Protein 7CTM (pdb70)

Solvent-accessible surface area: 19002 Å² total

Nearest PDB structures (foldseek):
  7br4-assembly1_A-2  TM=9.980E-01  e=1.915E-88  Thermotoga maritima MSB8
  1vjt-assembly1_A  TM=9.998E-01  e=3.711E-85  Thermotoga maritima
  3u95-assembly1_A  TM=9.967E-01  e=5.163E-82  Thermotoga neapolitana DSM 4359
  3u95-assembly3_E  TM=9.948E-01  e=1.587E-80  Thermotoga neapolitana DSM 4359
  3u95-assembly2_C  TM=9.948E-01  e=1.039E-79  Thermotoga neapolitana DSM 4359

Foldseek 3Di:
DAAEEEEACLDLPPNLLVLLQQLQDVVRLDLPYEYEYEYQQVLSQLLSQLCSVLLSVLLVGNYHYHYDPDLLVSLAAHAEYEYPAQDFQVVPDDHNLVLQVVLQVLQVVLFNFLHPQCFALRLPRPQAHLLLNQVLLVVLLVSQVSCVVRPQNHEYEYEYHPQQLNQLCSCVVPVGRYWYFPQQVQVVVVCVLLVHDVVQWDWFWKAAVLQIWTQATDGPHGGCVVSVVVCVVPPQVPDAAPDLQRAQSWQQQVVVCVVFVTGRTGSSSVNHGCCQPVAQVSLCNTRNDRSHQSHPPNVVVVVVVSVVSSVVSSVVSVVCVVCVPDRCCVPPVVSNPHPDRPPTCVVVQVCFQPPFPKDKDFMFAFCCCLQVVDDRSRTMGFTWIGHNPDTHGDRDPPHRGPCCVPPPRVVVSVSSVLSNCCNVVLAVVSSLVSVVPGPRDPDSVSSVVSVVVSCPDPRNVVVVVSSD

Sequence (468 aa):
HMKISIIGAGSVRFALQLVGDIAQTEELSREDTHIYMMDVHERRLNASYILARKYVEELNSPVKIVKTSSLDEAIDGADFIINTAYPYDPRYHDSGSQRWDEVVTKVGEKHGYYRGIDSQELNMVSTYTYVLSSYPDMKLALEIAEKMKKMAPKAYLMQTTANPVFEITQAVRRWTGANIVGFHGVAGVYEVFEKLDLDPEEEVDWQVAGVNHGIWLNRFRYRGEDAYPLLDEWIEKKLPEWEPKNPWDTQMSPAAMDMYKFYGMLPIGDTVRNGSWKYHYNLETKKKWFGKFGGIDNEVERPKFHEQLRRARERLIKLAEEVQQNPGMKLTEEHPEIFPKGKLSGEQHIPFINAIANNKRVRLFLNVENQGTLKDFPDDVVMELPVWVDCCGIHREKVEPDLTHRIKIFYLWPRILRMEWNLEAYISRDRKVLEEILIRDPRTKSYEQIVQVLDEIFNLPFNEELRRYYK

Organism: Thermotoga maritima (strain ATCC 43589 / DSM 3109 / JCM 10099 / NBRC 100826 / MSB8) (NCBI:txid243274)

B-factor: mean 26.27, std 15.2, range [6.55, 114.02]

Structure (mmCIF, N/CA/C/O backbone):
data_7CTM
#
_entry.id   7CTM
#
_cell.length_a   74.150
_cell.length_b   80.590
_cell.length_c   88.630
_cell.angle_alpha   90.000
_cell.angle_beta   102.870
_cell.angle_gamma   90.000
#
_symmetry.space_group_name_H-M   'C 1 2 1'
#
loop_
_entity.id
_entity.type
_entity.pdbx_description
1 polymer 'Alpha-glucosidase, putative'
2 non-polymer '1,4-DIHYDRONICOTINAMIDE ADENINE DINUCLEOTIDE'
3 non-polymer 'beta-D-glucopyranuronic acid'
4 non-polymer 'ISOPROPYL ALCOHOL'
5 water water
#
loop_
_atom_site.group_PDB
_atom_site.id
_atom_site.type_symbol
_atom_site.label_atom_id
_atom_site.label_alt_id
_atom_site.label_comp_id
_atom_site.label_asym_id
_atom_site.label_entity_id
_atom_site.label_seq_id
_atom_site.pdbx_PDB_ins_code
_atom_site.Cartn_x
_atom_site.Cartn_y
_atom_site.Cartn_z
_atom_site.occupancy
_atom_site.B_iso_or_equiv
_atom_site.auth_seq_id
_atom_site.auth_comp_id
_atom_site.auth_asym_id
_atom_site.auth_atom_id
_atom_site.pdbx_PDB_model_num
ATOM 1 N N . HIS A 1 12 ? 4.209 20.538 87.183 1.00 50.38 0 HIS A N 1
ATOM 2 C CA . HIS A 1 12 ? 4.791 19.160 87.102 1.00 53.93 0 HIS A CA 1
ATOM 3 C C . HIS A 1 12 ? 4.725 18.467 88.471 1.00 37.61 0 HIS A C 1
ATOM 4 O O . HIS A 1 12 ? 5.254 18.978 89.458 1.00 43.29 0 HIS A O 1
ATOM 8 N N . MET A 1 13 ? 4.082 17.302 88.517 1.00 33.48 1 MET A N 1
ATOM 9 C CA . MET A 1 13 ? 3.796 16.585 89.761 1.00 28.48 1 MET A CA 1
ATOM 10 C C . MET A 1 13 ? 4.309 15.161 89.613 1.00 25.18 1 MET A C 1
ATOM 11 O O . MET A 1 13 ? 3.809 14.405 88.775 1.00 27.66 1 MET A O 1
ATOM 25 N N . LYS A 1 14 ? 5.311 14.795 90.418 1.00 21.57 2 LYS A N 1
ATOM 26 C CA . LYS A 1 14 ? 5.952 13.483 90.339 1.00 24.09 2 LYS A CA 1
ATOM 27 C C . LYS A 1 14 ? 5.578 12.657 91.561 1.00 20.86 2 LYS A C 1
ATOM 28 O O . LYS A 1 14 ? 5.958 12.994 92.688 1.00 18.17 2 LYS A O 1
ATOM 47 N N . ILE A 1 15 ? 4.848 11.569 91.328 1.00 18.77 3 ILE A N 1
ATOM 48 C CA . ILE A 1 15 ? 4.448 10.621 92.360 1.00 18.84 3 ILE A CA 1
ATOM 49 C C . ILE A 1 15 ? 5.164 9.313 92.064 1.00 16.63 3 ILE A C 1
ATOM 50 O O . ILE A 1 15 ? 4.901 8.676 91.038 1.00 19.59 3 ILE A O 1
ATOM 66 N N . SER A 1 16 ? 6.061 8.901 92.954 1.00 18.14 4 SER A N 1
ATOM 67 C CA . SER A 1 16 ? 6.896 7.730 92.734 1.00 17.00 4 SER A CA 1
ATOM 68 C C . SER A 1 16 ? 6.496 6.610 93.682 1.00 17.77 4 SER A C 1
ATOM 69 O O . SER A 1 16 ? 6.429 6.810 94.902 1.00 17.43 4 SER A O 1
ATOM 77 N N . ILE A 1 17 ? 6.234 5.436 93.115 1.00 14.75 5 ILE A N 1
ATOM 78 C CA . ILE A 1 17 ? 5.867 4.247 93.873 1.00 14.22 5 ILE A CA 1
ATOM 79 C C . ILE A 1 17 ? 7.097 3.354 93.918 1.00 17.98 5 ILE A C 1
ATOM 80 O O . ILE A 1 17 ? 7.502 2.783 92.898 1.00 16.41 5 ILE A O 1
ATOM 96 N N . ILE A 1 18 ? 7.693 3.244 95.097 1.00 15.20 6 ILE A N 1
ATOM 97 C CA . ILE A 1 18 ? 8.846 2.384 95.312 1.00 13.34 6 ILE A CA 1
ATOM 98 C C . ILE A 1 18 ? 8.323 1.024 95.752 1.00 15.01 6 ILE A C 1
ATOM 99 O O . ILE A 1 18 ? 7.680 0.901 96.802 1.00 15.39 6 ILE A O 1
ATOM 115 N N . GLY A 1 19 ? 8.592 0.007 94.941 1.00 16.19 7 GLY A N 1
ATOM 116 C CA . GLY A 1 19 ? 7.975 -1.293 95.095 1.00 16.22 7 GLY A CA 1
ATOM 117 C C . GLY A 1 19 ? 6.680 -1.398 94.313 1.00 18.21 7 GLY A C 1
ATOM 118 O O . GLY A 1 19 ? 5.678 -1.918 94.817 1.00 18.17 7 GLY A O 1
ATOM 122 N N . ALA A 1 20 ? 6.686 -0.902 93.075 1.00 14.57 8 ALA A N 1
ATOM 123 C CA . ALA A 1 20 ? 5.465 -0.844 92.275 1.00 16.60 8 ALA A CA 1
ATOM 124 C C . ALA A 1 20 ? 5.033 -2.207 91.736 1.00 20.37 8 ALA A C 1
ATOM 125 O O . ALA A 1 20 ? 3.988 -2.287 91.079 1.00 18.91 8 ALA A O 1
ATOM 132 N N . GLY A 1 21 ? 5.786 -3.271 91.997 1.00 18.11 9 GLY A N 1
ATOM 133 C CA . GLY A 1 21 ? 5.281 -4.611 91.807 1.00 19.47 9 GLY A CA 1
ATOM 134 C C . GLY A 1 21 ? 4.384 -5.085 92.921 1.00 21.77 9 GLY A C 1
ATOM 135 O O . GLY A 1 21 ? 3.909 -6.225 92.887 1.00 23.28 9 GLY A O 1
ATOM 139 N N . SER A 1 22 ? 4.134 -4.234 93.912 1.00 20.21 10 SER A N 1
ATOM 140 C CA . SER A 1 22 ? 3.349 -4.624 95.079 1.00 19.86 10 SER A CA 1
ATOM 141 C C . SER A 1 22 ? 1.948 -5.046 94.678 1.00 33.13 10 SER A C 1
ATOM 142 O O . SER A 1 22 ? 1.207 -4.265 94.067 1.00 24.67 10 SER A O 1
ATOM 150 N N . VAL A 1 23 ? 1.573 -6.267 95.070 1.00 39.09 11 VAL A N 1
ATOM 151 C CA . VAL A 1 23 ? 0.269 -6.804 94.715 1.00 32.84 11 VAL A CA 1
ATOM 152 C C . VAL A 1 23 ? -0.857 -6.165 95.514 1.00 30.81 11 VAL A C 1
ATOM 153 O O . VAL A 1 23 ? -2.016 -6.211 95.084 1.00 32.95 11 VAL A O 1
ATOM 166 N N . ARG A 1 24 ? -0.559 -5.558 96.663 1.00 25.45 12 ARG A N 1
ATOM 167 C CA . ARG A 1 24 ? -1.602 -5.007 97.522 1.00 33.09 12 ARG A CA 1
ATOM 168 C C . ARG A 1 24 ? -1.743 -3.487 97.432 1.00 24.89 12 ARG A C 1
ATOM 169 O O . ARG A 1 24 ? -2.650 -2.939 98.069 1.00 31.24 12 ARG A O 1
ATOM 190 N N . PHE A 1 25 ? -0.907 -2.791 96.642 1.00 23.80 13 PHE A N 1
ATOM 191 C CA . PHE A 1 25 ? -1.021 -1.338 96.540 1.00 21.09 13 PHE A CA 1
ATOM 192 C C . PHE A 1 25 ? -0.943 -0.765 95.122 1.00 22.92 13 PHE A C 1
ATOM 193 O O . PHE A 1 25 ? -1.648 0.200 94.810 1.00 23.37 13 PHE A O 1
ATOM 210 N N . ALA A 1 26 ? -0.106 -1.336 94.252 1.00 25.83 14 ALA A N 1
ATOM 211 C CA . ALA A 1 26 ? 0.285 -0.643 93.023 1.00 24.47 14 ALA A CA 1
ATOM 212 C C . ALA A 1 26 ? -0.916 -0.179 92.207 1.00 26.30 14 ALA A C 1
ATOM 213 O O . ALA A 1 26 ? -1.054 1.011 91.895 1.00 19.41 14 ALA A O 1
ATOM 220 N N . LEU A 1 27 ? -1.785 -1.115 91.820 1.00 21.87 15 LEU A N 1
ATOM 221 C CA . LEU A 1 27 ? -2.913 -0.750 90.970 1.00 24.17 15 LEU A CA 1
ATOM 222 C C . LEU A 1 27 ? -3.958 0.060 91.726 1.00 22.43 15 LEU A C 1
ATOM 223 O O . LEU A 1 27 ? -4.654 0.881 91.119 1.00 26.03 15 LEU A O 1
ATOM 239 N N . GLN A 1 28 ? -4.092 -0.158 93.036 1.00 24.84 16 GLN A N 1
ATOM 240 C CA . GLN A 1 28 ? -4.983 0.681 93.830 1.00 25.36 16 GLN A CA 1
ATOM 241 C C . GLN A 1 28 ? -4.552 2.141 93.758 1.00 25.12 16 GLN A C 1
ATOM 242 O O . GLN A 1 28 ? -5.377 3.039 93.555 1.00 25.58 16 GLN A O 1
ATOM 246 N N . LEU A 1 29 ? -3.252 2.393 93.907 1.00 23.87 17 LEU A N 1
ATOM 247 C CA . LEU A 1 29 ? -2.757 3.763 93.866 1.00 23.03 17 LEU A CA 1
ATOM 248 C C . LEU A 1 29 ? -2.970 4.385 92.496 1.00 21.14 17 LEU A C 1
ATOM 249 O O . LEU A 1 29 ? -3.401 5.537 92.391 1.00 25.13 17 LEU A O 1
ATOM 265 N N . VAL A 1 30 ? -2.676 3.642 91.428 1.00 20.49 18 VAL A N 1
ATOM 266 C CA . VAL A 1 30 ? -2.834 4.196 90.084 1.00 19.45 18 VAL A CA 1
ATOM 267 C C . VAL A 1 30 ? -4.302 4.498 89.805 1.00 20.14 18 VAL A C 1
ATOM 268 O O . VAL A 1 30 ? -4.649 5.575 89.306 1.00 24.01 18 VAL A O 1
ATOM 281 N N . GLY A 1 31 ? -5.188 3.560 90.136 1.00 20.47 19 GLY A N 1
ATOM 282 C CA . GLY A 1 31 ? -6.607 3.797 89.917 1.00 21.63 19 GLY A CA 1
ATOM 283 C C . GLY A 1 31 ? -7.122 5.011 90.666 1.00 21.69 19 GLY A C 1
ATOM 284 O O . GLY A 1 31 ? -7.901 5.799 90.126 1.00 23.38 19 GLY A O 1
ATOM 288 N N . ASP A 1 32 ? -6.698 5.176 91.923 1.00 25.76 20 ASP A N 1
ATOM 289 C CA . ASP A 1 32 ? -7.127 6.331 92.711 1.00 24.35 20 ASP A CA 1
ATOM 290 C C . ASP A 1 32 ? -6.648 7.635 92.080 1.00 28.15 20 ASP A C 1
ATOM 291 O O . ASP A 1 32 ? -7.421 8.588 91.931 1.00 29.84 20 ASP A O 1
ATOM 300 N N . ILE A 1 33 ? -5.367 7.697 91.706 1.00 27.53 21 ILE A N 1
ATOM 301 C CA . ILE A 1 33 ? -4.840 8.902 91.067 1.00 24.68 21 ILE A CA 1
ATOM 302 C C . ILE A 1 33 ? -5.612 9.204 89.790 1.00 24.84 21 ILE A C 1
ATOM 303 O O . ILE A 1 33 ? -6.015 10.348 89.539 1.00 23.78 21 ILE A O 1
ATOM 319 N N . ALA A 1 34 ? -5.840 8.180 88.965 1.00 26.98 22 ALA A N 1
ATOM 320 C CA . ALA A 1 34 ? -6.485 8.390 87.677 1.00 25.90 22 ALA A CA 1
ATOM 321 C C . ALA A 1 34 ? -7.954 8.759 87.814 1.00 29.59 22 ALA A C 1
ATOM 322 O O . ALA A 1 34 ? -8.535 9.283 86.862 1.00 38.47 22 ALA A O 1
ATOM 329 N N . GLN A 1 35 ? -8.565 8.499 88.970 1.00 31.34 23 GLN A N 1
ATOM 330 C CA . GLN A 1 35 ? -9.963 8.834 89.207 1.00 30.12 23 GLN A CA 1
ATOM 331 C C . GLN A 1 35 ? -10.135 10.024 90.143 1.00 29.83 23 GLN A C 1
ATOM 332 O O . GLN A 1 35 ? -11.254 10.285 90.594 1.00 30.48 23 GLN A O 1
ATOM 346 N N . THR A 1 36 ? -9.054 10.742 90.455 1.00 31.71 24 THR A N 1
ATOM 347 C CA . THR A 1 36 ? -9.104 11.947 91.280 1.00 30.20 24 THR A CA 1
ATOM 348 C C . THR A 1 36 ? -8.958 13.151 90.353 1.00 36.28 24 THR A C 1
ATOM 349 O O . THR A 1 36 ? -7.902 13.347 89.743 1.00 37.72 24 THR A O 1
ATOM 360 N N . GLU A 1 37 ? -10.019 13.957 90.258 1.00 39.14 25 GLU A N 1
ATOM 361 C CA . GLU A 1 37 ? -10.111 14.972 89.210 1.00 35.77 25 GLU A CA 1
ATOM 362 C C . GLU A 1 37 ? -8.887 15.881 89.186 1.00 33.32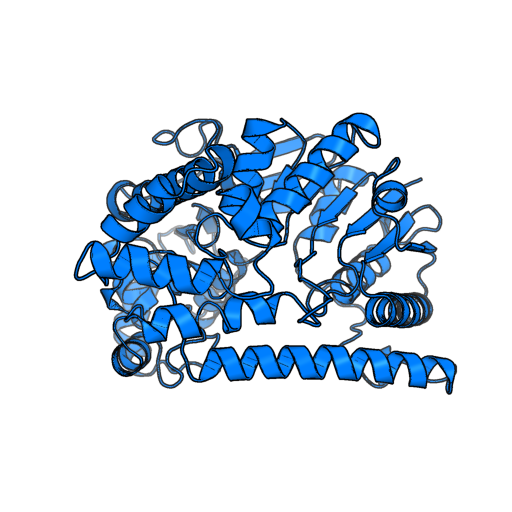 25 GLU A C 1
ATOM 363 O O . GLU A 1 37 ? -8.326 16.158 88.120 1.00 33.68 25 GLU A O 1
ATOM 375 N N . GLU A 1 38 ? -8.457 16.360 90.355 1.00 31.11 26 GLU A N 1
ATOM 376 C CA . GLU A 1 38 ? -7.390 17.350 90.395 1.00 28.52 26 GLU A CA 1
ATOM 377 C C . GLU A 1 38 ? -6.022 16.753 90.099 1.00 28.86 26 GLU A C 1
ATOM 378 O O . GLU A 1 38 ? -5.083 17.503 89.817 1.00 31.50 26 GLU A O 1
ATOM 390 N N . LEU A 1 39 ? -5.884 15.429 90.171 1.00 26.18 27 LEU A N 1
ATOM 391 C CA . LEU A 1 39 ? -4.612 14.775 89.899 1.00 24.03 27 LEU A CA 1
ATOM 392 C C . LEU A 1 39 ? -4.554 14.122 88.529 1.00 24.54 27 LEU A C 1
ATOM 393 O O . LEU A 1 39 ? -3.452 13.907 88.014 1.00 29.36 27 LEU A O 1
ATOM 409 N N . SER A 1 40 ? -5.701 13.777 87.945 1.00 25.44 28 SER A N 1
ATOM 410 C CA . SER A 1 40 ? -5.743 13.102 86.648 1.00 26.13 28 SER A CA 1
ATOM 411 C C . SER A 1 40 ? -5.492 14.153 85.572 1.00 27.55 28 SER A C 1
ATOM 412 O O . SER A 1 40 ? -6.408 14.665 84.924 1.00 29.03 28 SER A O 1
ATOM 420 N N . ARG A 1 41 ? -4.215 14.484 85.396 1.00 34.06 29 ARG A N 1
ATOM 421 C CA . ARG A 1 41 ? -3.801 15.536 84.481 1.00 35.27 29 ARG A CA 1
ATOM 422 C C . ARG A 1 41 ? -2.546 15.097 83.742 1.00 35.87 29 ARG A C 1
ATOM 423 O O . ARG A 1 41 ? -1.825 14.197 84.179 1.00 29.52 29 ARG A O 1
ATOM 436 N N . GLU A 1 42 ? -2.297 15.750 82.603 1.00 30.16 30 GLU A N 1
ATOM 437 C CA . GLU A 1 42 ? -1.078 15.487 81.845 1.00 30.42 30 GLU A CA 1
ATOM 438 C C . GLU A 1 42 ? 0.163 15.829 82.660 1.00 29.38 30 GLU A C 1
ATOM 439 O O . GLU A 1 42 ? 1.220 15.221 82.466 1.00 36.23 30 GLU A O 1
ATOM 443 N N . ASP A 1 43 ? 0.045 16.782 83.586 1.00 31.13 31 ASP A N 1
ATOM 444 C CA . ASP A 1 43 ? 1.159 17.209 84.426 1.00 31.40 31 ASP A CA 1
ATOM 445 C C . ASP A 1 43 ? 1.428 16.273 85.601 1.00 28.87 31 ASP A C 1
ATOM 446 O O . ASP A 1 43 ? 2.300 16.574 86.426 1.00 28.65 31 ASP A O 1
ATOM 455 N N . THR A 1 44 ? 0.719 15.153 85.712 1.00 29.74 32 THR A N 1
ATOM 456 C CA . THR A 1 44 ? 0.930 14.195 86.788 1.00 23.81 32 THR A CA 1
ATOM 457 C C . THR A 1 44 ? 1.699 13.001 86.233 1.00 23.36 32 THR A C 1
ATOM 458 O O . THR A 1 44 ? 1.191 12.279 85.369 1.00 30.71 32 THR A O 1
ATOM 469 N N . HIS A 1 45 ? 2.918 12.803 86.725 1.00 24.93 33 HIS A N 1
ATOM 470 C CA . HIS A 1 45 ? 3.773 11.699 86.302 1.00 22.19 33 HIS A CA 1
ATOM 471 C C . HIS A 1 45 ? 3.883 10.695 87.440 1.00 20.64 33 HIS A C 1
ATOM 472 O O . HIS A 1 45 ? 4.337 11.042 88.538 1.00 23.30 33 HIS A O 1
ATOM 486 N N . ILE A 1 46 ? 3.469 9.461 87.180 1.00 23.96 34 ILE A N 1
ATOM 487 C CA . ILE A 1 46 ? 3.577 8.364 88.137 1.00 22.50 34 ILE A CA 1
ATOM 488 C C . ILE A 1 46 ? 4.781 7.513 87.739 1.00 24.05 34 ILE A C 1
ATOM 489 O O . ILE A 1 46 ? 4.791 6.894 86.673 1.00 23.27 34 ILE A O 1
ATOM 505 N N . TYR A 1 47 ? 5.795 7.491 88.609 1.00 18.15 35 TYR A N 1
ATOM 506 C CA . TYR A 1 47 ? 6.976 6.659 88.423 1.00 19.68 35 TYR A CA 1
ATOM 507 C C . TYR A 1 47 ? 6.782 5.355 89.177 1.00 19.13 35 TYR A C 1
ATOM 508 O O . TYR A 1 47 ? 6.530 5.357 90.388 1.00 18.55 35 TYR A O 1
ATOM 526 N N . MET A 1 48 ? 6.887 4.246 88.458 1.00 17.89 36 MET A N 1
ATOM 527 C CA . MET A 1 48 ? 6.767 2.913 89.028 1.00 20.75 36 MET A CA 1
ATOM 528 C C . MET A 1 48 ? 8.153 2.297 89.057 1.00 20.89 36 MET A C 1
ATOM 529 O O . MET A 1 48 ? 8.771 2.105 88.005 1.00 21.27 36 MET A O 1
ATOM 543 N N . MET A 1 49 ? 8.646 2.006 90.253 1.00 18.55 37 MET A N 1
ATOM 544 C CA . MET A 1 49 ? 10.012 1.539 90.432 1.00 20.19 37 MET A CA 1
ATOM 545 C C . MET A 1 49 ? 10.012 0.250 91.238 1.00 20.98 37 MET A C 1
ATOM 546 O O . MET A 1 49 ? 9.279 0.116 92.223 1.00 16.70 37 MET A O 1
ATOM 560 N N . ASP A 1 50 ? 10.835 -0.703 90.811 1.00 16.39 38 ASP A N 1
ATOM 561 C CA . ASP A 1 50 ? 10.900 -2.000 91.478 1.00 17.75 38 ASP A CA 1
ATOM 562 C C . ASP A 1 50 ? 12.182 -2.687 91.034 1.00 19.70 38 ASP A C 1
ATOM 563 O O . ASP A 1 50 ? 12.757 -2.357 89.994 1.00 18.92 38 ASP A O 1
ATOM 572 N N . VAL A 1 51 ? 12.636 -3.640 91.854 1.00 17.08 39 VAL A N 1
ATOM 573 C CA . VAL A 1 51 ? 13.826 -4.418 91.527 1.00 23.24 39 VAL A CA 1
ATOM 574 C C . VAL A 1 51 ? 13.484 -5.725 90.830 1.00 21.73 39 VAL A C 1
ATOM 575 O O . VAL A 1 51 ? 14.380 -6.360 90.251 1.00 22.35 39 VAL A O 1
ATOM 588 N N . HIS A 1 52 ? 12.221 -6.142 90.855 1.00 18.97 40 HIS A N 1
ATOM 589 C CA . HIS A 1 52 ? 11.781 -7.378 90.217 1.00 22.04 40 HIS A CA 1
ATOM 590 C C . HIS A 1 52 ? 11.304 -7.028 88.814 1.00 23.64 40 HIS A C 1
ATOM 591 O O . HIS A 1 52 ? 10.244 -6.415 88.645 1.00 22.12 40 HIS A O 1
ATOM 605 N N . GLU A 1 53 ? 12.088 -7.421 87.810 1.00 20.43 41 GLU A N 1
ATOM 606 C CA . GLU A 1 53 ? 11.852 -6.955 86.447 1.00 25.51 41 GLU A CA 1
ATOM 607 C C . GLU A 1 53 ? 10.508 -7.434 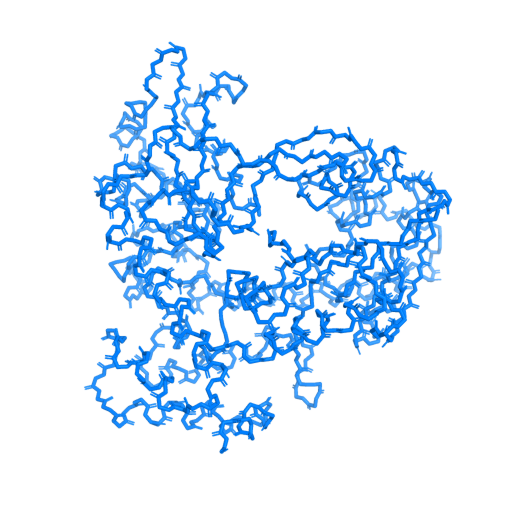85.914 1.00 24.62 41 GLU A C 1
ATOM 608 O O . GLU A 1 53 ? 9.754 -6.659 85.314 1.00 22.13 41 GLU A O 1
ATOM 620 N N . ARG A 1 54 ? 10.188 -8.717 86.118 1.00 26.41 42 ARG A N 1
ATOM 621 C CA . ARG A 1 54 ? 8.940 -9.253 85.581 1.00 23.67 42 ARG A CA 1
ATOM 622 C C . ARG A 1 54 ? 7.725 -8.617 86.248 1.00 23.18 42 ARG A C 1
ATOM 623 O O . ARG A 1 54 ? 6.738 -8.291 85.575 1.00 23.43 42 ARG A O 1
ATOM 627 N N . ARG A 1 55 ? 7.763 -8.449 87.569 1.00 24.19 43 ARG A N 1
ATOM 628 C CA . ARG A 1 55 ? 6.653 -7.787 88.247 1.00 22.32 43 ARG A CA 1
ATOM 629 C C . ARG A 1 55 ? 6.549 -6.324 87.834 1.00 20.29 43 ARG A C 1
ATOM 630 O O . ARG A 1 55 ? 5.445 -5.806 87.634 1.00 24.20 43 ARG A O 1
ATOM 651 N N . LEU A 1 56 ? 7.684 -5.633 87.718 1.00 23.40 44 LEU A N 1
ATOM 652 C CA . LEU A 1 56 ? 7.641 -4.237 87.297 1.00 23.10 44 LEU A CA 1
ATOM 653 C C . LEU A 1 56 ? 7.052 -4.121 85.899 1.00 24.72 44 LEU A C 1
ATOM 654 O O . LEU A 1 56 ? 6.151 -3.311 85.656 1.00 27.10 44 LEU A O 1
ATOM 670 N N . ASN A 1 57 ? 7.547 -4.931 84.963 1.00 22.12 45 ASN A N 1
ATOM 671 C CA . ASN A 1 57 ? 7.014 -4.871 83.605 1.00 24.40 45 ASN A CA 1
ATOM 672 C C . ASN A 1 57 ? 5.523 -5.169 83.598 1.00 23.50 45 ASN A C 1
ATOM 673 O O . ASN A 1 57 ? 4.750 -4.496 82.909 1.00 27.34 45 ASN A O 1
ATOM 684 N N . ALA A 1 58 ? 5.095 -6.161 84.381 1.00 22.28 46 ALA A N 1
ATOM 685 C CA . ALA A 1 58 ? 3.677 -6.492 84.444 1.00 25.60 46 ALA A CA 1
ATOM 686 C C . ALA A 1 58 ? 2.871 -5.334 85.013 1.00 24.54 46 ALA A C 1
ATOM 687 O O . ALA A 1 58 ? 1.870 -4.911 84.426 1.00 26.10 46 ALA A O 1
ATOM 694 N N . SER A 1 59 ? 3.287 -4.811 86.166 1.00 24.69 47 SER A N 1
ATOM 695 C CA . SER A 1 59 ? 2.548 -3.715 86.779 1.00 22.83 47 SER A CA 1
ATOM 696 C C . SER A 1 59 ? 2.446 -2.521 85.836 1.00 24.40 47 SER A C 1
ATOM 697 O O . SER A 1 59 ? 1.406 -1.853 85.773 1.00 23.36 47 SER A O 1
ATOM 705 N N . TYR A 1 60 ? 3.515 -2.247 85.087 1.00 23.92 48 TYR A N 1
ATOM 706 C CA . TYR A 1 60 ? 3.530 -1.117 84.160 1.00 23.36 48 TYR A CA 1
ATOM 707 C C . TYR A 1 60 ? 2.551 -1.321 83.009 1.00 23.78 48 TYR A C 1
ATOM 708 O O . TYR A 1 60 ? 1.800 -0.404 82.653 1.00 28.05 48 TYR A O 1
ATOM 726 N N . ILE A 1 61 ? 2.546 -2.514 82.408 1.00 23.80 49 ILE A N 1
ATOM 727 C CA . ILE A 1 61 ? 1.617 -2.798 81.312 1.00 25.14 49 ILE A CA 1
ATOM 728 C C . ILE A 1 61 ? 0.179 -2.639 81.784 1.00 25.11 49 ILE A C 1
ATOM 729 O O . ILE A 1 61 ? -0.645 -1.986 81.133 1.00 26.07 49 ILE A O 1
ATOM 745 N N . LEU A 1 62 ? -0.145 -3.255 82.925 1.00 24.15 50 LEU A N 1
ATOM 746 C CA . LEU A 1 62 ? -1.503 -3.181 83.452 1.00 32.70 50 LEU A CA 1
ATOM 747 C C . LEU A 1 62 ? -1.874 -1.752 83.819 1.00 24.04 50 LEU A C 1
ATOM 748 O O . LEU A 1 62 ? -2.975 -1.288 83.503 1.00 24.60 50 LEU A O 1
ATOM 764 N N . ALA A 1 63 ? -0.968 -1.037 84.487 1.00 23.20 51 ALA A N 1
ATOM 765 C CA . ALA A 1 63 ? -1.237 0.348 84.856 1.00 26.71 51 ALA A CA 1
ATOM 766 C C . ALA A 1 63 ? -1.523 1.203 83.625 1.00 29.19 51 ALA A C 1
ATOM 767 O O . ALA A 1 63 ? -2.471 1.995 83.611 1.00 23.96 51 ALA A O 1
ATOM 774 N N . ARG A 1 64 ? -0.709 1.053 82.576 1.00 24.79 52 ARG A N 1
ATOM 775 C CA . ARG A 1 64 ? -0.927 1.817 81.351 1.00 27.26 52 ARG A CA 1
ATOM 776 C C . ARG A 1 64 ? -2.289 1.503 80.744 1.00 28.11 52 ARG A C 1
ATOM 777 O O . ARG A 1 64 ? -3.074 2.411 80.447 1.00 31.08 52 ARG A O 1
ATOM 798 N N . LYS A 1 65 ? -2.580 0.214 80.543 1.00 27.85 53 LYS A N 1
ATOM 799 C CA . LYS A 1 65 ? -3.865 -0.180 79.973 1.00 29.56 53 LYS A CA 1
ATOM 800 C C . LYS A 1 65 ? -5.017 0.327 80.828 1.00 31.08 53 LYS A C 1
ATOM 801 O O . LYS A 1 65 ? -6.009 0.850 80.307 1.00 31.68 53 LYS A O 1
ATOM 820 N N . TYR A 1 66 ? -4.892 0.177 82.146 1.00 26.98 54 TYR A N 1
ATOM 821 C CA . TYR A 1 66 ? -5.931 0.593 83.086 1.00 29.72 54 TYR A CA 1
ATOM 822 C C . TYR A 1 66 ? -6.217 2.082 82.964 1.00 31.31 54 TYR A C 1
ATOM 823 O O . TYR A 1 66 ? -7.375 2.499 82.836 1.00 31.22 54 TYR A O 1
ATOM 841 N N . VAL A 1 67 ? -5.167 2.902 83.000 1.00 36.17 55 VAL A N 1
ATOM 842 C CA . VAL A 1 67 ? -5.336 4.348 82.895 1.00 34.87 55 VAL A CA 1
ATOM 843 C C . VAL A 1 67 ? -6.023 4.710 81.586 1.00 36.28 55 VAL A C 1
ATOM 844 O O . VAL A 1 67 ? -6.837 5.641 81.531 1.00 42.12 55 VAL A O 1
ATOM 857 N N . GLU A 1 68 ? -5.715 3.979 80.513 1.00 33.18 56 GLU A N 1
ATOM 858 C CA . GLU A 1 68 ? -6.362 4.228 79.230 1.00 35.77 56 GLU A CA 1
ATOM 859 C C . GLU A 1 68 ? -7.865 3.998 79.324 1.00 35.70 56 GLU A C 1
ATOM 860 O O . GLU A 1 68 ? -8.664 4.821 78.861 1.00 37.35 56 GLU A O 1
ATOM 872 N N . GLU A 1 69 ? -8.268 2.872 79.918 1.00 35.89 57 GLU A N 1
ATOM 873 C CA . GLU A 1 69 ? -9.689 2.563 80.039 1.00 36.80 57 GLU A CA 1
ATOM 874 C C . GLU A 1 69 ? -10.407 3.563 80.932 1.00 38.83 57 GLU A C 1
ATOM 875 O O . GLU A 1 69 ? -11.593 3.841 80.721 1.00 39.65 57 GLU A O 1
ATOM 887 N N . LEU A 1 70 ? -9.714 4.110 81.931 1.00 46.24 58 LEU A N 1
ATOM 888 C CA . LEU A 1 70 ? -10.258 5.182 82.755 1.00 40.64 58 LEU A CA 1
ATOM 889 C C . LEU A 1 70 ? -10.233 6.533 82.053 1.00 43.94 58 LEU A C 1
ATOM 890 O O . LEU A 1 70 ? -10.706 7.518 82.630 1.00 45.57 58 LEU A O 1
ATOM 906 N N . ASN A 1 71 ? -9.702 6.599 80.831 1.00 38.04 59 ASN A N 1
ATOM 907 C CA . ASN A 1 71 ? -9.595 7.847 80.076 1.00 41.56 59 ASN A CA 1
ATOM 908 C C . ASN A 1 71 ? -8.880 8.929 80.878 1.00 37.59 59 ASN A C 1
ATOM 909 O O . ASN A 1 71 ? -9.280 10.096 80.882 1.00 39.29 59 ASN A O 1
ATOM 920 N N . SER A 1 72 ? -7.799 8.543 81.549 1.00 33.17 60 SER A N 1
ATOM 921 C CA . SER A 1 72 ? -7.016 9.510 82.310 1.00 30.83 60 SER A CA 1
ATOM 922 C C . SER A 1 72 ? -5.742 9.879 81.556 1.00 33.60 60 SER A C 1
ATOM 923 O O . SER A 1 72 ? -5.112 9.012 80.943 1.00 35.27 60 SER A O 1
ATOM 931 N N . PRO A 1 73 ? -5.335 11.147 81.555 1.00 29.10 61 PRO A N 1
ATOM 932 C CA . PRO A 1 73 ? -4.121 11.554 80.828 1.00 30.55 61 PRO A CA 1
ATOM 933 C C . PRO A 1 73 ? -2.826 11.477 81.625 1.00 27.44 61 PRO A C 1
ATOM 934 O O . PRO A 1 73 ? -1.800 11.961 81.137 1.00 27.40 61 PRO A O 1
ATOM 945 N N . VAL A 1 74 ? -2.834 10.894 82.826 1.00 26.34 62 VAL A N 1
ATOM 946 C CA . VAL A 1 74 ? -1.611 10.814 83.613 1.00 32.05 62 VAL A CA 1
ATOM 947 C C . VAL A 1 74 ? -0.543 10.058 82.831 1.00 27.49 62 VAL A C 1
ATOM 948 O O . VAL A 1 74 ? -0.837 9.124 82.072 1.00 26.70 62 VAL A O 1
ATOM 961 N N . LYS A 1 75 ? 0.705 10.478 83.001 1.00 25.72 63 LYS A N 1
ATOM 962 C CA . LYS A 1 75 ? 1.844 9.794 82.406 1.00 25.49 63 LYS A CA 1
ATOM 963 C C . LYS A 1 75 ? 2.393 8.779 83.400 1.00 24.98 63 LYS A C 1
ATOM 964 O O . LYS A 1 75 ? 2.533 9.073 84.592 1.00 28.18 63 LYS A O 1
ATOM 974 N N . ILE A 1 76 ? 2.692 7.580 82.909 1.00 25.56 64 ILE A N 1
ATOM 975 C CA . ILE A 1 76 ? 3.262 6.519 83.731 1.00 26.04 64 ILE A CA 1
ATOM 976 C C . ILE A 1 76 ? 4.651 6.199 83.202 1.00 24.23 64 ILE A C 1
ATOM 977 O O . ILE A 1 76 ? 4.827 5.976 82.000 1.00 24.21 64 ILE A O 1
ATOM 993 N N . VAL A 1 77 ? 5.627 6.173 84.103 1.00 24.48 65 VAL A N 1
ATOM 994 C CA . VAL A 1 77 ? 7.012 5.864 83.781 1.00 25.44 65 VAL A CA 1
ATOM 995 C C . VAL A 1 77 ? 7.441 4.685 84.637 1.00 23.22 65 VAL A C 1
ATOM 996 O O . VAL A 1 77 ? 7.127 4.634 85.830 1.00 20.67 65 VAL A O 1
ATOM 1009 N N . LYS A 1 78 ? 8.147 3.733 84.034 1.00 22.40 66 LYS A N 1
ATOM 1010 C CA . LYS A 1 78 ? 8.731 2.636 84.791 1.00 27.37 66 LYS A CA 1
ATOM 1011 C C . LYS A 1 78 ? 10.246 2.780 84.805 1.00 22.11 66 LYS A C 1
ATOM 1012 O O . LYS A 1 78 ? 10.851 3.203 83.815 1.00 23.15 66 LYS A O 1
ATOM 1031 N N . THR A 1 79 ? 10.849 2.441 85.942 1.00 21.25 67 THR A N 1
ATOM 1032 C CA . THR A 1 79 ? 12.293 2.516 86.083 1.00 31.35 67 THR A CA 1
ATOM 1033 C C . THR A 1 79 ? 12.755 1.482 87.097 1.00 26.80 67 THR A C 1
ATOM 1034 O O . THR A 1 79 ? 12.087 1.236 88.103 1.00 22.07 67 THR A O 1
ATOM 1045 N N . SER A 1 80 ? 13.899 0.876 86.820 1.00 21.73 68 SER A N 1
ATOM 1046 C CA . SER A 1 80 ? 14.563 0.018 87.788 1.00 21.31 68 SER A CA 1
ATOM 1047 C C . SER A 1 80 ? 15.555 0.786 88.653 1.00 20.97 68 SER A C 1
ATOM 1048 O O . SER A 1 80 ? 16.281 0.169 89.440 1.00 22.00 68 SER A O 1
ATOM 1056 N N . SER A 1 81 ? 15.597 2.110 88.534 1.00 21.81 69 SER A N 1
ATOM 1057 C CA . SER A 1 81 ? 16.547 2.944 89.258 1.00 20.96 69 SER A CA 1
ATOM 1058 C C . SER A 1 81 ? 15.849 3.675 90.395 1.00 20.47 69 SER A C 1
ATOM 1059 O O . SER A 1 81 ? 14.990 4.532 90.158 1.00 19.47 69 SER A O 1
ATOM 1067 N N . LEU A 1 82 ? 16.238 3.353 91.627 1.00 19.07 70 LEU A N 1
ATOM 1068 C CA . LEU A 1 82 ? 15.699 4.065 92.780 1.00 18.23 70 LEU A CA 1
ATOM 1069 C C . LEU A 1 82 ? 16.006 5.555 92.690 1.00 18.53 70 LEU A C 1
ATOM 1070 O O . LEU A 1 82 ? 15.125 6.396 92.898 1.00 18.08 70 LEU A O 1
ATOM 1086 N N . ASP A 1 83 ? 17.252 5.900 92.352 1.00 19.59 71 ASP A N 1
ATOM 1087 C CA . ASP A 1 83 ? 17.634 7.303 92.219 1.00 20.25 71 ASP A CA 1
ATOM 1088 C C . ASP A 1 83 ? 16.738 8.032 91.226 1.00 20.42 71 ASP A C 1
ATOM 1089 O O . ASP A 1 83 ? 16.279 9.151 91.487 1.00 20.31 71 ASP A O 1
ATOM 1098 N N . GLU A 1 84 ? 16.488 7.419 90.068 1.00 20.84 72 GLU A N 1
ATOM 1099 C CA . GLU A 1 84 ? 15.637 8.063 89.075 1.00 31.71 72 GLU A CA 1
ATOM 1100 C C . GLU A 1 84 ? 14.234 8.297 89.625 1.00 20.06 72 GLU A C 1
ATOM 1101 O O . GLU A 1 84 ? 13.616 9.335 89.349 1.00 20.21 72 GLU A O 1
ATOM 1113 N N . ALA A 1 85 ? 13.712 7.345 90.404 1.00 19.09 73 ALA A N 1
ATOM 1114 C CA . ALA A 1 85 ? 12.372 7.502 90.959 1.00 18.23 73 ALA A CA 1
ATOM 1115 C C . ALA A 1 85 ? 12.327 8.599 92.013 1.00 17.87 73 ALA A C 1
ATOM 1116 O O . ALA A 1 85 ? 11.325 9.309 92.135 1.00 17.72 73 ALA A O 1
ATOM 1123 N N . ILE A 1 86 ? 13.400 8.746 92.796 1.00 20.54 74 ILE A N 1
ATOM 1124 C CA . ILE A 1 86 ? 13.423 9.727 93.876 1.00 17.90 74 ILE A CA 1
ATOM 1125 C C . ILE A 1 86 ? 13.687 11.130 93.337 1.00 21.51 74 ILE A C 1
ATOM 1126 O O . ILE A 1 86 ? 13.132 12.115 93.838 1.00 21.38 74 ILE A O 1
ATOM 1142 N N . ASP A 1 87 ? 14.533 11.236 92.317 1.00 19.66 75 ASP A N 1
ATOM 1143 C CA . ASP A 1 87 ? 14.996 12.514 91.789 1.00 20.74 75 ASP A CA 1
ATOM 1144 C C . ASP A 1 87 ? 13.851 13.486 91.535 1.00 22.36 75 ASP A C 1
ATOM 1145 O O . ASP A 1 87 ? 13.045 13.284 90.623 1.00 23.80 75 ASP A O 1
ATOM 1154 N N . GLY A 1 88 ? 13.775 14.545 92.338 1.00 25.97 76 GLY A N 1
ATOM 1155 C CA . GLY A 1 88 ? 12.774 15.568 92.125 1.00 28.63 76 GLY A CA 1
ATOM 1156 C C . GLY A 1 88 ? 11.346 15.144 92.376 1.00 27.55 76 GLY A C 1
ATOM 1157 O O . GLY A 1 88 ? 10.420 15.829 91.924 1.00 22.52 76 GLY A O 1
ATOM 1161 N N . ALA A 1 89 ? 11.132 14.040 93.089 1.00 22.91 77 ALA A N 1
ATOM 1162 C CA . ALA A 1 89 ? 9.777 13.585 93.368 1.00 20.61 77 ALA A CA 1
ATOM 1163 C C . ALA A 1 89 ? 9.075 14.552 94.310 1.00 21.10 77 ALA A C 1
ATOM 1164 O O . ALA A 1 89 ? 9.699 15.187 95.163 1.00 21.35 77 ALA A O 1
ATOM 1171 N N . ASP A 1 90 ? 7.759 14.656 94.147 1.00 18.47 78 ASP A N 1
ATOM 1172 C CA . ASP A 1 90 ? 6.916 15.387 95.085 1.00 18.54 78 ASP A CA 1
ATOM 1173 C C . ASP A 1 90 ? 6.417 14.486 96.207 1.00 17.64 78 ASP A C 1
ATOM 1174 O O . ASP A 1 90 ? 6.292 14.927 97.359 1.00 17.63 78 ASP A O 1
ATOM 1183 N N . PHE A 1 91 ? 6.125 13.230 95.881 1.00 17.02 79 PHE A N 1
ATOM 1184 C CA . PHE A 1 91 ? 5.675 12.238 96.845 1.00 16.22 79 PHE A CA 1
ATOM 1185 C C . PHE A 1 91 ? 6.341 10.918 96.501 1.00 15.67 79 PHE A C 1
ATOM 1186 O O . PHE A 1 91 ? 6.406 10.541 95.329 1.00 15.92 79 PHE A O 1
ATOM 1203 N N . ILE A 1 92 ? 6.852 10.241 97.521 1.00 15.04 80 ILE A N 1
ATOM 1204 C CA . ILE A 1 92 ? 7.514 8.950 97.376 1.00 15.22 80 ILE A CA 1
ATOM 1205 C C . ILE A 1 92 ? 6.769 7.966 98.268 1.00 13.89 80 ILE A C 1
ATOM 1206 O O . ILE A 1 92 ? 6.815 8.085 99.497 1.00 13.56 80 ILE A O 1
ATOM 1222 N N . ILE A 1 93 ? 6.089 6.998 97.660 1.00 16.93 81 ILE A N 1
ATOM 1223 C CA . ILE A 1 93 ? 5.291 6.014 98.385 1.00 17.36 81 ILE A CA 1
ATOM 1224 C C . ILE A 1 93 ? 6.116 4.739 98.486 1.00 13.93 81 ILE A C 1
ATOM 1225 O O . ILE A 1 93 ? 6.400 4.092 97.471 1.00 14.66 81 ILE A O 1
ATOM 1241 N N . ASN A 1 94 ? 6.507 4.372 99.705 1.00 12.37 82 ASN A N 1
ATOM 1242 C CA . ASN A 1 94 ? 7.350 3.200 99.921 1.00 12.05 82 ASN A CA 1
ATOM 1243 C C . ASN A 1 94 ? 6.466 2.014 100.296 1.00 17.95 82 ASN A C 1
ATOM 1244 O O . ASN A 1 94 ? 6.031 1.885 101.447 1.00 13.99 82 ASN A O 1
ATOM 1255 N N . THR A 1 95 ? 6.192 1.165 99.295 1.00 15.03 83 THR A N 1
ATOM 1256 C CA . THR A 1 95 ? 5.510 -0.108 99.463 1.00 14.44 83 THR A CA 1
ATOM 1257 C C . THR A 1 95 ? 6.443 -1.289 99.214 1.00 16.30 83 THR A C 1
ATOM 1258 O O . THR A 1 95 ? 5.972 -2.390 98.922 1.00 20.06 83 THR A O 1
ATOM 1269 N N . ALA A 1 96 ? 7.754 -1.078 99.296 1.00 15.69 84 ALA A N 1
ATOM 1270 C CA . ALA A 1 96 ? 8.697 -2.133 98.959 1.00 17.97 84 ALA A CA 1
ATOM 1271 C C . ALA A 1 96 ? 8.826 -3.141 100.100 1.00 16.20 84 ALA A C 1
ATOM 1272 O O . ALA A 1 96 ? 8.625 -2.824 101.275 1.00 15.08 84 ALA A O 1
ATOM 1279 N N . TYR A 1 97 ? 9.159 -4.378 99.734 1.00 18.22 85 TYR A N 1
ATOM 1280 C CA . TYR A 1 97 ? 9.317 -5.466 100.702 1.00 15.92 85 TYR A CA 1
ATOM 1281 C C . TYR A 1 97 ? 10.564 -6.223 100.281 1.00 19.44 85 TYR A C 1
ATOM 1282 O O . TYR A 1 97 ? 10.504 -7.127 99.435 1.00 16.98 85 TYR A O 1
ATOM 1300 N N . PRO A 1 98 ? 11.730 -5.858 100.822 1.00 18.03 86 PRO A N 1
ATOM 1301 C CA . PRO A 1 98 ? 12.991 -6.428 100.335 1.00 15.85 86 PRO A CA 1
ATOM 1302 C C . PRO A 1 98 ? 13.057 -7.944 100.435 1.00 18.07 86 PRO A C 1
ATOM 1303 O O . PRO A 1 98 ? 12.412 -8.571 101.279 1.00 13.45 86 PRO A O 1
ATOM 1314 N N . TYR A 1 99 ? 13.865 -8.529 99.550 1.00 16.95 87 TYR A N 1
ATOM 1315 C CA . TYR A 1 99 ? 14.141 -9.957 99.563 1.00 17.12 87 TYR A CA 1
ATOM 1316 C C . TYR A 1 99 ? 15.492 -10.185 98.904 1.00 24.37 87 TYR A C 1
ATOM 1317 O O . TYR A 1 99 ? 15.974 -9.353 98.127 1.00 24.60 87 TYR A O 1
ATOM 1335 N N . ASP A 1 100 ? 16.105 -11.328 99.225 1.00 21.57 88 ASP A N 1
ATOM 1336 C CA . ASP A 1 100 ? 17.371 -11.724 98.619 1.00 22.80 88 ASP A CA 1
ATOM 1337 C C . ASP A 1 100 ? 17.071 -12.503 97.342 1.00 24.25 88 ASP A C 1
ATOM 1338 O O . ASP A 1 100 ? 16.629 -13.659 97.425 1.00 23.98 88 ASP A O 1
ATOM 1347 N N . PRO A 1 101 ? 17.290 -11.931 96.153 1.00 26.59 89 PRO A N 1
ATOM 1348 C CA . PRO A 1 101 ? 16.840 -12.606 94.923 1.00 31.70 89 PRO A CA 1
ATOM 1349 C C . PRO A 1 101 ? 17.629 -13.863 94.593 1.00 37.18 89 PRO A C 1
ATOM 1350 O O . PRO A 1 101 ? 17.232 -14.602 93.681 1.00 27.20 89 PRO A O 1
ATOM 1361 N N . ARG A 1 102 ? 18.727 -14.130 95.300 1.00 22.70 90 ARG A N 1
ATOM 1362 C CA . ARG A 1 102 ? 19.436 -15.384 95.108 1.00 26.82 90 ARG A CA 1
ATOM 1363 C C . ARG A 1 102 ? 18.645 -16.568 95.642 1.00 24.89 90 ARG A C 1
ATOM 1364 O O . ARG A 1 102 ? 18.877 -17.697 95.198 1.00 25.42 90 ARG A O 1
ATOM 1385 N N . TYR A 1 103 ? 17.711 -16.335 96.570 1.00 22.42 91 TYR A N 1
ATOM 1386 C CA . TYR A 1 103 ? 16.992 -17.424 97.219 1.00 31.14 91 TYR A CA 1
ATOM 1387 C C . TYR A 1 103 ? 15.478 -17.281 97.133 1.00 24.48 91 TYR A C 1
ATOM 1388 O O . TYR A 1 103 ? 14.764 -18.288 97.131 1.00 25.09 91 TYR A O 1
ATOM 1406 N N . HIS A 1 104 ? 14.973 -16.050 97.055 1.00 22.05 92 HIS A N 1
ATOM 1407 C CA . HIS A 1 104 ? 13.545 -15.791 97.156 1.00 20.90 92 HIS A CA 1
ATOM 1408 C C . HIS A 1 104 ? 13.048 -14.983 95.965 1.00 25.04 92 HIS A C 1
ATOM 1409 O O . HIS A 1 104 ? 13.824 -14.385 95.210 1.00 22.57 92 HIS A O 1
ATOM 1423 N N . ASP A 1 105 ? 11.723 -14.982 95.806 1.00 23.84 93 ASP A N 1
ATOM 1424 C CA . ASP A 1 105 ? 11.051 -14.164 94.808 1.00 28.73 93 ASP A CA 1
ATOM 1425 C C . ASP A 1 105 ? 10.286 -12.994 95.409 1.00 25.61 93 ASP A C 1
ATOM 1426 O O . ASP A 1 105 ? 9.982 -12.039 94.684 1.00 22.96 93 ASP A O 1
ATOM 1435 N N . SER A 1 106 ? 9.979 -13.033 96.705 1.00 20.98 94 SER A N 1
ATOM 1436 C CA . SER A 1 106 ? 9.315 -11.918 97.363 1.00 21.00 94 SER A CA 1
ATOM 1437 C C . SER A 1 106 ? 9.652 -11.937 98.847 1.00 21.55 94 SER A C 1
ATOM 1438 O O . SER A 1 106 ? 10.162 -12.924 99.382 1.00 24.76 94 SER A O 1
ATOM 1446 N N . GLY A 1 107 ? 9.331 -10.824 99.511 1.00 19.51 95 GLY A N 1
ATOM 1447 C CA . GLY A 1 107 ? 9.762 -10.604 100.879 1.00 23.20 95 GLY A CA 1
ATOM 1448 C C . GLY A 1 107 ? 9.040 -11.442 101.913 1.00 18.43 95 GLY A C 1
ATOM 1449 O O . GLY A 1 107 ? 9.579 -11.651 103.001 1.00 18.71 95 GLY A O 1
ATOM 1453 N N . SER A 1 108 ? 7.831 -11.919 101.607 1.00 19.69 96 SER A N 1
ATOM 1454 C CA . SER A 1 108 ? 7.102 -12.758 102.556 1.00 20.85 96 SER A CA 1
ATOM 1455 C C . SER A 1 108 ? 7.837 -14.058 102.851 1.00 21.45 96 SER A C 1
ATOM 1456 O O . SER A 1 108 ? 7.630 -14.652 103.916 1.00 20.54 96 SER A O 1
ATOM 1464 N N . GLN A 1 109 ? 8.700 -14.505 101.934 1.00 18.37 97 GLN A N 1
ATOM 1465 C CA . GLN A 1 109 ? 9.361 -15.794 102.099 1.00 15.96 97 GLN A CA 1
ATOM 1466 C C . GLN A 1 109 ? 10.379 -15.772 103.235 1.00 18.72 97 GLN A C 1
ATOM 1467 O O . GLN A 1 109 ? 10.521 -16.760 103.964 1.00 16.84 97 GLN A O 1
ATOM 1481 N N . ARG A 1 110 ? 11.117 -14.671 103.399 1.00 15.64 98 ARG A N 1
ATOM 1482 C CA . ARG A 1 110 ? 12.087 -14.645 104.490 1.00 16.70 98 ARG A CA 1
ATOM 1483 C C . ARG A 1 110 ? 11.378 -14.676 105.838 1.00 14.71 98 ARG A C 1
ATOM 1484 O O . ARG A 1 110 ? 11.839 -15.341 106.773 1.00 14.37 98 ARG A O 1
ATOM 1505 N N . TRP A 1 111 ? 10.238 -14.002 105.954 1.00 14.94 99 TRP A N 1
ATOM 1506 C CA . TRP A 1 111 ? 9.508 -14.036 107.216 1.00 15.82 99 TRP A CA 1
ATOM 1507 C C . TRP A 1 111 ? 8.936 -15.425 107.481 1.00 17.51 99 TRP A C 1
ATOM 1508 O O . TRP A 1 111 ? 9.029 -15.935 108.607 1.00 15.70 99 TRP A O 1
ATOM 1529 N N . ASP A 1 112 ? 8.342 -16.051 106.457 1.00 16.57 100 ASP A N 1
ATOM 1530 C CA . ASP A 1 112 ? 7.882 -17.430 106.576 1.00 18.76 100 ASP A CA 1
ATOM 1531 C C . ASP A 1 112 ? 8.978 -18.332 107.130 1.00 20.75 100 ASP A C 1
ATOM 1532 O O . ASP A 1 112 ? 8.778 -19.054 108.114 1.00 21.08 100 ASP A O 1
ATOM 1541 N N . GLU A 1 113 ? 10.145 -18.322 106.480 1.00 15.21 101 GLU A N 1
ATOM 1542 C CA . GLU A 1 113 ? 11.199 -19.260 106.848 1.00 16.77 101 GLU A CA 1
ATOM 1543 C C . GLU A 1 113 ? 11.774 -18.966 108.228 1.00 14.01 101 GLU A C 1
ATOM 1544 O O . GLU A 1 113 ? 12.052 -19.896 108.996 1.00 14.30 101 GLU A O 1
ATOM 1556 N N . VAL A 1 114 ? 11.981 -17.690 108.574 1.00 13.14 102 VAL A N 1
ATOM 1557 C CA A VAL A 1 114 ? 12.479 -17.396 109.914 0.50 16.14 102 VAL A CA 1
ATOM 1558 C CA B VAL A 1 114 ? 12.471 -17.382 109.912 0.50 16.15 102 VAL A CA 1
ATOM 1559 C C . VAL A 1 114 ? 11.434 -17.765 110.958 1.00 18.09 102 VAL A C 1
ATOM 1560 O O . VAL A 1 114 ? 11.779 -18.190 112.069 1.00 12.07 102 VAL A O 1
ATOM 1584 N N . THR A 1 115 ? 10.148 -17.623 110.625 1.00 14.44 103 THR A N 1
ATOM 1585 C CA . THR A 1 115 ? 9.095 -18.006 111.560 1.00 17.54 103 THR A CA 1
ATOM 1586 C C . THR A 1 115 ? 9.163 -19.495 111.879 1.00 13.93 103 THR A C 1
ATOM 1587 O O . THR A 1 115 ? 9.053 -19.890 113.047 1.00 16.77 103 THR A O 1
ATOM 1598 N N . LYS A 1 116 ? 9.345 -20.336 110.855 1.00 13.84 104 LYS A N 1
ATOM 1599 C CA . LYS A 1 116 ? 9.437 -21.774 111.084 1.00 14.36 104 LYS A CA 1
ATOM 1600 C C . LYS A 1 116 ? 10.659 -22.112 111.930 1.00 14.33 104 LYS A C 1
ATOM 1601 O O . LYS A 1 116 ? 10.605 -23.011 112.774 1.00 14.64 104 LYS A O 1
ATOM 1605 N N . VAL A 1 117 ? 11.769 -21.396 111.725 1.00 14.42 105 VAL A N 1
ATOM 1606 C CA . VAL A 1 117 ? 12.938 -21.598 112.577 1.00 15.84 105 VAL A CA 1
ATOM 1607 C C . VAL A 1 117 ? 12.609 -21.224 114.016 1.00 16.03 105 VAL A C 1
ATOM 1608 O O . VAL A 1 117 ? 12.964 -21.943 114.957 1.00 14.79 105 VAL A O 1
ATOM 1621 N N . GLY A 1 118 ? 11.938 -20.090 114.215 1.00 14.52 106 GLY A N 1
ATOM 1622 C CA . GLY A 1 118 ? 11.521 -19.726 115.558 1.00 18.17 106 GLY A CA 1
ATOM 1623 C C . GLY A 1 118 ? 10.684 -20.812 116.213 1.00 16.11 106 GLY A C 1
ATOM 1624 O O . GLY A 1 118 ? 10.916 -21.187 117.367 1.00 13.55 106 GLY A O 1
ATOM 1628 N N . GLU A 1 119 ? 9.702 -21.333 115.479 1.00 12.65 107 GLU A N 1
ATOM 1629 C CA . GLU A 1 119 ? 8.832 -22.361 116.048 1.00 13.14 107 GLU A CA 1
ATOM 1630 C C . GLU A 1 119 ? 9.614 -23.628 116.361 1.00 13.90 107 GLU A C 1
ATOM 1631 O O . GLU A 1 119 ? 9.350 -24.299 117.367 1.00 14.90 107 GLU A O 1
ATOM 1643 N N . LYS A 1 120 ? 10.590 -23.966 115.511 1.00 17.16 108 LYS A N 1
ATOM 1644 C CA . LYS A 1 120 ? 11.468 -25.106 115.754 1.00 15.28 108 LYS A CA 1
ATOM 1645 C C . LYS A 1 120 ? 12.143 -25.018 117.112 1.00 18.29 108 LYS A C 1
ATOM 1646 O O . LYS A 1 120 ? 12.389 -26.044 117.753 1.00 15.59 108 LYS A O 1
ATOM 1665 N N . HIS A 1 121 ? 12.465 -23.808 117.559 1.00 17.32 109 HIS A N 1
ATOM 1666 C CA . HIS A 1 121 ? 13.149 -23.602 118.827 1.00 17.66 109 HIS A CA 1
ATOM 1667 C C . HIS A 1 121 ? 12.195 -23.248 119.956 1.00 15.74 109 HIS A C 1
ATOM 1668 O O . HIS A 1 121 ? 12.648 -22.873 121.043 1.00 17.91 109 HIS A O 1
ATOM 1682 N N . GLY A 1 122 ? 10.893 -23.352 119.728 1.00 16.62 110 GLY A N 1
ATOM 1683 C CA . GLY A 1 122 ? 9.923 -23.179 120.789 1.00 15.55 110 GLY A CA 1
ATOM 1684 C C . GLY A 1 122 ? 9.261 -21.823 120.869 1.00 16.66 110 GLY A C 1
ATOM 1685 O O . GLY A 1 122 ? 8.672 -21.507 121.912 1.00 15.83 110 GLY A O 1
ATOM 1689 N N . TYR A 1 123 ? 9.327 -21.015 119.810 1.00 15.29 111 TYR A N 1
ATOM 1690 C CA . TYR A 1 123 ? 8.680 -19.704 119.777 1.00 11.84 111 TYR A CA 1
ATOM 1691 C C . TYR A 1 123 ? 7.491 -19.799 118.820 1.00 16.73 111 TYR A C 1
ATOM 1692 O O . TYR A 1 123 ? 7.649 -19.702 117.598 1.00 16.84 111 TYR A O 1
ATOM 1710 N N . TYR A 1 124 ? 6.302 -20.003 119.387 1.00 11.57 112 TYR A N 1
ATOM 1711 C CA . TYR A 1 124 ? 5.089 -20.152 118.588 1.00 15.48 112 TYR A CA 1
ATOM 1712 C C . TYR A 1 124 ? 4.821 -18.891 117.774 1.00 13.92 112 TYR A C 1
ATOM 1713 O O . TYR A 1 124 ? 4.698 -17.792 118.330 1.00 13.22 112 TYR A O 1
ATOM 1731 N N . ARG A 1 125 ? 4.698 -19.062 116.461 1.00 15.45 113 ARG A N 1
ATOM 1732 C CA . ARG A 1 125 ? 4.519 -17.981 115.495 1.00 17.51 113 ARG A CA 1
ATOM 1733 C C . ARG A 1 125 ? 5.764 -17.113 115.350 1.00 11.10 113 ARG A C 1
ATOM 1734 O O . ARG A 1 125 ? 5.691 -15.997 114.816 1.00 12.52 113 ARG A O 1
ATOM 1755 N N . GLY A 1 126 ? 6.920 -17.614 115.774 1.00 11.82 114 GLY A N 1
ATOM 1756 C CA . GLY A 1 126 ? 8.187 -16.975 115.487 1.00 16.20 114 GLY A CA 1
ATOM 1757 C C . GLY A 1 126 ? 8.556 -15.923 116.516 1.00 13.77 114 GLY A C 1
ATOM 1758 O O . GLY A 1 126 ? 7.722 -15.410 117.256 1.00 11.51 114 GLY A O 1
ATOM 1762 N N . ILE A 1 127 ? 9.850 -15.596 116.554 1.00 10.30 115 ILE A N 1
ATOM 1763 C CA . ILE A 1 127 ? 10.312 -14.617 117.529 1.00 12.83 115 ILE A CA 1
ATOM 1764 C C . ILE A 1 127 ? 9.746 -13.227 117.246 1.00 14.37 115 ILE A C 1
ATOM 1765 O O . ILE A 1 127 ? 9.666 -12.398 118.162 1.00 11.93 115 ILE A O 1
ATOM 1781 N N . ASP A 1 128 ? 9.342 -12.941 116.011 1.00 14.50 116 ASP A N 1
ATOM 1782 C CA . ASP A 1 128 ? 8.785 -11.629 115.713 1.00 16.07 116 ASP A CA 1
A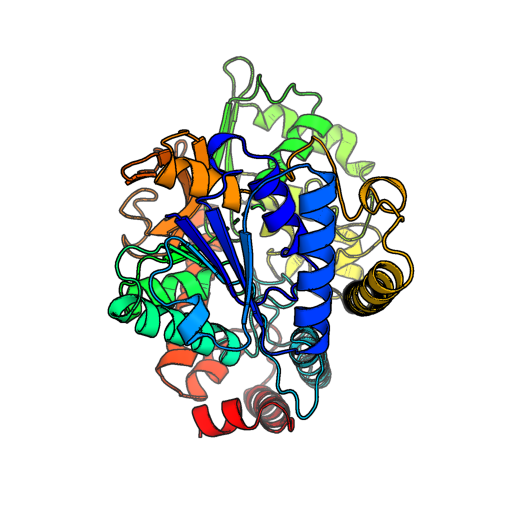TOM 1783 C C . ASP A 1 128 ? 7.385 -11.442 116.277 1.00 10.68 116 ASP A C 1
ATOM 1784 O O . ASP A 1 128 ? 6.935 -10.301 116.420 1.00 13.00 116 ASP A O 1
ATOM 1793 N N . SER A 1 129 ? 6.686 -12.521 116.588 1.00 12.90 117 SER A N 1
ATOM 1794 C CA . SER A 1 129 ? 5.398 -12.413 117.258 1.00 13.42 117 SER A CA 1
ATOM 1795 C C . SER A 1 129 ? 5.644 -12.213 118.746 1.00 12.27 117 SER A C 1
ATOM 1796 O O . SER A 1 129 ? 6.246 -13.072 119.403 1.00 12.89 117 SER A O 1
ATOM 1804 N N . GLN A 1 130 ? 5.220 -11.066 119.263 1.00 13.88 118 GLN A N 1
ATOM 1805 C CA . GLN A 1 130 ? 5.394 -10.718 120.656 1.00 15.75 118 GLN A CA 1
ATOM 1806 C C . GLN A 1 130 ? 4.096 -10.143 121.196 1.00 12.57 118 GLN A C 1
ATOM 1807 O O . GLN A 1 130 ? 3.183 -9.785 120.441 1.00 10.46 118 GLN A O 1
ATOM 1821 N N . GLU A 1 131 ? 4.023 -10.029 122.519 1.00 14.45 119 GLU A N 1
ATOM 1822 C CA 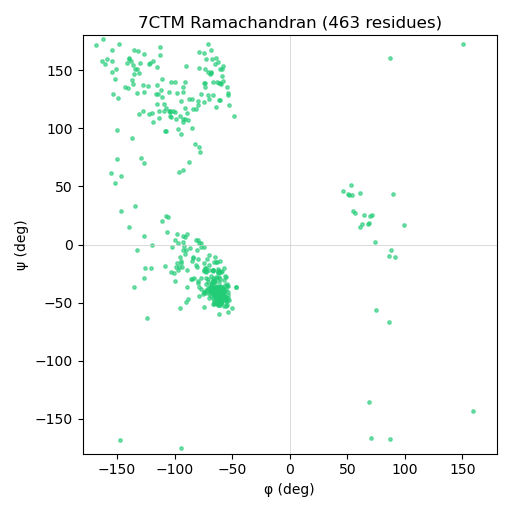. GLU A 1 131 ? 2.862 -9.391 123.127 1.00 14.80 119 GLU A CA 1
ATOM 1823 C C . GLU A 1 131 ? 2.666 -8.002 122.527 1.00 11.10 119 GLU A C 1
ATOM 1824 O O . GLU A 1 131 ? 3.621 -7.248 122.325 1.00 11.42 119 GLU A O 1
ATOM 1836 N N . LEU A 1 132 ? 1.414 -7.690 122.200 1.00 11.04 120 LEU A N 1
ATOM 1837 C CA . LEU A 1 132 ? 1.020 -6.437 121.558 1.00 12.96 120 LEU A CA 1
ATOM 1838 C C . LEU A 1 132 ? 1.644 -6.263 120.181 1.00 12.80 120 LEU A C 1
ATOM 1839 O O . LEU A 1 132 ? 1.657 -5.158 119.636 1.00 13.45 120 LEU A O 1
ATOM 1855 N N . ASN A 1 133 ? 2.140 -7.349 119.586 1.00 11.61 121 ASN A N 1
ATOM 1856 C CA . ASN A 1 133 ? 2.793 -7.293 118.282 1.00 10.71 121 ASN A CA 1
ATOM 1857 C C . ASN A 1 133 ? 2.665 -8.673 117.635 1.00 11.30 121 ASN A C 1
ATOM 1858 O O . ASN A 1 133 ? 3.670 -9.349 117.378 1.00 13.91 121 ASN A O 1
ATOM 1869 N N . MET A 1 134 ? 1.435 -9.110 117.405 1.00 11.77 122 MET A N 1
ATOM 1870 C CA . MET A 1 134 ? 1.175 -10.403 116.784 1.00 13.20 122 MET A CA 1
ATOM 1871 C C . MET A 1 134 ? 0.991 -10.322 115.272 1.00 16.84 122 MET A C 1
ATOM 1872 O O . MET A 1 134 ? 1.031 -11.365 114.605 1.00 12.74 122 MET A O 1
ATOM 1886 N N . VAL A 1 135 ? 0.764 -9.127 114.725 1.00 14.66 123 VAL A N 1
ATOM 1887 C CA . VAL A 1 135 ? 0.501 -8.964 113.295 1.00 13.43 123 VAL A CA 1
ATOM 1888 C C . VAL A 1 135 ? 1.615 -9.634 112.496 1.00 15.69 123 VAL A C 1
ATOM 1889 O O . VAL A 1 135 ? 2.789 -9.271 112.625 1.00 12.94 123 VAL A O 1
ATOM 1902 N N . SER A 1 136 ? 1.253 -10.616 111.664 1.00 14.59 124 SER A N 1
ATOM 1903 C CA . SER A 1 136 ? 2.245 -11.354 110.888 1.00 13.47 124 SER A CA 1
ATOM 1904 C C . SER A 1 136 ? 3.021 -10.421 109.966 1.00 15.10 124 SER A C 1
ATOM 1905 O O . SER A 1 136 ? 2.449 -9.532 109.335 1.00 16.06 124 SER A O 1
ATOM 1913 N N . THR A 1 137 ? 4.331 -10.648 109.881 1.00 15.91 125 THR A N 1
ATOM 1914 C CA . THR A 1 137 ? 5.290 -9.965 109.019 1.00 19.11 125 THR A CA 1
ATOM 1915 C C . THR A 1 137 ? 5.630 -8.550 109.477 1.00 17.44 125 THR A C 1
ATOM 1916 O O . THR A 1 137 ? 6.441 -7.887 108.821 1.00 19.70 125 THR A O 1
ATOM 1927 N N . TYR A 1 138 ? 5.085 -8.077 110.602 1.00 14.98 126 TYR A N 1
ATOM 1928 C CA . TYR A 1 138 ? 5.273 -6.675 110.959 1.00 16.27 126 TYR A CA 1
ATOM 1929 C C . TYR A 1 138 ? 6.750 -6.351 111.169 1.00 14.28 126 TYR A C 1
ATOM 1930 O O . TYR A 1 138 ? 7.267 -5.395 110.588 1.00 16.27 126 TYR A O 1
ATOM 1948 N N . THR A 1 139 ? 7.441 -7.132 111.997 1.00 12.62 127 THR A N 1
ATOM 1949 C CA . THR A 1 139 ? 8.887 -7.005 112.130 1.00 9.43 127 THR A CA 1
ATOM 1950 C C . THR A 1 139 ? 9.558 -8.257 111.577 1.00 13.95 127 THR A C 1
ATOM 1951 O O . THR A 1 139 ? 8.921 -9.295 111.385 1.00 11.33 127 THR A O 1
ATOM 1962 N N . TYR A 1 140 ? 10.859 -8.148 111.308 1.00 14.53 128 TYR A N 1
ATOM 1963 C CA . TYR A 1 140 ? 11.650 -9.249 110.764 1.00 13.40 128 TYR A CA 1
ATOM 1964 C C . TYR A 1 140 ? 12.918 -9.388 111.593 1.00 12.70 128 TYR A C 1
ATOM 1965 O O . TYR A 1 140 ? 13.779 -8.501 111.567 1.00 9.87 128 TYR A O 1
ATOM 1983 N N . VAL A 1 141 ? 13.029 -10.497 112.328 1.00 11.22 129 VAL A N 1
ATOM 1984 C CA . VAL A 1 141 ? 14.123 -10.714 113.269 1.00 10.03 129 VAL A CA 1
ATOM 1985 C C . VAL A 1 141 ? 14.236 -9.487 114.177 1.00 9.84 129 VAL A C 1
ATOM 1986 O O . VAL A 1 141 ? 15.335 -8.987 114.434 1.00 10.25 129 VAL A O 1
ATOM 1999 N N . LEU A 1 142 ? 13.091 -8.992 114.648 1.00 11.47 130 LEU A N 1
ATOM 2000 C CA . LEU A 1 142 ? 13.000 -7.974 115.696 1.00 11.02 130 LEU A CA 1
ATOM 2001 C C . LEU A 1 142 ? 13.358 -6.579 115.189 1.00 11.14 130 LEU A C 1
ATOM 2002 O O . LEU A 1 142 ? 12.556 -5.647 115.317 1.00 13.03 130 LEU A O 1
ATOM 2018 N N . SER A 1 143 ? 14.549 -6.415 114.623 1.00 10.52 131 SER A N 1
ATOM 2019 C CA . SER A 1 143 ? 15.021 -5.094 114.233 1.00 12.94 131 SER A CA 1
ATOM 2020 C C . SER A 1 143 ? 14.698 -4.746 112.784 1.00 12.82 131 SER A C 1
ATOM 2021 O O . SER A 1 143 ? 14.968 -3.612 112.366 1.00 10.74 131 SER A O 1
ATOM 2029 N N . SER A 1 144 ? 14.134 -5.685 112.019 1.00 14.72 132 SER A N 1
ATOM 2030 C CA . SER A 1 144 ? 13.655 -5.450 110.653 1.00 13.47 132 SER A CA 1
ATOM 2031 C C . SER A 1 144 ? 14.739 -4.832 109.771 1.00 15.83 132 SER A C 1
ATOM 2032 O O . SER A 1 144 ? 14.520 -3.843 109.069 1.00 13.63 132 SER A O 1
ATOM 2040 N N . TYR A 1 145 ? 15.916 -5.463 109.781 1.00 14.62 133 TYR A N 1
ATOM 2041 C CA . TYR A 1 145 ? 17.087 -4.871 109.141 1.00 12.42 133 TYR A CA 1
ATOM 2042 C C . TYR A 1 145 ? 16.878 -4.519 107.671 1.00 12.47 133 TYR A C 1
ATOM 2043 O O . TYR A 1 145 ? 17.152 -3.368 107.290 1.00 12.17 133 TYR A O 1
ATOM 2061 N N . PRO A 1 146 ? 16.416 -5.427 106.801 1.00 13.24 134 PRO A N 1
ATOM 2062 C CA . PRO A 1 146 ? 16.333 -5.056 105.374 1.00 14.31 134 PRO A CA 1
ATOM 2063 C C . PRO A 1 146 ? 15.348 -3.933 105.125 1.00 13.94 134 PRO A C 1
ATOM 2064 O O . PRO A 1 146 ? 15.578 -3.080 104.262 1.00 15.46 134 PRO A O 1
ATOM 2075 N N . ASP A 1 147 ? 14.252 -3.921 105.883 1.00 14.04 135 ASP A N 1
ATOM 2076 C CA . ASP A 1 147 ? 13.182 -2.948 105.703 1.00 11.39 135 ASP A CA 1
ATOM 2077 C C . ASP A 1 147 ? 13.572 -1.579 106.243 1.00 11.16 135 ASP A C 1
ATOM 2078 O O . ASP A 1 147 ? 13.347 -0.560 105.577 1.00 11.91 135 ASP A O 1
ATOM 2087 N N . MET A 1 148 ? 14.203 -1.522 107.420 1.00 11.00 136 MET A N 1
ATOM 2088 C CA . MET A 1 148 ? 14.691 -0.234 107.902 1.00 15.49 136 MET A CA 1
ATOM 2089 C C . MET A 1 148 ? 15.831 0.280 107.028 1.00 12.35 136 MET A C 1
ATOM 2090 O O . MET A 1 148 ? 15.915 1.481 106.750 1.00 12.56 136 MET A O 1
ATOM 2104 N N . LYS A 1 149 ? 16.717 -0.611 106.588 1.00 12.40 137 LYS A N 1
ATOM 2105 C CA . LYS A 1 149 ? 17.833 -0.188 105.746 1.00 13.35 137 LYS A CA 1
ATOM 2106 C C . LYS A 1 149 ? 17.332 0.521 104.495 1.00 13.44 137 LYS A C 1
ATOM 2107 O O . LYS A 1 149 ? 17.829 1.596 104.134 1.00 14.09 137 LYS A O 1
ATOM 2126 N N . LEU A 1 150 ? 16.342 -0.063 103.818 1.00 12.92 138 LEU A N 1
ATOM 2127 C CA . LEU A 1 150 ? 15.823 0.546 102.597 1.00 14.44 138 LEU A CA 1
ATOM 2128 C C . LEU A 1 150 ? 15.191 1.902 102.889 1.00 14.58 138 LEU A C 1
ATOM 2129 O O . LEU A 1 150 ? 15.482 2.890 102.206 1.00 13.80 138 LEU A O 1
ATOM 2145 N N . ALA A 1 151 ? 14.325 1.970 103.905 1.00 15.32 139 ALA A N 1
ATOM 2146 C CA . ALA A 1 151 ? 13.672 3.237 104.225 1.00 15.31 139 ALA A CA 1
ATOM 2147 C C . ALA A 1 151 ? 14.689 4.331 104.536 1.00 12.98 139 ALA A C 1
ATOM 2148 O O . ALA A 1 151 ? 14.527 5.479 104.108 1.00 15.57 139 ALA A O 1
ATOM 2155 N N . LEU A 1 152 ? 15.731 4.005 105.301 1.00 13.87 140 LEU A N 1
ATOM 2156 C CA . LEU A 1 152 ? 16.733 5.011 105.623 1.00 14.43 140 LEU A CA 1
ATOM 2157 C C . LEU A 1 152 ? 17.499 5.435 104.375 1.00 18.93 140 LEU A C 1
ATOM 2158 O O . LEU A 1 152 ? 17.808 6.621 104.207 1.00 17.12 140 LEU A O 1
ATOM 2174 N N . GLU A 1 153 ? 17.794 4.487 103.482 1.00 17.10 141 GLU A N 1
ATOM 2175 C CA . GLU A 1 153 ? 18.451 4.832 102.222 1.00 18.00 141 GLU A CA 1
ATOM 2176 C C . GLU A 1 153 ? 17.590 5.776 101.398 1.00 16.15 141 GLU A C 1
ATOM 2177 O O . GLU A 1 153 ? 18.087 6.760 100.835 1.00 16.74 141 GLU A O 1
ATOM 2189 N N . ILE A 1 154 ? 16.297 5.478 101.291 1.00 14.97 142 ILE A N 1
ATOM 2190 C CA . ILE A 1 154 ? 15.400 6.384 100.584 1.00 14.97 142 ILE A CA 1
ATOM 2191 C C . ILE A 1 154 ? 15.433 7.759 101.232 1.00 16.26 142 ILE A C 1
ATOM 2192 O O . ILE A 1 154 ? 15.522 8.785 100.545 1.00 16.06 142 ILE A O 1
ATOM 2208 N N . ALA A 1 155 ? 15.400 7.798 102.567 1.00 19.66 143 ALA A N 1
ATOM 2209 C CA . ALA A 1 155 ? 15.351 9.071 103.276 1.00 16.63 143 ALA A CA 1
ATOM 2210 C C . ALA A 1 155 ? 16.582 9.911 102.987 1.00 19.18 143 ALA A C 1
ATOM 2211 O O . ALA A 1 155 ? 16.476 11.121 102.761 1.00 22.90 143 ALA A O 1
ATOM 2218 N N . GLU A 1 156 ? 17.763 9.292 102.986 1.00 20.35 144 GLU A N 1
ATOM 2219 C CA . GLU A 1 156 ? 18.985 10.060 102.772 1.00 20.70 144 GLU A CA 1
ATOM 2220 C C . GLU A 1 156 ? 19.087 10.550 101.332 1.00 20.80 144 GLU A C 1
ATOM 2221 O O . GLU A 1 156 ? 19.469 11.698 101.091 1.00 27.21 144 GLU A O 1
ATOM 2233 N N . LYS A 1 157 ? 18.760 9.693 100.360 1.00 21.07 145 LYS A N 1
ATOM 2234 C CA . LYS A 1 157 ? 18.717 10.145 98.975 1.00 24.30 145 LYS A CA 1
ATOM 2235 C C . LYS A 1 157 ? 17.712 11.278 98.806 1.00 23.34 145 LYS A C 1
ATOM 2236 O O . LYS A 1 157 ? 17.944 12.224 98.041 1.00 22.26 145 LYS A O 1
ATOM 2255 N N . MET A 1 158 ? 16.588 11.190 99.512 1.00 21.95 146 MET A N 1
ATOM 2256 C CA . MET A 1 158 ? 15.556 12.215 99.421 1.00 26.99 146 MET A CA 1
ATOM 2257 C C . MET A 1 158 ? 16.080 13.582 99.824 1.00 37.65 146 MET A C 1
ATOM 2258 O O . MET A 1 158 ? 15.825 14.584 99.147 1.00 32.71 146 MET A O 1
ATOM 2272 N N . LYS A 1 159 ? 16.765 13.655 100.961 1.00 45.88 147 LYS A N 1
ATOM 2273 C CA . LYS A 1 159 ? 17.198 14.953 101.459 1.00 45.85 147 LYS A CA 1
ATOM 2274 C C . LYS A 1 159 ? 18.141 15.642 100.484 1.00 40.02 147 LYS A C 1
ATOM 2275 O O . LYS A 1 159 ? 18.235 16.873 100.498 1.00 42.11 147 LYS A O 1
ATOM 2294 N N . LYS A 1 160 ? 18.808 14.885 99.615 1.00 35.75 148 LYS A N 1
ATOM 2295 C CA . LYS A 1 160 ? 19.643 15.481 98.583 1.00 38.84 148 LYS A CA 1
ATOM 2296 C C . LYS A 1 160 ? 18.864 15.741 97.295 1.00 37.04 148 LYS A C 1
ATOM 2297 O O . LYS A 1 160 ? 18.912 16.852 96.757 1.00 37.96 148 LYS A O 1
ATOM 2301 N N . MET A 1 161 ? 18.128 14.737 96.804 1.00 24.29 149 MET A N 1
ATOM 2302 C CA . MET A 1 161 ? 17.549 14.767 95.465 1.00 24.05 149 MET A CA 1
ATOM 2303 C C . MET A 1 161 ? 16.087 15.200 95.431 1.00 21.44 149 MET A C 1
ATOM 2304 O O . MET A 1 161 ? 15.580 15.509 94.351 1.00 21.67 149 MET A O 1
ATOM 2318 N N . ALA A 1 162 ? 15.389 15.200 96.568 1.00 25.50 150 ALA A N 1
ATOM 2319 C CA . ALA A 1 162 ? 13.986 15.619 96.623 1.00 23.90 150 ALA A CA 1
ATOM 2320 C C . ALA A 1 162 ? 13.703 16.204 97.998 1.00 24.13 150 ALA A C 1
ATOM 2321 O O . ALA A 1 162 ? 13.042 15.581 98.838 1.00 21.66 150 ALA A O 1
ATOM 2328 N N . PRO A 1 163 ? 14.192 17.418 98.265 1.00 31.42 151 PRO A N 1
ATOM 2329 C CA . PRO A 1 163 ? 14.024 17.989 99.611 1.00 31.47 151 PRO A CA 1
ATOM 2330 C C . PRO A 1 163 ? 12.574 18.235 99.995 1.00 32.13 151 PRO A C 1
ATOM 2331 O O . PRO A 1 163 ? 12.208 18.016 101.154 1.00 41.37 151 PRO A O 1
ATOM 2342 N N . LYS A 1 164 ? 11.733 18.677 99.060 1.00 42.68 152 LYS A N 1
ATOM 2343 C CA . LYS A 1 164 ? 10.348 19.009 99.379 1.00 37.09 152 LYS A CA 1
ATOM 2344 C C . LYS A 1 164 ? 9.432 17.791 99.454 1.00 35.28 152 LYS A C 1
ATOM 2345 O O . LYS A 1 164 ? 8.260 17.940 99.819 1.00 39.24 152 LYS A O 1
ATOM 2349 N N . ALA A 1 165 ? 9.932 16.598 99.147 1.00 27.25 153 ALA A N 1
ATOM 2350 C CA . ALA A 1 165 ? 9.062 15.437 99.022 1.00 25.92 153 ALA A CA 1
ATOM 2351 C C . ALA A 1 165 ? 8.580 14.933 100.377 1.00 27.98 153 ALA A C 1
ATOM 2352 O O . ALA A 1 165 ? 9.257 15.067 101.399 1.00 22.94 153 ALA A O 1
ATOM 2359 N N . TYR A 1 166 ? 7.394 14.329 100.367 1.00 17.83 154 TYR A N 1
ATOM 2360 C CA . TYR A 1 166 ? 6.933 13.496 101.461 1.00 16.30 154 TYR A CA 1
ATOM 2361 C C . TYR A 1 166 ? 7.295 12.042 101.179 1.00 17.68 154 TYR A C 1
ATOM 2362 O O . TYR A 1 166 ? 7.040 11.538 100.079 1.00 16.07 154 TYR A O 1
ATOM 2380 N N . LEU A 1 167 ? 7.890 11.379 102.171 1.00 14.53 155 LEU A N 1
ATOM 2381 C CA . LEU A 1 167 ? 8.073 9.931 102.148 1.00 15.14 155 LEU A CA 1
ATOM 2382 C C . LEU A 1 167 ? 6.862 9.300 102.827 1.00 14.43 155 LEU A C 1
ATOM 2383 O O . LEU A 1 167 ? 6.699 9.403 104.046 1.00 16.70 155 LEU A O 1
ATOM 2399 N N . MET A 1 168 ? 6.007 8.671 102.027 1.00 13.98 156 MET A N 1
ATOM 2400 C CA . MET A 1 168 ? 4.770 8.055 102.501 1.00 16.09 156 MET A CA 1
ATOM 2401 C C . MET A 1 168 ? 5.055 6.583 102.762 1.00 12.58 156 MET A C 1
ATOM 2402 O O . MET A 1 168 ? 5.035 5.744 101.848 1.00 12.69 156 MET A O 1
ATOM 2416 N N . GLN A 1 169 ? 5.359 6.271 104.017 1.00 12.67 157 GLN A N 1
ATOM 2417 C CA . GLN A 1 169 ? 5.842 4.951 104.395 1.00 12.96 157 GLN A CA 1
ATOM 2418 C C . GLN A 1 169 ? 4.668 4.009 104.615 1.00 17.32 157 GLN A C 1
ATOM 2419 O O . GLN A 1 169 ? 3.860 4.214 105.527 1.00 12.00 157 GLN A O 1
ATOM 2433 N N . THR A 1 170 ? 4.593 2.968 103.795 1.00 13.40 158 THR A N 1
ATOM 2434 C CA A THR A 1 170 ? 3.568 1.942 103.913 0.50 16.63 158 THR A CA 1
ATOM 2435 C CA B THR A 1 170 ? 3.567 1.947 103.939 0.50 16.65 158 THR A CA 1
ATOM 2436 C C . THR A 1 170 ? 4.121 0.579 104.294 1.00 19.51 158 THR A C 1
ATOM 2437 O O . THR A 1 170 ? 3.414 -0.205 104.928 1.00 15.87 158 THR A O 1
ATOM 2458 N N . ALA A 1 171 ? 5.362 0.281 103.921 1.00 11.90 159 ALA A N 1
ATOM 2459 C CA . ALA A 1 171 ? 5.981 -0.993 104.251 1.00 12.12 159 ALA A CA 1
ATOM 2460 C C . ALA A 1 171 ? 6.243 -1.103 105.753 1.00 11.30 159 ALA A C 1
ATOM 2461 O O . ALA A 1 171 ? 6.537 -0.120 106.433 1.00 10.56 159 ALA A O 1
ATOM 2468 N N . ASN A 1 172 ? 6.156 -2.318 106.254 1.00 14.79 160 ASN A N 1
ATOM 2469 C CA . ASN A 1 172 ? 6.263 -2.584 107.679 1.00 12.62 160 ASN A CA 1
ATOM 2470 C C . ASN A 1 172 ? 7.707 -2.839 108.093 1.00 11.89 160 ASN A C 1
ATOM 2471 O O . ASN A 1 172 ? 8.527 -3.274 107.279 1.00 12.84 160 ASN A O 1
ATOM 2482 N N . PRO A 1 173 ? 8.048 -2.569 109.365 1.00 10.48 161 PRO A N 1
ATOM 2483 C CA . PRO A 1 173 ? 7.166 -2.026 110.408 1.00 13.28 161 PRO A CA 1
ATOM 2484 C C . PRO A 1 173 ? 6.973 -0.519 110.309 1.00 10.23 161 PRO A C 1
ATOM 2485 O O . PRO A 1 173 ? 7.928 0.249 110.391 1.00 11.44 161 PRO A O 1
ATOM 2496 N N . VAL A 1 174 ? 5.718 -0.100 110.139 1.00 9.63 162 VAL A N 1
ATOM 2497 C CA . VAL A 1 174 ? 5.433 1.317 109.934 1.00 11.14 162 VAL A CA 1
ATOM 2498 C C . VAL A 1 174 ? 5.831 2.141 111.153 1.00 10.54 162 VAL A C 1
ATOM 2499 O O . VAL A 1 174 ? 6.428 3.213 111.019 1.00 11.04 162 VAL A O 1
ATOM 2512 N N . PHE A 1 175 ? 5.506 1.667 112.362 1.00 9.41 163 PHE A N 1
ATOM 2513 C CA . PHE A 1 175 ? 5.848 2.425 113.565 1.00 11.44 163 PHE A CA 1
ATOM 2514 C C . PHE A 1 175 ? 7.359 2.586 113.682 1.00 12.40 163 PHE A C 1
ATOM 2515 O O . PHE A 1 175 ? 7.886 3.707 113.690 1.00 10.80 163 PHE A O 1
ATOM 2532 N N . GLU A 1 176 ? 8.072 1.462 113.755 1.00 11.56 164 GLU A N 1
ATOM 2533 C CA . GLU A 1 176 ? 9.516 1.488 113.935 1.00 9.91 164 GLU A CA 1
ATOM 2534 C C . GLU A 1 176 ? 10.201 2.294 112.838 1.00 11.18 164 GLU A C 1
ATOM 2535 O O . GLU A 1 176 ? 11.063 3.132 113.121 1.00 11.12 164 GLU A O 1
ATOM 2547 N N . ILE A 1 177 ? 9.840 2.048 111.577 1.00 12.69 165 ILE A N 1
ATOM 2548 C CA . ILE A 1 177 ? 10.523 2.720 110.477 1.00 13.28 165 ILE A CA 1
ATOM 2549 C C . ILE A 1 177 ? 10.245 4.220 110.508 1.00 11.01 165 ILE A C 1
ATOM 2550 O O . ILE A 1 177 ? 11.163 5.034 110.378 1.00 11.60 165 ILE A O 1
ATOM 2566 N N . THR A 1 178 ? 8.980 4.612 110.664 1.00 10.17 166 THR A N 1
ATOM 2567 C CA . THR A 1 178 ? 8.672 6.038 110.671 1.00 13.62 166 THR A CA 1
ATOM 2568 C C . THR A 1 178 ? 9.413 6.733 111.805 1.00 12.76 166 THR A C 1
ATOM 2569 O O . THR A 1 178 ? 9.974 7.821 111.618 1.00 11.10 166 THR A O 1
ATOM 2580 N N . GLN A 1 179 ? 9.473 6.094 112.975 1.00 9.35 167 GLN A N 1
ATOM 2581 C CA . GLN A 1 179 ? 10.211 6.646 114.102 1.00 14.24 167 GLN A CA 1
ATOM 2582 C C . GLN A 1 179 ? 11.682 6.821 113.763 1.00 14.75 167 GLN A C 1
ATOM 2583 O O . GLN A 1 179 ? 12.272 7.877 114.017 1.00 14.82 167 GLN A O 1
ATOM 2597 N N . ALA A 1 180 ? 12.296 5.773 113.209 1.00 14.61 168 ALA A N 1
ATOM 2598 C CA . ALA A 1 180 ? 13.734 5.786 112.969 1.00 15.06 168 ALA A CA 1
ATOM 2599 C C . ALA A 1 180 ? 14.113 6.822 111.920 1.00 13.57 168 ALA A C 1
ATOM 2600 O O . ALA A 1 180 ? 15.092 7.559 112.090 1.00 13.83 168 ALA A O 1
ATOM 2607 N N . VAL A 1 181 ? 13.349 6.896 110.830 1.00 13.16 169 VAL A N 1
ATOM 2608 C CA . VAL A 1 181 ? 13.639 7.880 109.792 1.00 12.27 169 VAL A CA 1
ATOM 2609 C C . VAL A 1 181 ? 13.469 9.297 110.332 1.00 12.11 169 VAL A C 1
ATOM 2610 O O . VAL A 1 181 ? 14.293 10.178 110.069 1.00 14.93 169 VAL A O 1
ATOM 2623 N N . ARG A 1 182 ? 12.387 9.546 111.079 1.00 13.22 170 ARG A N 1
ATOM 2624 C CA . ARG A 1 182 ? 12.189 10.865 111.676 1.00 15.26 170 ARG A CA 1
ATOM 2625 C C . ARG A 1 182 ? 13.344 11.217 112.599 1.00 15.56 170 ARG A C 1
ATOM 2626 O O . ARG A 1 182 ? 13.921 12.310 112.519 1.00 13.64 170 ARG A O 1
ATOM 2647 N N . ARG A 1 183 ? 13.690 10.294 113.493 1.00 17.19 171 ARG A N 1
ATOM 2648 C CA . ARG A 1 183 ? 14.645 10.604 114.547 1.00 17.45 171 ARG A CA 1
ATOM 2649 C C . ARG A 1 183 ? 16.065 10.696 114.012 1.00 18.33 171 ARG A C 1
ATOM 2650 O O . ARG A 1 183 ? 16.821 11.597 114.400 1.00 20.56 171 ARG A O 1
ATOM 2671 N N . TRP A 1 184 ? 16.450 9.788 113.117 1.00 18.83 172 TRP A N 1
ATOM 2672 C CA . TRP A 1 184 ? 17.846 9.685 112.710 1.00 14.23 172 TRP A CA 1
ATOM 2673 C C . TRP A 1 184 ? 18.185 10.495 111.461 1.00 18.19 172 TRP A C 1
ATOM 2674 O O . TRP A 1 184 ? 19.368 10.770 111.230 1.00 21.82 172 TRP A O 1
ATOM 2695 N N . THR A 1 185 ? 17.195 10.871 110.654 1.00 21.87 173 THR A N 1
ATOM 2696 C CA . THR A 1 185 ? 17.448 11.624 109.426 1.00 23.31 173 THR A CA 1
ATOM 2697 C C . THR A 1 185 ? 16.666 12.915 109.338 1.00 22.57 173 THR A C 1
ATOM 2698 O O . THR A 1 185 ? 17.042 13.791 108.543 1.00 24.51 173 THR A O 1
ATOM 2709 N N . GLY A 1 186 ? 15.583 13.063 110.094 1.00 15.50 174 GLY A N 1
ATOM 2710 C CA . GLY A 1 186 ? 14.735 14.230 109.970 1.00 33.02 174 GLY A CA 1
ATOM 2711 C C . GLY A 1 186 ? 14.115 14.394 108.604 1.00 40.73 174 GLY A C 1
ATOM 2712 O O . GLY A 1 186 ? 13.614 15.481 108.278 1.00 31.74 174 GLY A O 1
ATOM 2716 N N . ALA A 1 187 ? 14.142 13.354 107.773 1.00 30.81 175 ALA A N 1
ATOM 2717 C CA . ALA A 1 187 ? 13.439 13.397 106.500 1.00 20.93 175 ALA A CA 1
ATOM 2718 C C . ALA A 1 187 ? 11.938 13.511 106.751 1.00 20.05 175 ALA A C 1
ATOM 2719 O O . ALA A 1 187 ? 11.441 13.206 107.837 1.00 18.45 175 ALA A O 1
ATOM 2726 N N . ASN A 1 188 ? 11.212 13.959 105.727 1.00 18.71 176 ASN A N 1
ATOM 2727 C CA . ASN A 1 188 ? 9.791 14.288 105.861 1.00 15.01 176 ASN A CA 1
ATOM 2728 C C . ASN A 1 188 ? 8.938 13.042 105.619 1.00 17.44 176 ASN A C 1
ATOM 2729 O O . ASN A 1 188 ? 8.221 12.907 104.626 1.00 17.52 176 ASN A O 1
ATOM 2740 N N . ILE A 1 189 ? 9.007 12.128 106.579 1.00 12.81 177 ILE A N 1
ATOM 2741 C CA . ILE A 1 189 ? 8.339 10.834 106.484 1.00 11.89 177 ILE A CA 1
ATOM 2742 C C . ILE A 1 189 ? 7.035 10.882 107.268 1.00 16.21 177 ILE A C 1
ATOM 2743 O O . ILE A 1 189 ? 6.965 11.474 108.353 1.00 15.97 177 ILE A O 1
ATOM 2759 N N . VAL A 1 190 ? 5.998 10.267 106.699 1.00 14.30 178 VAL A N 1
ATOM 2760 C CA . VAL A 1 190 ? 4.694 10.095 107.329 1.00 11.82 178 VAL A CA 1
ATOM 2761 C C . VAL A 1 190 ? 4.288 8.641 107.127 1.00 12.66 178 VAL A C 1
ATOM 2762 O O . VAL A 1 190 ? 4.358 8.126 106.003 1.00 12.72 178 VAL A O 1
ATOM 2775 N N . GLY A 1 191 ? 3.871 7.980 108.201 1.00 11.01 179 GLY A N 1
ATOM 2776 C CA . GLY A 1 191 ? 3.484 6.581 108.127 1.00 9.44 179 GLY A CA 1
ATOM 2777 C C . GLY A 1 191 ? 1.997 6.430 107.833 1.00 16.97 179 GLY A C 1
ATOM 2778 O O . GLY A 1 191 ? 1.167 7.163 108.371 1.00 16.68 179 GLY A O 1
ATOM 2782 N N . PHE A 1 192 ? 1.678 5.456 106.988 1.00 13.34 180 PHE A N 1
ATOM 2783 C CA . PHE A 1 192 ? 0.311 5.266 106.505 1.00 13.99 180 PHE A CA 1
ATOM 2784 C C . PHE A 1 192 ? -0.241 3.876 106.817 1.00 21.83 180 PHE A C 1
ATOM 2785 O O . PHE A 1 192 ? 0.374 2.860 106.484 1.00 19.66 180 PHE A O 1
ATOM 2814 N N . HIS A 1 194 ? -4.496 2.104 107.342 1.00 24.04 182 HIS A N 1
ATOM 2815 C CA . HIS A 1 194 ? -5.939 2.349 107.395 1.00 34.30 182 HIS A CA 1
ATOM 2816 C C . HIS A 1 194 ? -6.711 1.439 108.364 1.00 24.13 182 HIS A C 1
ATOM 2817 O O . HIS A 1 194 ? -7.898 1.172 108.158 1.00 17.00 182 HIS A O 1
ATOM 2831 N N . GLY A 1 195 ? -6.048 0.979 109.426 1.00 21.39 183 GLY A N 1
ATOM 2832 C CA . GLY A 1 195 ? -6.713 0.137 110.411 1.00 23.80 183 GLY A CA 1
ATOM 2833 C C . GLY A 1 195 ? -7.872 0.811 111.121 1.00 21.22 183 GLY A C 1
ATOM 2834 O O . GLY A 1 195 ? -8.768 0.120 111.629 1.00 20.39 183 GLY A O 1
ATOM 2838 N N . VAL A 1 196 ? -7.888 2.145 111.158 1.00 25.13 184 VAL A N 1
ATOM 2839 C CA . VAL A 1 196 ? -9.000 2.871 111.764 1.00 24.07 184 VAL A CA 1
ATOM 2840 C C . VAL A 1 196 ? -10.332 2.510 111.117 1.00 23.65 184 VAL A C 1
ATOM 2841 O O . VAL A 1 196 ? -11.390 2.710 111.724 1.00 21.29 184 VAL A O 1
ATOM 2854 N N . ALA A 1 197 ? -10.312 1.959 109.901 1.00 21.62 185 ALA A N 1
ATOM 2855 C CA . ALA A 1 197 ? -11.552 1.628 109.206 1.00 24.91 185 ALA A CA 1
ATOM 2856 C C . ALA A 1 197 ? -12.407 0.610 109.953 1.00 23.33 185 ALA A C 1
ATOM 2857 O O . ALA A 1 197 ? -13.588 0.456 109.619 1.00 21.99 185 ALA A O 1
ATOM 2864 N N . GLY A 1 198 ? -11.858 -0.076 110.954 1.00 26.95 186 GLY A N 1
ATOM 2865 C CA . GLY A 1 198 ? -12.648 -1.022 111.723 1.00 32.69 186 GLY A CA 1
ATOM 2866 C C . GLY A 1 198 ? -13.812 -0.398 112.469 1.00 24.82 186 GLY A C 1
ATOM 2867 O O . GLY A 1 198 ? -14.760 -1.110 112.821 1.00 16.90 186 GLY A O 1
ATOM 2871 N N . VAL A 1 199 ? -13.772 0.914 112.717 1.00 23.59 187 VAL A N 1
ATOM 2872 C CA . VAL A 1 199 ? -14.856 1.550 113.459 1.00 19.43 187 VAL A CA 1
ATOM 2873 C C . VAL A 1 199 ? -16.175 1.404 112.719 1.00 16.55 187 VAL A C 1
ATOM 2874 O O . VAL A 1 199 ? -17.240 1.318 113.344 1.00 22.04 187 VAL A O 1
ATOM 2887 N N . TYR A 1 200 ? -16.137 1.380 111.384 1.00 22.96 188 TYR A N 1
ATOM 2888 C CA . TYR A 1 200 ? -17.380 1.319 110.623 1.00 18.52 188 TYR A CA 1
ATOM 2889 C C . TYR A 1 200 ? -18.077 -0.022 110.800 1.00 21.87 188 TYR A C 1
ATOM 2890 O O . TYR A 1 200 ? -19.306 -0.096 110.693 1.00 21.23 188 TYR A O 1
ATOM 2908 N N . GLU A 1 201 ? -17.325 -1.085 111.092 1.00 25.10 189 GLU A N 1
ATOM 2909 C CA . GLU A 1 201 ? -17.972 -2.347 111.420 1.00 21.35 189 GLU A CA 1
ATOM 2910 C C . GLU A 1 201 ? -18.678 -2.264 112.767 1.00 21.20 189 GLU A C 1
ATOM 2911 O O . GLU A 1 201 ? -19.782 -2.796 112.929 1.00 25.99 189 GLU A O 1
ATOM 2923 N N . VAL A 1 202 ? -18.048 -1.615 113.749 1.00 19.59 190 VAL A N 1
ATOM 2924 C CA . VAL A 1 202 ? -18.697 -1.427 115.043 1.00 19.52 190 VAL A CA 1
ATOM 2925 C C . VAL A 1 202 ? -20.036 -0.733 114.851 1.00 20.31 190 VAL A C 1
ATOM 2926 O O . VAL A 1 202 ? -21.071 -1.174 115.366 1.00 21.49 190 VAL A O 1
ATOM 2939 N N . PHE A 1 203 ? -20.038 0.366 114.092 1.00 20.18 191 PHE A N 1
ATOM 2940 C CA . PHE A 1 203 ? -21.274 1.115 113.892 1.00 21.30 191 PHE A CA 1
ATOM 2941 C C . PHE A 1 203 ? -22.313 0.271 113.158 1.00 23.01 191 PHE A C 1
ATOM 2942 O O . PHE A 1 203 ? -23.508 0.346 113.459 1.00 25.10 191 PHE A O 1
ATOM 2959 N N . GLU A 1 204 ? -21.880 -0.536 112.187 1.00 25.04 192 GLU A N 1
ATOM 2960 C CA . GLU A 1 204 ? -22.825 -1.390 111.471 1.00 29.07 192 GLU A CA 1
ATOM 2961 C C . GLU A 1 204 ? -23.435 -2.436 112.399 1.00 26.65 192 GLU A C 1
ATOM 2962 O O . GLU A 1 204 ? -24.650 -2.659 112.381 1.00 28.33 192 GLU A O 1
ATOM 2969 N N . LYS A 1 205 ? -22.611 -3.071 113.236 1.00 30.25 193 LYS A N 1
ATOM 2970 C CA . LYS A 1 205 ? -23.131 -4.101 114.132 1.00 27.09 193 LYS A CA 1
ATOM 2971 C C . LYS A 1 205 ? -24.065 -3.520 115.187 1.00 27.06 193 LYS A C 1
ATOM 2972 O O . LYS A 1 205 ? -24.970 -4.217 115.657 1.00 28.70 193 LYS A O 1
ATOM 2991 N N . LEU A 1 206 ? -23.871 -2.258 115.572 1.00 24.55 194 LEU A N 1
ATOM 2992 C CA . LEU A 1 206 ? -24.730 -1.610 116.556 1.00 18.56 194 LEU A CA 1
ATOM 2993 C C . LEU A 1 206 ? -25.888 -0.838 115.925 1.00 19.39 194 LEU A C 1
ATOM 2994 O O . LEU A 1 206 ? -26.608 -0.134 116.642 1.00 22.94 194 LEU A O 1
ATOM 3010 N N . ASP A 1 207 ? -26.088 -0.957 114.612 1.00 25.79 195 ASP A N 1
ATOM 3011 C CA . ASP A 1 207 ? -27.221 -0.325 113.924 1.00 33.78 195 ASP A CA 1
ATOM 3012 C C . ASP A 1 207 ? -27.189 1.198 114.061 1.00 26.28 195 ASP A C 1
ATOM 3013 O O . ASP A 1 207 ? -28.209 1.842 114.312 1.00 26.17 195 ASP A O 1
ATOM 3022 N N . LEU A 1 208 ? -26.008 1.777 113.885 1.00 24.20 196 LEU A N 1
ATOM 3023 C CA . LEU A 1 208 ? -25.813 3.215 113.972 1.00 20.88 196 LEU A CA 1
ATOM 3024 C C . LEU A 1 208 ? -25.416 3.749 112.605 1.00 19.78 196 LEU A C 1
ATOM 3025 O O . LEU A 1 208 ? -24.501 3.213 111.969 1.00 25.49 196 LEU A O 1
ATOM 3041 N N . ASP A 1 209 ? -26.105 4.791 112.160 1.00 27.23 197 ASP A N 1
ATOM 3042 C CA . ASP A 1 209 ? -25.688 5.525 110.976 1.00 20.74 197 ASP A CA 1
ATOM 3043 C C . ASP A 1 209 ? -24.338 6.168 111.262 1.00 25.06 197 ASP A C 1
ATOM 3044 O O . ASP A 1 209 ? -24.238 6.990 112.186 1.00 23.28 197 ASP A O 1
ATOM 3053 N N . PRO A 1 210 ? -23.284 5.825 110.520 1.00 23.46 198 PRO A N 1
ATOM 3054 C CA . PRO A 1 210 ? -21.970 6.424 110.805 1.00 24.74 198 PRO A CA 1
ATOM 3055 C C . PRO A 1 210 ? -21.961 7.940 110.768 1.00 19.22 198 PRO A C 1
ATOM 3056 O O . PRO A 1 210 ? -21.210 8.562 111.529 1.00 25.23 198 PRO A O 1
ATOM 3067 N N . GLU A 1 211 ? -22.746 8.562 109.892 1.00 24.80 199 GLU A N 1
ATOM 3068 C CA . GLU A 1 211 ? -22.770 10.017 109.858 1.00 21.41 199 GLU A CA 1
ATOM 3069 C C . GLU A 1 211 ? -23.350 10.616 111.134 1.00 20.36 199 GLU A C 1
ATOM 3070 O O . GLU A 1 211 ? -23.173 11.816 111.369 1.00 22.49 199 GLU A O 1
ATOM 3082 N N . GLU A 1 212 ? -24.033 9.819 111.957 1.00 19.98 200 GLU A N 1
ATOM 3083 C CA A GLU A 1 212 ? -24.606 10.280 113.214 0.50 20.25 200 GLU A CA 1
ATOM 3084 C CA B GLU A 1 212 ? -24.597 10.297 113.209 0.50 20.25 200 GLU A CA 1
ATOM 3085 C C . GLU A 1 212 ? -23.700 10.013 114.411 1.00 19.14 200 GLU A C 1
ATOM 3086 O O . GLU A 1 212 ? -24.042 10.401 115.529 1.00 19.32 200 GLU A O 1
ATOM 3108 N N . VAL A 1 213 ? -22.564 9.354 114.205 1.00 18.54 201 VAL A N 1
ATOM 3109 C CA . VAL A 1 213 ? -21.668 8.986 115.292 1.00 17.14 201 VAL A CA 1
ATOM 3110 C C . VAL A 1 213 ? -20.549 10.012 115.382 1.00 17.16 201 VAL A C 1
ATOM 3111 O O . VAL A 1 213 ? -19.908 10.339 114.375 1.00 17.65 201 VAL A O 1
ATOM 3124 N N . ASP A 1 214 ? -20.317 10.517 116.583 1.00 18.78 202 ASP A N 1
ATOM 3125 C CA . ASP A 1 214 ? -19.201 11.414 116.868 1.00 17.09 202 ASP A CA 1
ATOM 3126 C C . ASP A 1 214 ? -18.096 10.566 117.488 1.00 15.77 202 ASP A C 1
ATOM 3127 O O . ASP A 1 214 ? -18.222 10.108 118.627 1.00 16.98 202 ASP A O 1
ATOM 3136 N N . TRP A 1 215 ? -17.025 10.337 116.734 1.00 14.30 203 TRP A N 1
ATOM 3137 C CA . TRP A 1 215 ? -16.040 9.346 117.129 1.00 13.36 203 TRP A CA 1
ATOM 3138 C C . TRP A 1 215 ? -14.630 9.859 116.882 1.00 12.79 203 TRP A C 1
ATOM 3139 O O . TRP A 1 215 ? -14.396 10.759 116.068 1.00 14.12 203 TRP A O 1
ATOM 3160 N N . GLN A 1 216 ? -13.695 9.263 117.614 1.00 13.23 204 GLN A N 1
ATOM 3161 C CA . GLN A 1 216 ? -12.275 9.541 117.464 1.00 13.65 204 GLN A CA 1
ATOM 3162 C C . GLN A 1 216 ? -11.501 8.288 117.843 1.00 12.55 204 GLN A C 1
ATOM 3163 O O . GLN A 1 216 ? -11.944 7.490 118.672 1.00 13.72 204 GLN A O 1
ATOM 3177 N N . VAL A 1 217 ? -10.332 8.136 117.229 1.00 12.61 205 VAL A N 1
ATOM 3178 C CA . VAL A 1 217 ? -9.422 7.031 117.509 1.00 13.48 205 VAL A CA 1
ATOM 3179 C C . VAL A 1 217 ? -8.018 7.610 117.628 1.00 19.41 205 VAL A C 1
ATOM 3180 O O . VAL A 1 217 ? -7.670 8.586 116.959 1.00 15.56 205 VAL A O 1
ATOM 3193 N N . ALA A 1 218 ? -7.214 7.001 118.498 1.00 15.06 206 ALA A N 1
ATOM 3194 C CA . ALA A 1 218 ? -5.844 7.448 118.710 1.00 15.52 206 ALA A CA 1
ATOM 3195 C C . ALA A 1 218 ? -5.037 6.322 119.346 1.00 15.36 206 ALA A C 1
ATOM 3196 O O . ALA A 1 218 ? -5.580 5.442 120.019 1.00 12.43 206 ALA A O 1
ATOM 3203 N N . GLY A 1 219 ? -3.723 6.381 119.131 1.00 13.62 207 GLY A N 1
ATOM 3204 C CA . GLY A 1 219 ? -2.792 5.426 119.704 1.00 10.64 207 GLY A CA 1
ATOM 3205 C C . GLY A 1 219 ? -1.485 5.396 118.938 1.00 9.43 207 GLY A C 1
ATOM 3206 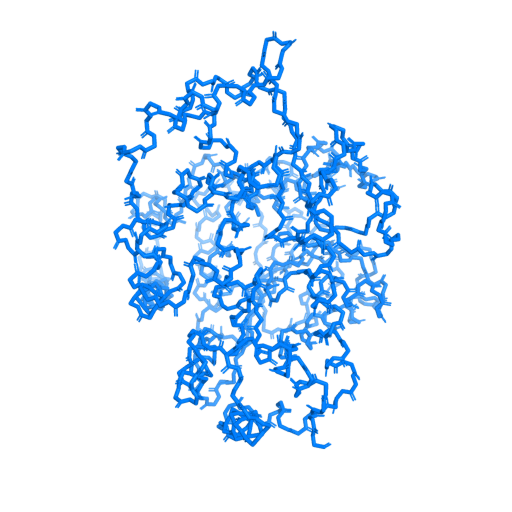O O . GLY A 1 219 ? -0.996 6.443 118.513 1.00 10.32 207 GLY A O 1
ATOM 3210 N N . VAL A 1 220 ? -0.896 4.211 118.804 1.00 12.64 208 VAL A N 1
ATOM 3211 C CA . VAL A 1 220 ? 0.201 3.972 117.881 1.00 11.96 208 VAL A CA 1
ATOM 3212 C C . VAL A 1 220 ? -0.296 3.036 116.780 1.00 12.68 208 VAL A C 1
ATOM 3213 O O . VAL A 1 220 ? -1.379 2.454 116.867 1.00 8.21 208 VAL A O 1
ATOM 3226 N N . ASN A 1 221 ? 0.519 2.879 115.745 1.00 13.14 209 ASN A N 1
ATOM 3227 C CA . ASN A 1 221 ? 0.164 1.991 114.643 1.00 12.54 209 ASN A CA 1
ATOM 3228 C C . ASN A 1 221 ? -0.171 0.596 115.167 1.00 10.10 209 ASN A C 1
ATOM 3229 O O . ASN A 1 221 ? 0.560 0.024 115.978 1.00 9.72 209 ASN A O 1
ATOM 3240 N N . HIS A 1 222 ? -1.309 0.069 114.722 1.00 11.22 210 HIS A N 1
ATOM 3241 C CA . HIS A 1 222 ? -1.809 -1.225 115.182 1.00 15.49 210 HIS A CA 1
ATOM 3242 C C . HIS A 1 222 ? -1.963 -1.247 116.701 1.00 17.81 210 HIS A C 1
ATOM 3243 O O . HIS A 1 222 ? -1.873 -2.306 117.329 1.00 9.83 210 HIS A O 1
ATOM 3257 N N . GLY A 1 223 ? -2.192 -0.075 117.284 1.00 14.59 211 GLY A N 1
ATOM 3258 C CA . GLY A 1 223 ? -2.377 0.073 118.709 1.00 9.61 211 GLY A CA 1
ATOM 3259 C C . GLY A 1 223 ? -3.250 1.274 118.980 1.00 11.03 211 GLY A C 1
ATOM 3260 O O . GLY A 1 223 ? -2.887 2.165 119.758 1.00 10.87 211 GLY A O 1
ATOM 3264 N N . ILE A 1 224 ? -4.410 1.302 118.327 1.00 10.49 212 ILE A N 1
ATOM 3265 C CA . ILE A 1 224 ? -5.293 2.456 118.328 1.00 9.92 212 ILE A CA 1
ATOM 3266 C C . ILE A 1 224 ? -6.588 2.071 119.028 1.00 10.43 212 ILE A C 1
ATOM 3267 O O . ILE A 1 224 ? -6.996 0.909 119.036 1.00 8.85 212 ILE A O 1
ATOM 3283 N N . TRP A 1 225 ? -7.231 3.076 119.612 1.00 10.45 213 TRP A N 1
ATOM 3284 C CA . TRP A 1 225 ? -8.327 2.863 120.542 1.00 14.38 213 TRP A CA 1
ATOM 3285 C C . TRP A 1 225 ? -9.441 3.841 120.243 1.00 9.70 213 TRP A C 1
ATOM 3286 O O . TRP A 1 225 ? -9.190 5.000 119.910 1.00 12.49 213 TRP A O 1
ATOM 3307 N N . LEU A 1 226 ? -10.676 3.364 120.358 1.00 10.84 214 LEU A N 1
ATOM 3308 C CA . LEU A 1 226 ? -11.855 4.195 120.128 1.00 11.22 214 LEU A CA 1
ATOM 3309 C C . LEU A 1 226 ? -12.061 5.041 121.382 1.00 12.83 214 LEU A C 1
ATOM 3310 O O . LEU A 1 226 ? -12.817 4.704 122.297 1.00 10.54 214 LEU A O 1
ATOM 3326 N N . ASN A 1 227 ? -11.331 6.158 121.437 1.00 12.62 215 ASN A N 1
ATOM 3327 C CA . ASN A 1 227 ? -11.322 6.954 122.657 1.00 11.28 215 ASN A CA 1
ATOM 3328 C C . ASN A 1 227 ? -12.594 7.777 122.805 1.00 12.83 215 ASN A C 1
ATOM 3329 O O . ASN A 1 227 ? -13.008 8.052 123.934 1.00 10.98 215 ASN A O 1
ATOM 3340 N N . ARG A 1 228 ? -13.237 8.158 121.701 1.00 11.01 216 ARG A N 1
ATOM 3341 C CA . ARG A 1 228 ? -14.519 8.842 121.762 1.00 11.86 216 ARG A CA 1
ATOM 3342 C C . ARG A 1 228 ? -15.522 8.102 120.895 1.00 13.21 216 ARG A C 1
ATOM 3343 O O . ARG A 1 228 ? -15.235 7.796 119.735 1.00 12.75 216 ARG A O 1
ATOM 3364 N N . PHE A 1 229 ? -16.698 7.838 121.454 1.00 15.32 217 PHE A N 1
ATOM 3365 C CA . PHE A 1 229 ? -17.741 7.100 120.745 1.00 13.32 217 PHE A CA 1
ATOM 3366 C C . PHE A 1 229 ? -19.071 7.606 121.293 1.00 14.32 217 PHE A C 1
ATOM 3367 O O . PHE A 1 229 ? -19.510 7.175 122.364 1.00 15.91 217 PHE A O 1
ATOM 3384 N N . ARG A 1 230 ? -19.693 8.529 120.564 1.00 14.98 218 ARG A N 1
ATOM 3385 C CA . ARG A 1 230 ? -20.862 9.244 121.047 1.00 17.40 218 ARG A CA 1
ATOM 3386 C C . ARG A 1 230 ? -21.944 9.265 119.981 1.00 16.86 218 ARG A C 1
ATOM 3387 O O . ARG A 1 230 ? -21.665 9.237 118.781 1.00 16.69 218 ARG A O 1
ATOM 3408 N N . TYR A 1 231 ? -23.189 9.324 120.447 1.00 17.88 219 TYR A N 1
ATOM 3409 C CA . TYR A 1 231 ? -24.356 9.178 119.589 1.00 18.83 219 TYR A CA 1
ATOM 3410 C C . TYR A 1 231 ? -25.509 9.910 120.247 1.00 20.05 219 TYR A C 1
ATOM 3411 O O . TYR A 1 231 ? -25.764 9.715 121.438 1.00 22.58 219 TYR A O 1
ATOM 3429 N N . ARG A 1 232 ? -26.179 10.766 119.475 1.00 22.46 220 ARG A N 1
ATOM 3430 C CA . ARG A 1 232 ? -27.281 11.594 119.963 1.00 26.41 220 ARG A CA 1
ATOM 3431 C C . ARG A 1 232 ? -26.931 12.256 121.294 1.00 25.59 220 ARG A C 1
ATOM 3432 O O . ARG A 1 232 ? -27.720 12.266 122.242 1.00 25.56 220 ARG A O 1
ATOM 3453 N N . GLY A 1 233 ? -25.729 12.822 121.358 1.00 28.04 221 GLY A N 1
ATOM 3454 C CA . GLY A 1 233 ? -25.342 13.605 122.514 1.00 33.67 221 GLY A CA 1
ATOM 3455 C C . GLY A 1 233 ? -25.130 12.814 123.783 1.00 38.72 221 GLY A C 1
ATOM 3456 O O . GLY A 1 233 ? -25.262 13.373 124.875 1.00 31.25 221 GLY A O 1
ATOM 3460 N N . GLU A 1 234 ? -24.813 11.524 123.669 1.00 34.57 222 GLU A N 1
ATOM 3461 C CA . GLU A 1 234 ? -24.497 10.683 124.813 1.00 22.18 222 GLU A CA 1
ATOM 3462 C C . GLU A 1 234 ? -23.354 9.744 124.447 1.00 19.16 222 GLU A C 1
ATOM 3463 O O . GLU A 1 234 ? -23.130 9.432 123.276 1.00 18.98 222 GLU A O 1
ATOM 3475 N N . ASP A 1 235 ? -22.636 9.288 125.472 1.00 21.69 223 ASP A N 1
ATOM 3476 C CA . ASP A 1 235 ? -21.692 8.190 125.308 1.00 23.76 223 ASP A CA 1
ATOM 3477 C C . ASP A 1 235 ? -22.410 7.006 124.680 1.00 24.57 223 ASP A C 1
ATOM 3478 O O . ASP A 1 235 ? -23.482 6.601 125.137 1.00 23.86 223 ASP A O 1
ATOM 3487 N N . ALA A 1 236 ? -21.830 6.471 123.609 1.00 16.28 224 ALA A N 1
ATOM 3488 C CA . ALA A 1 236 ? -22.416 5.334 122.919 1.00 22.92 224 ALA A CA 1
ATOM 3489 C C . ALA A 1 236 ? -21.915 3.997 123.449 1.00 15.96 224 ALA A C 1
ATOM 3490 O O . ALA A 1 236 ? -22.452 2.952 123.068 1.00 19.47 224 ALA A O 1
ATOM 3497 N N . TYR A 1 237 ? -20.917 3.999 124.325 1.00 15.29 225 TYR A N 1
ATOM 3498 C CA . TYR A 1 237 ? -20.383 2.729 124.795 1.00 15.58 225 TYR A CA 1
ATOM 3499 C C . TYR A 1 237 ? -21.424 1.867 125.502 1.00 15.70 225 TYR A C 1
ATOM 3500 O O . TYR A 1 237 ? -21.301 0.634 125.425 1.00 15.97 225 TYR A O 1
ATOM 3518 N N . PRO A 1 238 ? -22.450 2.412 126.164 1.00 16.75 226 PRO A N 1
ATOM 3519 C CA . PRO A 1 238 ? -23.508 1.530 126.672 1.00 19.41 226 PRO A CA 1
ATOM 3520 C C . PRO A 1 238 ? -24.153 0.696 125.584 1.00 23.12 226 PRO A C 1
ATOM 3521 O O . PRO A 1 238 ? -24.603 -0.422 125.859 1.00 22.55 226 PRO A O 1
ATOM 3532 N N . LEU A 1 239 ? -24.219 1.207 124.352 1.00 22.09 227 LEU A N 1
ATOM 3533 C CA . LEU A 1 239 ? -24.762 0.406 123.261 1.00 18.20 227 LEU A CA 1
ATOM 3534 C C . LEU A 1 239 ? -23.858 -0.781 122.949 1.00 17.38 227 LEU A C 1
ATOM 3535 O O . LEU A 1 239 ? -24.349 -1.841 122.544 1.00 19.79 227 LEU A O 1
ATOM 3551 N N . LEU A 1 240 ? -22.543 -0.631 123.148 1.00 19.59 228 LEU A N 1
ATOM 3552 C CA . LEU A 1 240 ? -21.635 -1.762 122.979 1.00 20.02 228 LEU A CA 1
ATOM 3553 C C . LEU A 1 240 ? -21.781 -2.753 124.124 1.00 21.71 228 LEU A C 1
ATOM 3554 O O . LEU A 1 240 ? -21.719 -3.971 123.915 1.00 18.87 228 LEU A O 1
ATOM 3570 N N . ASP A 1 241 ? -21.963 -2.246 125.346 1.00 18.70 229 ASP A N 1
ATOM 3571 C CA . ASP A 1 241 ? -22.222 -3.129 126.478 1.00 21.30 229 ASP A CA 1
ATOM 3572 C C . ASP A 1 241 ? -23.446 -3.997 126.218 1.00 19.65 229 ASP A C 1
ATOM 3573 O O . ASP A 1 241 ? -23.454 -5.192 126.539 1.00 23.88 229 ASP A O 1
ATOM 3582 N N . GLU A 1 242 ? -24.495 -3.411 125.637 1.00 18.56 230 GLU A N 1
ATOM 3583 C CA . GLU A 1 242 ? -25.697 -4.183 125.342 1.00 25.04 230 GLU A CA 1
ATOM 3584 C C . GLU A 1 242 ? -25.425 -5.213 124.255 1.00 19.47 230 GLU A C 1
ATOM 3585 O O . GLU A 1 242 ? -25.907 -6.349 124.335 1.00 24.24 230 GLU A O 1
ATOM 3597 N N . TRP A 1 243 ? -24.654 -4.838 123.233 1.00 18.54 231 TRP A N 1
ATOM 3598 C CA . TRP A 1 243 ? -24.311 -5.795 122.188 1.00 21.17 231 TRP A CA 1
ATOM 3599 C C . TRP A 1 243 ? -23.508 -6.957 122.756 1.00 17.87 231 TRP A C 1
ATOM 3600 O O . TRP A 1 243 ? -23.720 -8.116 122.379 1.00 27.18 231 TRP A O 1
ATOM 3621 N N . ILE A 1 244 ? -22.581 -6.666 123.670 1.00 17.41 232 ILE A N 1
ATOM 3622 C CA . ILE A 1 244 ? -21.777 -7.718 124.278 1.00 16.93 232 ILE A CA 1
ATOM 3623 C C . ILE A 1 244 ? -22.666 -8.706 125.016 1.00 22.11 232 ILE A C 1
ATOM 3624 O O . ILE A 1 244 ? -22.462 -9.925 124.948 1.00 20.71 232 ILE A O 1
ATOM 3640 N N . GLU A 1 245 ? -23.663 -8.199 125.734 1.00 18.75 233 GLU A N 1
ATOM 3641 C CA . GLU A 1 245 ? -24.512 -9.074 126.530 1.00 23.11 233 GLU A CA 1
ATOM 3642 C C . GLU A 1 245 ? -25.433 -9.900 125.644 1.00 20.91 233 GLU A C 1
ATOM 3643 O O . GLU A 1 245 ? -25.636 -11.093 125.891 1.00 25.29 233 GLU A O 1
ATOM 3655 N N . LYS A 1 246 ? -25.972 -9.292 124.589 1.00 21.05 234 LYS A N 1
ATOM 3656 C CA . LYS A 1 246 ? -27.057 -9.892 123.826 1.00 22.90 234 LYS A CA 1
ATOM 3657 C C . LYS A 1 246 ? -26.612 -10.568 122.538 1.00 24.02 234 LYS A C 1
ATOM 3658 O O . LYS A 1 246 ? -27.234 -11.554 122.136 1.00 25.11 234 LYS A O 1
ATOM 3677 N N . LYS A 1 247 ? -25.560 -10.082 121.878 1.00 23.14 235 LYS A N 1
ATOM 3678 C CA . LYS A 1 247 ? -25.220 -10.564 120.545 1.00 20.89 235 LYS A CA 1
ATOM 3679 C C . LYS A 1 247 ? -23.834 -11.169 120.418 1.00 19.27 235 LYS A C 1
ATOM 3680 O O . LYS A 1 247 ? -23.611 -11.942 119.480 1.00 22.08 235 LYS A O 1
ATOM 3699 N N . LEU A 1 248 ? -22.907 -10.869 121.324 1.00 18.37 236 LEU A N 1
ATOM 3700 C CA . LEU A 1 248 ? -21.591 -11.491 121.242 1.00 17.46 236 LEU A CA 1
ATOM 3701 C C . LEU A 1 248 ? -21.653 -13.016 121.279 1.00 18.10 236 LEU A C 1
ATOM 3702 O O . LEU A 1 248 ? -20.875 -13.653 120.553 1.00 22.08 236 LEU A O 1
ATOM 3718 N N . PRO A 1 249 ? -22.508 -13.651 122.085 1.00 21.20 237 PRO A N 1
ATOM 3719 C CA . PRO A 1 249 ? -22.537 -15.124 122.081 1.00 23.90 237 PRO A CA 1
ATOM 3720 C C . PRO A 1 249 ? -22.773 -15.723 120.703 1.00 25.02 237 PRO A C 1
ATOM 3721 O O . PRO A 1 249 ? -22.313 -16.842 120.440 1.00 28.22 237 PRO A O 1
ATOM 3732 N N . GLU A 1 250 ? -23.468 -15.014 119.812 1.00 22.16 238 GLU A N 1
ATOM 3733 C CA . GLU A 1 250 ? -23.780 -15.514 118.479 1.00 24.21 238 GLU A CA 1
ATOM 3734 C C . GLU A 1 250 ? -22.813 -15.017 117.412 1.00 22.40 238 GLU A C 1
ATOM 3735 O O . GLU A 1 250 ? -22.993 -15.346 116.237 1.00 21.65 238 GLU A O 1
ATOM 3747 N N . TRP A 1 251 ? -21.802 -14.240 117.788 1.00 20.90 239 TRP A N 1
ATOM 3748 C CA . TRP A 1 251 ? -20.864 -13.693 116.817 1.00 24.03 239 TRP A CA 1
ATOM 3749 C C . TRP A 1 251 ? -20.027 -14.794 116.180 1.00 21.04 239 TRP A C 1
ATOM 3750 O O . TRP A 1 251 ? -19.576 -15.725 116.852 1.00 23.87 239 TRP A O 1
ATOM 3771 N N . GLU A 1 252 ? -19.798 -14.665 114.875 1.00 22.78 240 GLU A N 1
ATOM 3772 C CA . GLU A 1 252 ? -18.992 -15.612 114.119 1.00 20.29 240 GLU A CA 1
ATOM 3773 C C . GLU A 1 252 ? -18.200 -14.818 113.090 1.00 23.35 240 GLU A C 1
ATOM 3774 O O . GLU A 1 252 ? -18.756 -13.919 112.437 1.00 22.94 240 GLU A O 1
ATOM 3781 N N . PRO A 1 253 ? -16.913 -15.111 112.926 1.00 22.73 241 PRO A N 1
ATOM 3782 C CA . PRO A 1 253 ? -16.118 -14.373 111.939 1.00 16.85 241 PRO A CA 1
ATOM 3783 C C . PRO A 1 253 ? -16.459 -14.812 110.524 1.00 18.81 241 PRO A C 1
ATOM 3784 O O . PRO A 1 253 ? -16.658 -16.000 110.250 1.00 18.13 241 PRO A O 1
ATOM 3795 N N . LYS A 1 254 ? -16.542 -13.832 109.620 1.00 21.75 242 LYS A N 1
ATOM 3796 C CA . LYS A 1 254 ? -16.853 -14.127 108.227 1.00 24.59 242 LYS A CA 1
ATOM 3797 C C . LYS A 1 254 ? -15.671 -14.736 107.490 1.00 25.37 242 LYS A C 1
ATOM 3798 O O . LYS A 1 254 ? -15.869 -15.400 106.465 1.00 26.58 242 LYS A O 1
ATOM 3817 N N . ASN A 1 255 ? -14.456 -14.509 107.980 1.00 19.82 243 ASN A N 1
ATOM 3818 C CA . ASN A 1 255 ? -13.219 -14.946 107.342 1.00 26.41 243 ASN A CA 1
ATOM 3819 C C . ASN A 1 255 ? -12.081 -14.761 108.340 1.00 20.67 243 ASN A C 1
ATOM 3820 O O . ASN A 1 255 ? -12.289 -14.152 109.398 1.00 19.27 243 ASN A O 1
ATOM 3831 N N . PRO A 1 256 ? -10.869 -15.248 108.051 1.00 17.37 244 PRO A N 1
ATOM 3832 C CA . PRO A 1 256 ? -9.795 -15.164 109.057 1.00 17.87 244 PRO A CA 1
ATOM 3833 C C . PRO A 1 256 ? -9.461 -13.751 109.504 1.00 20.53 244 PRO A C 1
ATOM 3834 O O . PRO A 1 256 ? -8.908 -13.583 110.601 1.00 20.93 244 PRO A O 1
ATOM 3845 N N . TRP A 1 257 ? -9.767 -12.733 108.696 1.00 18.93 245 TRP A N 1
ATOM 3846 C CA . TRP A 1 257 ? -9.446 -11.348 109.017 1.00 20.85 245 TRP A CA 1
ATOM 3847 C C . TRP A 1 257 ? -10.479 -10.677 109.915 1.00 19.16 245 TRP A C 1
ATOM 3848 O O . TRP A 1 257 ? -10.220 -9.576 110.416 1.00 15.57 245 TRP A O 1
ATOM 3869 N N . ASP A 1 258 ? -11.633 -11.300 110.117 1.00 21.11 246 ASP A N 1
ATOM 3870 C CA . ASP A 1 258 ? -12.764 -10.679 110.805 1.00 21.32 246 ASP A CA 1
ATOM 3871 C C . ASP A 1 258 ? -12.592 -10.860 112.307 1.00 17.82 246 ASP A C 1
ATOM 3872 O O . ASP A 1 258 ? -12.890 -11.927 112.849 1.00 16.96 246 ASP A O 1
ATOM 3881 N N . THR A 1 259 ? -12.112 -9.810 112.994 1.00 16.75 247 THR A N 1
ATOM 3882 C CA . THR A 1 259 ? -11.885 -9.870 114.431 1.00 18.16 247 THR A CA 1
ATOM 3883 C C . THR A 1 259 ? -12.425 -8.682 115.221 1.00 19.04 247 THR A C 1
ATOM 3884 O O . THR A 1 259 ? -12.339 -8.697 116.451 1.00 15.48 247 THR A O 1
ATOM 3895 N N . GLN A 1 260 ? -12.965 -7.653 114.560 1.00 15.81 248 GLN A N 1
ATOM 3896 C CA . GLN A 1 260 ? -13.246 -6.396 115.260 1.00 14.99 248 GLN A CA 1
ATOM 3897 C C . GLN A 1 260 ? -14.225 -6.592 116.417 1.00 14.32 248 GLN A C 1
ATOM 3898 O O . GLN A 1 260 ? -14.105 -5.932 117.454 1.00 14.76 248 GLN A O 1
ATOM 3912 N N . MET A 1 261 ? -15.213 -7.474 116.257 1.00 16.37 249 MET A N 1
ATOM 3913 C CA . MET A 1 261 ? -16.222 -7.690 117.293 1.00 16.62 249 MET A CA 1
ATOM 3914 C C . MET A 1 261 ? -16.028 -9.026 118.006 1.00 14.33 249 MET A C 1
ATOM 3915 O O . MET A 1 261 ? -16.973 -9.568 118.599 1.00 13.47 249 MET A O 1
ATOM 3929 N N . SER A 1 262 ? -14.807 -9.543 117.998 1.00 12.37 250 SER A N 1
ATOM 3930 C CA . SER A 1 262 ? -14.513 -10.854 118.527 1.00 14.63 250 SER A CA 1
ATOM 3931 C C . SER A 1 262 ? -14.511 -10.866 120.053 1.00 15.52 250 SER A C 1
ATOM 3932 O O . SER A 1 262 ? -14.457 -9.814 120.698 1.00 12.09 250 SER A O 1
ATOM 3940 N N . PRO A 1 263 ? -14.555 -12.051 120.653 1.00 17.35 251 PRO A N 1
ATOM 3941 C CA . PRO A 1 263 ? -14.374 -12.138 122.110 1.00 17.71 251 PRO A CA 1
ATOM 3942 C C . PRO A 1 263 ? -13.097 -11.476 122.594 1.00 13.42 251 PRO A C 1
ATOM 3943 O O . PRO A 1 263 ? -13.101 -10.860 123.665 1.00 14.07 251 PRO A O 1
ATOM 3954 N N . ALA A 1 264 ? -12.012 -11.560 121.823 1.00 13.62 252 ALA A N 1
ATOM 3955 C CA . ALA A 1 264 ? -10.767 -10.913 122.223 1.00 14.72 252 ALA A CA 1
ATOM 3956 C C . ALA A 1 264 ? -10.923 -9.397 122.283 1.00 15.02 252 ALA A C 1
ATOM 3957 O O . ALA A 1 264 ? -10.475 -8.753 123.239 1.00 15.07 252 ALA A O 1
ATOM 3964 N N . ALA A 1 265 ? -11.542 -8.804 121.254 1.00 16.30 253 ALA A N 1
ATOM 3965 C CA . ALA A 1 265 ? -11.731 -7.359 121.236 1.00 11.34 253 ALA A CA 1
ATOM 3966 C C . ALA A 1 265 ? -12.546 -6.906 122.437 1.00 14.61 253 ALA A C 1
ATOM 3967 O O . ALA A 1 265 ? -12.226 -5.898 123.076 1.00 11.20 253 ALA A O 1
ATOM 3974 N N . MET A 1 266 ? -13.599 -7.651 122.764 1.00 13.03 254 MET A N 1
ATOM 3975 C CA . MET A 1 266 ? -14.458 -7.263 123.876 1.00 12.14 254 MET A CA 1
ATOM 3976 C C . MET A 1 266 ? -13.787 -7.500 125.220 1.00 14.24 254 MET A C 1
ATOM 3977 O O . MET A 1 266 ? -14.019 -6.739 126.163 1.00 14.66 254 MET A O 1
ATOM 3991 N N . ASP A 1 267 ? -12.961 -8.546 125.331 1.00 11.14 255 ASP A N 1
ATOM 3992 C CA . ASP A 1 267 ? -12.215 -8.760 126.565 1.00 12.60 255 ASP A CA 1
ATOM 3993 C C . ASP A 1 267 ? -11.252 -7.613 126.806 1.00 12.43 255 ASP A C 1
ATOM 3994 O O . ASP A 1 267 ? -11.095 -7.147 127.946 1.00 12.87 255 ASP A O 1
ATOM 4003 N N . MET A 1 268 ? -10.616 -7.128 125.732 1.00 10.79 256 MET A N 1
ATOM 4004 C CA . MET A 1 268 ? -9.711 -5.991 125.841 1.00 13.35 256 MET A CA 1
ATOM 4005 C C . MET A 1 268 ? -10.471 -4.720 126.192 1.00 11.81 256 MET A C 1
ATOM 4006 O O . MET A 1 268 ? -10.021 -3.935 127.031 1.00 11.77 256 MET A O 1
ATOM 4020 N N . TYR A 1 269 ? -11.647 -4.520 125.593 1.00 10.28 257 TYR A N 1
ATOM 4021 C CA . TYR A 1 269 ? -12.469 -3.364 125.940 1.00 13.03 257 TYR A CA 1
ATOM 4022 C C . TYR A 1 269 ? -12.861 -3.376 127.416 1.00 14.21 257 TYR A C 1
ATOM 4023 O O . TYR A 1 269 ? -12.825 -2.337 128.087 1.00 12.25 257 TYR A O 1
ATOM 4041 N N . LYS A 1 270 ? -13.242 -4.539 127.942 1.00 10.92 258 LYS A N 1
ATOM 4042 C CA . LYS A 1 270 ? -13.620 -4.619 129.349 1.00 16.58 258 LYS A CA 1
ATOM 4043 C C . LYS A 1 270 ? -12.467 -4.221 130.259 1.00 14.35 258 LYS A C 1
ATOM 4044 O O . LYS A 1 270 ? -12.675 -3.558 131.282 1.00 15.14 258 LYS A O 1
ATOM 4063 N N . PHE A 1 271 ? -11.244 -4.610 129.903 1.00 12.23 259 PHE A N 1
ATOM 4064 C CA . PHE A 1 271 ? -10.099 -4.301 130.753 1.00 14.11 259 PHE A CA 1
ATOM 4065 C C . PHE A 1 271 ? -9.630 -2.858 130.584 1.00 12.73 259 PHE A C 1
ATOM 4066 O O . PHE A 1 271 ? -9.354 -2.173 131.574 1.00 11.15 259 PHE A O 1
ATOM 4083 N N . TYR A 1 272 ? -9.533 -2.376 129.344 1.00 11.45 260 TYR A N 1
ATOM 4084 C CA . TYR A 1 272 ? -8.953 -1.065 129.075 1.00 15.11 260 TYR A CA 1
ATOM 4085 C C . TYR A 1 272 ? -9.961 0.075 129.117 1.00 14.22 260 TYR A C 1
ATOM 4086 O O . TYR A 1 272 ? -9.562 1.230 129.309 1.00 13.47 260 TYR A O 1
ATOM 4104 N N . GLY A 1 273 ? -11.248 -0.210 128.941 1.00 13.16 261 GLY A N 1
ATOM 4105 C CA . GLY A 1 273 ? -12.270 0.811 128.987 1.00 14.42 261 GLY A CA 1
ATOM 4106 C C . GLY A 1 273 ? -12.598 1.433 127.650 1.00 15.66 261 GLY A C 1
ATOM 4107 O O . GLY A 1 273 ? -13.579 2.185 127.560 1.00 14.28 261 GLY A O 1
ATOM 4111 N N . MET A 1 274 ? -11.799 1.155 126.618 1.00 10.59 262 MET A N 1
ATOM 4112 C CA . MET A 1 274 ? -12.043 1.595 125.252 1.00 14.13 262 MET A CA 1
ATOM 4113 C C . MET A 1 274 ? -11.804 0.420 124.314 1.00 12.58 262 MET A C 1
ATOM 4114 O O . MET A 1 274 ? -11.011 -0.478 124.609 1.00 11.08 262 MET A O 1
ATOM 4128 N N . LEU A 1 275 ? -12.507 0.425 123.187 1.00 11.75 263 LEU A N 1
ATOM 4129 C CA . LEU A 1 275 ? -12.429 -0.683 122.234 1.00 12.65 263 LEU A CA 1
ATOM 4130 C C . LEU A 1 275 ? -11.174 -0.585 121.377 1.00 12.77 263 LEU A C 1
ATOM 4131 O O . LEU A 1 275 ? -10.977 0.446 120.709 1.00 9.76 263 LEU A O 1
ATOM 4147 N N . PRO A 1 276 ? -10.314 -1.599 121.345 1.00 12.52 264 PRO A N 1
ATOM 4148 C CA . PRO A 1 276 ? -9.235 -1.616 120.349 1.00 12.06 264 PRO A CA 1
ATOM 4149 C C . PRO A 1 276 ? -9.808 -1.689 118.944 1.00 11.44 264 PRO A C 1
ATOM 4150 O O . PRO A 1 276 ? -10.777 -2.406 118.683 1.00 11.61 264 PRO A O 1
ATOM 4161 N N . ILE A 1 277 ? -9.192 -0.946 118.026 1.00 11.98 265 ILE A N 1
ATOM 4162 C CA . ILE A 1 277 ? -9.690 -0.816 116.664 1.00 13.43 265 ILE A CA 1
ATOM 4163 C C . ILE A 1 277 ? -8.734 -1.496 115.692 1.00 13.59 265 ILE A C 1
ATOM 4164 O O . ILE A 1 277 ? -7.512 -1.298 115.755 1.00 13.02 265 ILE A O 1
ATOM 4180 N N . GLY A 1 278 ? -9.303 -2.290 114.790 1.00 15.88 266 GLY A N 1
ATOM 4181 C CA . GLY A 1 278 ? -8.542 -2.828 113.674 1.00 16.15 266 GLY A CA 1
ATOM 4182 C C . GLY A 1 278 ? -7.513 -3.847 114.121 1.00 16.45 266 GLY A C 1
ATOM 4183 O O . GLY A 1 278 ? -7.778 -4.728 114.949 1.00 15.06 266 GLY A O 1
ATOM 4187 N N . ASP A 1 279 ? -6.310 -3.720 113.556 1.00 14.58 267 ASP A N 1
ATOM 4188 C CA . ASP A 1 279 ? -5.242 -4.664 113.844 1.00 16.82 267 ASP A CA 1
ATOM 4189 C C . ASP A 1 279 ? -4.823 -4.631 115.303 1.00 15.47 267 ASP A C 1
ATOM 4190 O O . ASP A 1 279 ? -4.124 -5.542 115.758 1.00 14.28 267 ASP A O 1
ATOM 4199 N N . THR A 1 280 ? -5.215 -3.597 116.048 1.00 12.18 268 THR A N 1
ATOM 4200 C CA . THR A 1 280 ? -4.993 -3.605 117.485 1.00 11.89 268 THR A CA 1
ATOM 4201 C C . THR A 1 280 ? -5.573 -4.870 118.100 1.00 11.20 268 THR A C 1
ATOM 4202 O O . THR A 1 280 ? -5.021 -5.420 119.055 1.00 10.82 268 THR A O 1
ATOM 4213 N N . VAL A 1 281 ? -6.705 -5.336 117.565 1.00 15.10 269 VAL A N 1
ATOM 4214 C CA . VAL A 1 281 ? -7.349 -6.523 118.113 1.00 15.46 269 VAL A CA 1
ATOM 4215 C C . VAL A 1 281 ? -6.467 -7.744 117.910 1.00 16.66 269 VAL A C 1
ATOM 4216 O O . VAL A 1 281 ? -6.474 -8.671 118.729 1.00 13.55 269 VAL A O 1
ATOM 4229 N N . ARG A 1 282 ? -5.706 -7.778 116.819 1.00 15.53 270 ARG A N 1
ATOM 4230 C CA . ARG A 1 282 ? -4.710 -8.829 116.653 1.00 13.60 270 ARG A CA 1
ATOM 4231 C C . ARG A 1 282 ? -3.592 -8.701 117.678 1.00 14.10 270 ARG A C 1
ATOM 4232 O O . ARG A 1 282 ? -3.014 -9.715 118.087 1.00 15.59 270 ARG A O 1
ATOM 4253 N N . ASN A 1 283 ? -3.287 -7.471 118.105 1.00 15.18 271 ASN A N 1
ATOM 4254 C CA . ASN A 1 283 ? -2.129 -7.178 118.952 1.00 16.86 271 ASN A CA 1
ATOM 4255 C C . ASN A 1 283 ? -2.528 -7.117 120.427 1.00 14.63 271 ASN A C 1
ATOM 4256 O O . ASN A 1 283 ? -2.407 -6.088 121.116 1.00 11.35 271 ASN A O 1
ATOM 4267 N N . GLY A 1 284 ? -2.999 -8.257 120.908 1.00 18.70 272 GLY A N 1
ATOM 4268 C CA . GLY A 1 284 ? -3.288 -8.407 122.316 1.00 20.04 272 GLY A CA 1
ATOM 4269 C C . GLY A 1 284 ? -2.121 -9.006 123.066 1.00 14.63 272 GLY A C 1
ATOM 4270 O O . GLY A 1 284 ? -1.028 -9.232 122.533 1.00 14.12 272 GLY A O 1
ATOM 4274 N N . SER A 1 285 ? -2.360 -9.256 124.343 1.00 12.81 273 SER A N 1
ATOM 4275 C CA . SER A 1 285 ? -1.429 -9.993 125.167 1.00 13.46 273 SER A CA 1
ATOM 4276 C C . SER A 1 285 ? -1.411 -11.463 124.753 1.00 10.44 273 SER A C 1
ATOM 4277 O O . SER A 1 285 ? -2.228 -11.932 123.954 1.00 14.60 273 SER A O 1
ATOM 4285 N N . TRP A 1 286 ? -0.476 -12.207 125.342 1.00 14.89 274 TRP A N 1
ATOM 4286 C CA . TRP A 1 286 ? -0.412 -13.639 125.086 1.00 12.73 274 TRP A CA 1
ATOM 4287 C C . TRP A 1 286 ? -1.653 -14.380 125.556 1.00 16.82 274 TRP A C 1
ATOM 4288 O O . TRP A 1 286 ? -1.860 -15.524 125.139 1.00 14.92 274 TRP A O 1
ATOM 4309 N N . LYS A 1 287 ? -2.486 -13.756 126.399 1.00 14.63 275 LYS A N 1
ATOM 4310 C CA . LYS A 1 287 ? -3.734 -14.380 126.830 1.00 10.62 275 LYS A CA 1
ATOM 4311 C C . LYS A 1 287 ? -4.509 -14.979 125.657 1.00 12.07 275 LYS A C 1
ATOM 4312 O O . LYS A 1 287 ? -5.121 -16.041 125.795 1.00 12.48 275 LYS A O 1
ATOM 4331 N N . TYR A 1 288 ? -4.487 -14.326 124.498 1.00 12.90 276 TYR A N 1
ATOM 4332 C CA . TYR A 1 288 ? -5.327 -14.739 123.374 1.00 12.95 276 TYR A CA 1
ATOM 4333 C C . TYR A 1 288 ? -4.586 -15.566 122.332 1.00 11.87 276 TYR A C 1
ATOM 4334 O O . TYR A 1 288 ? -5.178 -15.904 121.299 1.00 13.59 276 TYR A O 1
ATOM 4352 N N . HIS A 1 289 ? -3.308 -15.901 122.570 1.00 12.19 277 HIS A N 1
ATOM 4353 C CA . HIS A 1 289 ? -2.449 -16.389 121.499 1.00 10.71 277 HIS A CA 1
ATOM 4354 C C . HIS A 1 289 ? -1.527 -17.537 121.893 1.00 14.98 277 HIS A C 1
ATOM 4355 O O . HIS A 1 289 ? -0.587 -17.827 121.139 1.00 13.14 277 HIS A O 1
ATOM 4369 N N . TYR A 1 290 ? -1.751 -18.210 123.029 1.00 14.46 278 TYR A N 1
ATOM 4370 C CA . TYR A 1 290 ? -0.820 -19.243 123.478 1.00 16.86 278 TYR A CA 1
ATOM 4371 C C . TYR A 1 290 ? -0.641 -20.335 122.426 1.00 16.24 278 TYR A C 1
ATOM 4372 O O . TYR A 1 290 ? 0.462 -20.868 122.245 1.00 11.85 278 TYR A O 1
ATOM 4390 N N . ASN A 1 291 ? -1.717 -20.692 121.743 1.00 15.75 279 ASN A N 1
ATOM 4391 C CA . ASN A 1 291 ? -1.711 -21.772 120.768 1.00 16.15 279 ASN A CA 1
ATOM 4392 C C . ASN A 1 291 ? -2.951 -21.596 119.905 1.00 17.79 279 ASN A C 1
ATOM 4393 O O . ASN A 1 291 ? -3.770 -20.702 120.138 1.00 14.15 279 ASN A O 1
ATOM 4404 N N . LEU A 1 292 ? -3.091 -22.468 118.906 1.00 18.41 280 LEU A N 1
ATOM 4405 C CA . LEU A 1 292 ? -4.192 -22.323 117.958 1.00 17.30 280 LEU A CA 1
ATOM 4406 C C . LEU A 1 292 ? -5.546 -22.497 118.638 1.00 14.35 280 LEU A C 1
ATOM 4407 O O . LEU A 1 292 ? -6.497 -21.773 118.325 1.00 14.64 280 LEU A O 1
ATOM 4423 N N . GLU A 1 293 ? -5.663 -23.466 119.554 1.00 14.94 281 GLU A N 1
ATOM 4424 C CA . GLU A 1 293 ? -6.933 -23.665 120.246 1.00 17.95 281 GLU A CA 1
ATOM 4425 C C . GLU A 1 293 ? -7.321 -22.416 121.024 1.00 17.88 281 GLU A C 1
ATOM 4426 O O . GLU A 1 293 ? -8.495 -22.031 121.052 1.00 16.07 281 GLU A O 1
ATOM 4430 N N . THR A 1 294 ? -6.340 -21.757 121.644 1.00 13.96 282 THR A N 1
ATOM 4431 C CA . THR A 1 294 ? -6.621 -20.513 122.355 1.00 13.29 282 THR A CA 1
ATOM 4432 C C . THR A 1 294 ? -7.070 -19.423 121.386 1.00 12.81 282 THR A C 1
ATOM 4433 O O . THR A 1 294 ? -8.019 -18.684 121.671 1.00 14.14 282 THR A O 1
ATOM 4444 N N . LYS A 1 295 ? -6.420 -19.317 120.225 1.00 15.46 283 LYS A N 1
ATOM 4445 C CA . LYS A 1 295 ? -6.824 -18.307 119.252 1.00 15.62 283 LYS A CA 1
ATOM 4446 C C . LYS A 1 295 ? -8.256 -18.536 118.771 1.00 13.99 283 LYS A C 1
ATOM 4447 O O . LYS A 1 295 ? -9.007 -17.577 118.552 1.00 13.50 283 LYS A O 1
ATOM 4466 N N . LYS A 1 296 ? -8.663 -19.801 118.618 1.00 14.40 284 LYS A N 1
ATOM 4467 C CA . LYS A 1 296 ? -10.018 -20.085 118.152 1.00 14.31 284 LYS A CA 1
ATOM 4468 C C . LYS A 1 296 ? -11.063 -19.748 119.211 1.00 17.36 284 LYS A C 1
ATOM 4469 O O . LYS A 1 296 ? -12.187 -19.359 118.871 1.00 17.21 284 LYS A O 1
ATOM 4488 N N . LYS A 1 297 ? -10.723 -19.889 120.491 1.00 16.09 285 LYS A N 1
ATOM 4489 C CA . LYS A 1 297 ? -11.646 -19.469 121.539 1.00 17.84 285 LYS A CA 1
ATOM 4490 C C . LYS A 1 297 ? -11.903 -17.970 121.467 1.00 18.31 285 LYS A C 1
ATOM 4491 O O . LYS A 1 297 ? -13.042 -17.511 121.622 1.00 17.78 285 LYS A O 1
ATOM 4510 N N . TRP A 1 298 ? -10.857 -17.191 121.214 1.00 14.44 286 TRP A N 1
ATOM 4511 C CA . TRP A 1 298 ? -10.943 -15.745 121.349 1.00 14.04 286 TRP A CA 1
ATOM 4512 C C . TRP A 1 298 ? -11.220 -15.022 120.041 1.00 17.41 286 TRP A C 1
ATOM 4513 O O . TRP A 1 298 ? -11.676 -13.875 120.078 1.00 16.52 286 TRP A O 1
ATOM 4534 N N . PHE A 1 299 ? -10.967 -15.653 118.894 1.00 18.02 287 PHE A N 1
ATOM 4535 C CA . PHE A 1 299 ? -11.230 -15.046 117.597 1.00 16.16 287 PHE A CA 1
ATOM 4536 C C . PHE A 1 299 ? -12.226 -15.833 116.756 1.00 17.10 287 PHE A C 1
ATOM 4537 O O . PHE A 1 299 ? -12.531 -15.416 115.634 1.00 20.78 287 PHE A O 1
ATOM 4554 N N . GLY A 1 300 ? -12.736 -16.950 117.251 1.00 18.25 288 GLY A N 1
ATOM 4555 C CA . GLY A 1 300 ? -13.630 -17.768 116.458 1.00 19.78 288 GLY A CA 1
ATOM 4556 C C . GLY A 1 300 ? -12.900 -18.779 115.595 1.00 15.97 288 GLY A C 1
ATOM 4557 O O . GLY A 1 300 ? -11.689 -18.992 115.700 1.00 15.19 288 GLY A O 1
ATOM 4561 N N . LYS A 1 301 ? -13.665 -19.363 114.665 1.00 16.34 289 LYS A N 1
ATOM 4562 C CA . LYS A 1 301 ? -13.316 -20.670 114.115 1.00 19.23 289 LYS A CA 1
ATOM 4563 C C . LYS A 1 301 ? -11.987 -20.680 113.364 1.00 18.06 289 LYS A C 1
ATOM 4564 O O . LYS A 1 301 ? -11.330 -21.724 113.299 1.00 19.39 289 LYS A O 1
ATOM 4574 N N . PHE A 1 302 ? -11.570 -19.561 112.777 1.00 20.84 290 PHE A N 1
ATOM 4575 C CA . PHE A 1 302 ? -10.313 -19.591 112.035 1.00 20.41 290 PHE A CA 1
ATOM 4576 C C . PHE A 1 302 ? -9.098 -19.458 112.938 1.00 19.51 290 PHE A C 1
ATOM 4577 O O . PHE A 1 302 ? -7.987 -19.799 112.516 1.00 17.25 290 PHE A O 1
ATOM 4594 N N . GLY A 1 303 ? -9.283 -18.987 114.169 1.00 20.72 291 GLY A N 1
ATOM 4595 C CA . GLY A 1 303 ? -8.152 -18.589 114.985 1.00 15.95 291 GLY A CA 1
ATOM 4596 C C . GLY A 1 303 ? -7.499 -17.316 114.505 1.00 15.32 291 GLY A C 1
ATOM 4597 O O . GLY A 1 303 ? -6.312 -17.097 114.761 1.00 14.15 291 GLY A O 1
ATOM 4601 N N . GLY A 1 304 ? -8.250 -16.463 113.817 1.00 16.01 292 GLY A N 1
ATOM 4602 C CA . GLY A 1 304 ? -7.682 -15.274 113.223 1.00 16.68 292 GLY A CA 1
ATOM 4603 C C . GLY A 1 304 ? -6.784 -15.613 112.044 1.00 13.01 292 GLY A C 1
ATOM 4604 O O . GLY A 1 304 ? -6.783 -16.715 111.512 1.00 15.16 292 GLY A O 1
ATOM 4608 N N . ILE A 1 305 ? -6.010 -14.613 111.637 1.00 14.07 293 ILE A N 1
ATOM 4609 C CA . ILE A 1 305 ? -5.105 -14.757 110.503 1.00 17.68 293 ILE A CA 1
ATOM 4610 C C . ILE A 1 305 ? -3.680 -15.087 110.936 1.00 16.24 293 ILE A C 1
ATOM 4611 O O . ILE A 1 305 ? -2.914 -15.641 110.132 1.00 18.83 293 ILE A O 1
ATOM 4627 N N . ASP A 1 306 ? -3.305 -14.780 112.175 1.00 11.17 294 ASP A N 1
ATOM 4628 C CA . ASP A 1 306 ? -1.914 -14.909 112.606 1.00 13.80 294 ASP A CA 1
ATOM 4629 C C . ASP A 1 306 ? -1.661 -16.274 113.248 1.00 14.79 294 ASP A C 1
ATOM 4630 O O . ASP A 1 306 ? -1.341 -16.383 114.435 1.00 17.67 294 ASP A O 1
ATOM 4639 N N . ASN A 1 307 ? -1.797 -17.328 112.442 1.00 15.25 295 ASN A N 1
ATOM 4640 C CA . ASN A 1 307 ? -1.533 -18.675 112.938 1.00 14.11 295 ASN A CA 1
ATOM 4641 C C . ASN A 1 307 ? -0.986 -19.554 111.818 1.00 13.85 295 ASN A C 1
ATOM 4642 O O . ASN A 1 307 ? -0.943 -19.167 110.644 1.00 14.22 295 ASN A O 1
ATOM 4653 N N . GLU A 1 308 ? -0.571 -20.762 112.214 1.00 15.20 296 GLU A N 1
ATOM 4654 C CA . GLU A 1 308 ? 0.180 -21.675 111.366 1.00 17.97 296 GLU A CA 1
ATOM 4655 C C . GLU A 1 308 ? -0.658 -22.302 110.264 1.00 15.46 296 GLU A C 1
ATOM 4656 O O . GLU A 1 308 ? -0.094 -22.924 109.359 1.00 16.21 296 GLU A O 1
ATOM 4668 N N . VAL A 1 309 ? -1.976 -22.174 110.323 1.00 15.69 297 VAL A N 1
ATOM 4669 C CA . VAL A 1 309 ? -2.854 -22.668 109.274 1.00 21.52 297 VAL A CA 1
ATOM 4670 C C . VAL A 1 309 ? -3.190 -21.564 108.281 1.00 18.88 297 VAL A C 1
ATOM 4671 O O . VAL A 1 309 ? -2.941 -21.701 107.084 1.00 22.55 297 VAL A O 1
ATOM 4684 N N . GLU A 1 310 ? -3.706 -20.438 108.782 1.00 19.43 298 GLU A N 1
ATOM 4685 C CA . GLU A 1 310 ? -4.280 -19.402 107.934 1.00 19.50 298 GLU A CA 1
ATOM 4686 C C . GLU A 1 310 ? -3.231 -18.514 107.286 1.00 20.25 298 GLU A C 1
ATOM 4687 O O . GLU A 1 310 ? -3.441 -18.037 106.164 1.00 19.43 298 GLU A O 1
ATOM 4699 N N . ARG A 1 311 ? -2.109 -18.254 107.958 1.00 18.26 299 ARG A N 1
ATOM 4700 C CA . ARG A 1 311 ? -1.138 -17.346 107.363 1.00 17.85 299 ARG A CA 1
ATOM 4701 C C . ARG A 1 311 ? -0.452 -17.967 106.155 1.00 21.22 299 ARG A C 1
ATOM 4702 O O . ARG A 1 311 ? -0.327 -17.284 105.123 1.00 20.61 299 ARG A O 1
ATOM 4723 N N . PRO A 1 312 ? 0.020 -19.216 106.198 1.00 22.83 300 PRO A N 1
ATOM 4724 C CA . PRO A 1 312 ? 0.562 -19.806 104.965 1.00 19.74 300 PRO A CA 1
ATOM 4725 C C . PRO A 1 312 ? -0.454 -19.826 103.841 1.00 26.40 300 PRO A C 1
ATOM 4726 O O . PRO A 1 312 ? -0.099 -19.616 102.673 1.00 21.91 300 PRO A O 1
ATOM 4737 N N . LYS A 1 313 ? -1.719 -20.082 104.169 1.00 20.90 301 LYS A N 1
ATOM 4738 C CA . LYS A 1 313 ? -2.774 -20.043 103.163 1.00 21.73 301 LYS A CA 1
ATOM 4739 C C . LYS A 1 313 ? -2.840 -18.666 102.509 1.00 21.38 301 LYS A C 1
ATOM 4740 O O . LYS A 1 313 ? -2.889 -18.551 101.278 1.00 21.98 301 LYS A O 1
ATOM 4759 N N . PHE A 1 314 ? -2.807 -17.606 103.319 1.00 20.45 302 PHE A N 1
ATOM 4760 C CA . PHE A 1 314 ? -2.903 -16.255 102.772 1.00 20.14 302 PHE A CA 1
ATOM 4761 C C . PHE A 1 314 ? -1.673 -15.888 101.951 1.00 33.49 302 PHE A C 1
ATOM 4762 O O . PHE A 1 314 ? -1.793 -15.271 100.886 1.00 20.31 302 PHE A O 1
ATOM 4779 N N . HIS A 1 315 ? -0.480 -16.255 102.425 1.00 19.55 303 HIS A N 1
ATOM 4780 C CA . HIS A 1 315 ? 0.725 -15.928 101.670 1.00 26.22 303 HIS A CA 1
ATOM 4781 C C . HIS A 1 315 ? 0.767 -16.676 100.343 1.00 24.28 303 HIS A C 1
ATOM 4782 O O . HIS A 1 315 ? 1.282 -16.141 99.352 1.00 21.56 303 HIS A O 1
ATOM 4796 N N . GLU A 1 316 ? 0.215 -17.891 100.296 1.00 21.16 304 GLU A N 1
ATOM 4797 C CA . GLU A 1 316 ? 0.084 -18.600 99.024 1.00 25.11 304 GLU A CA 1
ATOM 4798 C C . GLU A 1 316 ? -0.904 -17.889 98.104 1.00 22.63 304 GLU A C 1
ATOM 4799 O O . GLU A 1 316 ? -0.664 -17.772 96.896 1.00 24.30 304 GLU A O 1
ATOM 4811 N N . GLN A 1 317 ? -2.011 -17.393 98.660 1.00 25.49 305 GLN A N 1
ATOM 4812 C CA . GLN A 1 317 ? -2.957 -16.614 97.870 1.00 29.20 305 GLN A CA 1
ATOM 4813 C C . GLN A 1 317 ? -2.285 -15.404 97.237 1.00 23.23 305 GLN A C 1
ATOM 4814 O O . GLN A 1 317 ? -2.537 -15.087 96.070 1.00 27.65 305 GLN A O 1
ATOM 4828 N N . LEU A 1 318 ? -1.431 -14.708 97.992 1.00 21.45 306 LEU A N 1
ATOM 4829 C CA . LEU A 1 318 ? -0.732 -13.559 97.426 1.00 31.62 306 LEU A CA 1
ATOM 4830 C C . LEU A 1 318 ? 0.233 -13.990 96.331 1.00 22.37 306 LEU A C 1
ATOM 4831 O O . LEU A 1 318 ? 0.359 -13.311 95.304 1.00 21.70 306 LEU A O 1
ATOM 4847 N N . ARG A 1 319 ? 0.937 -15.107 96.539 1.00 22.53 307 ARG A N 1
ATOM 4848 C CA . ARG A 1 319 ? 1.872 -15.586 95.527 1.00 28.32 307 ARG A CA 1
ATOM 4849 C C . ARG A 1 319 ? 1.148 -15.910 94.226 1.00 40.53 307 ARG A C 1
ATOM 4850 O O . ARG A 1 319 ? 1.625 -15.565 93.136 1.00 28.25 307 ARG A O 1
ATOM 4871 N N . ARG A 1 320 ? -0.007 -16.575 94.320 1.00 23.71 308 ARG A N 1
ATOM 4872 C CA . ARG A 1 320 ? -0.784 -16.865 93.119 1.00 29.30 308 ARG A CA 1
ATOM 4873 C C . ARG A 1 320 ? -1.260 -15.579 92.450 1.00 26.93 308 ARG A C 1
ATOM 4874 O O . ARG A 1 320 ? -1.274 -15.480 91.218 1.00 29.96 308 ARG A O 1
ATOM 4878 N N . ALA A 1 321 ? -1.647 -14.580 93.246 1.00 30.81 309 ALA A N 1
ATOM 4879 C CA . ALA A 1 321 ? -2.128 -13.327 92.672 1.00 27.99 309 ALA A CA 1
ATOM 4880 C C . ALA A 1 321 ? -1.033 -12.643 91.861 1.00 29.45 309 ALA A C 1
ATOM 4881 O O . ALA A 1 321 ? -1.262 -12.222 90.720 1.00 29.70 309 ALA A O 1
ATOM 4888 N N . ARG A 1 322 ? 0.174 -12.540 92.426 1.00 23.01 310 ARG A N 1
ATOM 4889 C CA . ARG A 1 322 ? 1.298 -11.987 91.677 1.00 24.49 310 ARG A CA 1
ATOM 4890 C C . ARG A 1 322 ? 1.474 -12.708 90.349 1.00 23.74 310 ARG A C 1
ATOM 4891 O O . ARG A 1 322 ? 1.635 -12.077 89.298 1.00 27.27 310 ARG A O 1
ATOM 4912 N N . GLU A 1 323 ? 1.457 -14.043 90.384 1.00 27.25 311 GLU A N 1
ATOM 4913 C CA . GLU A 1 323 ? 1.659 -14.823 89.169 1.00 29.48 311 GLU A CA 1
ATOM 4914 C C . GLU A 1 323 ? 0.545 -14.568 88.163 1.00 33.52 311 GLU A C 1
ATOM 4915 O O . GLU A 1 323 ? 0.797 -14.463 86.957 1.00 31.32 311 GLU A O 1
ATOM 4919 N N . ARG A 1 324 ? -0.695 -14.456 88.640 1.00 33.32 312 ARG A N 1
ATOM 4920 C CA . ARG A 1 324 ? -1.809 -14.214 87.731 1.00 35.18 312 ARG A CA 1
ATOM 4921 C C . ARG A 1 324 ? -1.705 -12.842 87.072 1.00 39.09 312 ARG A C 1
ATOM 4922 O O . ARG A 1 324 ? -2.042 -12.688 85.891 1.00 29.72 312 ARG A O 1
ATOM 4943 N N . LEU A 1 325 ? -1.239 -11.833 87.812 1.00 29.67 313 LEU A N 1
ATOM 4944 C CA . LEU A 1 325 ? -1.101 -10.505 87.223 1.00 25.71 313 LEU A CA 1
ATOM 4945 C C . LEU A 1 325 ? -0.012 -10.479 86.161 1.00 27.19 313 LEU A C 1
ATOM 4946 O O . LEU A 1 325 ? -0.134 -9.754 85.166 1.00 28.44 313 LEU A O 1
ATOM 4962 N N . ILE A 1 326 ? 1.045 -11.267 86.340 1.00 29.99 314 ILE A N 1
ATOM 4963 C CA . ILE A 1 326 ? 2.065 -11.344 85.303 1.00 25.84 314 ILE A CA 1
ATOM 4964 C C . ILE A 1 326 ? 1.477 -11.960 84.038 1.00 32.16 314 ILE A C 1
ATOM 4965 O O . ILE A 1 326 ? 1.710 -11.466 82.929 1.00 29.59 314 ILE A O 1
ATOM 4981 N N . LYS A 1 327 ? 0.677 -13.023 84.183 1.00 27.65 315 LYS A N 1
ATOM 4982 C CA . LYS A 1 327 ? 0.058 -13.634 83.008 1.00 28.84 315 LYS A CA 1
ATOM 4983 C C . LYS A 1 327 ? -0.963 -12.693 82.379 1.00 29.31 315 LYS A C 1
ATOM 4984 O O . LYS A 1 327 ? -1.074 -12.614 81.151 1.00 30.08 315 LYS A O 1
ATOM 5003 N N . LEU A 1 328 ? -1.707 -11.960 83.208 1.00 28.87 316 LEU A N 1
ATOM 5004 C CA . LEU A 1 328 ? -2.709 -11.039 82.685 1.00 44.27 316 LEU A CA 1
ATOM 5005 C C . LEU A 1 328 ? -2.064 -9.950 81.836 1.00 29.19 316 LEU A C 1
ATOM 5006 O O . LEU A 1 328 ? -2.598 -9.576 80.785 1.00 29.98 316 LEU A O 1
ATOM 5022 N N . ALA A 1 329 ? -0.909 -9.435 82.267 1.00 28.22 317 ALA A N 1
ATOM 5023 C CA . ALA A 1 329 ? -0.206 -8.440 81.464 1.00 28.09 317 ALA A CA 1
ATOM 5024 C C . ALA A 1 329 ? 0.169 -8.999 80.093 1.00 28.92 317 ALA A C 1
ATOM 5025 O O . ALA A 1 329 ? 0.081 -8.293 79.082 1.00 29.37 317 ALA A O 1
ATOM 5032 N N . GLU A 1 330 ? 0.605 -10.260 80.043 1.00 29.15 318 GLU A N 1
ATOM 5033 C CA . GLU A 1 330 ? 0.918 -10.877 78.757 1.00 30.01 318 GLU A CA 1
ATOM 5034 C C . GLU A 1 330 ? -0.335 -11.026 77.903 1.00 37.81 318 GLU A C 1
ATOM 5035 O O . GLU A 1 330 ? -0.286 -10.853 76.679 1.00 32.19 318 GLU A O 1
ATOM 5039 N N . GLU A 1 331 ? -1.470 -11.345 78.528 1.00 31.44 319 GLU A N 1
ATOM 5040 C CA . GLU A 1 331 ? -2.717 -11.402 77.774 1.00 40.36 319 GLU A CA 1
ATOM 5041 C C . GLU A 1 331 ? -3.058 -10.033 77.203 1.00 32.66 319 GLU A C 1
ATOM 5042 O O . GLU A 1 331 ? -3.566 -9.927 76.081 1.00 33.65 319 GLU A O 1
ATOM 5046 N N . VAL A 1 332 ? -2.763 -8.968 77.955 1.00 31.68 320 VAL A N 1
ATOM 5047 C CA . VAL A 1 332 ? -3.043 -7.619 77.477 1.00 31.74 320 VAL A CA 1
ATOM 5048 C C . VAL A 1 332 ? -2.186 -7.292 76.263 1.00 36.36 320 VAL A C 1
ATOM 5049 O O . VAL A 1 332 ? -2.647 -6.643 75.317 1.00 32.68 320 VAL A O 1
ATOM 5062 N N . GLN A 1 333 ? -0.925 -7.720 76.272 1.00 31.45 321 GLN A N 1
ATOM 5063 C CA . GLN A 1 333 ? -0.077 -7.492 75.109 1.00 35.19 321 GLN A CA 1
ATOM 5064 C C . GLN A 1 333 ? -0.547 -8.296 73.906 1.00 36.98 321 GLN A C 1
ATOM 5065 O O . GLN A 1 333 ? -0.410 -7.838 72.765 1.00 38.10 321 GLN A O 1
ATOM 5079 N N . GLN A 1 334 ? -1.107 -9.486 74.134 1.00 36.05 322 GLN A N 1
ATOM 5080 C CA . GLN A 1 334 ? -1.562 -10.320 73.028 1.00 41.50 322 GLN A CA 1
ATOM 5081 C C . GLN A 1 334 ? -2.947 -9.919 72.541 1.00 42.08 322 GLN A C 1
ATOM 5082 O O . GLN A 1 334 ? -3.259 -10.105 71.361 1.00 44.17 322 GLN A O 1
ATOM 5096 N N . ASN A 1 335 ? -3.781 -9.373 73.421 1.00 38.00 323 ASN A N 1
ATOM 5097 C CA . ASN A 1 335 ? -5.153 -8.990 73.089 1.00 44.11 323 ASN A CA 1
ATOM 5098 C C . ASN A 1 335 ? -5.380 -7.552 73.532 1.00 42.80 323 ASN A C 1
ATOM 5099 O O . ASN A 1 335 ? -6.053 -7.296 74.537 1.00 39.85 323 ASN A O 1
ATOM 5110 N N . PRO A 1 336 ? -4.832 -6.579 72.796 1.00 45.76 324 PRO A N 1
ATOM 5111 C CA . PRO A 1 336 ? -4.965 -5.178 73.223 1.00 49.31 324 PRO A CA 1
ATOM 5112 C C . PRO A 1 336 ? -6.393 -4.664 73.206 1.00 49.05 324 PRO A C 1
ATOM 5113 O O . PRO A 1 336 ? -6.640 -3.570 73.727 1.00 51.71 324 PRO A O 1
ATOM 5124 N N . GLY A 1 337 ? -7.335 -5.408 72.627 1.00 49.11 325 GLY A N 1
ATOM 5125 C CA . GLY A 1 337 ? -8.724 -4.994 72.633 1.00 47.01 325 GLY A CA 1
ATOM 5126 C C . GLY A 1 337 ? -9.501 -5.358 73.878 1.00 44.81 325 GLY A C 1
ATOM 5127 O O . GLY A 1 337 ? -10.620 -4.868 74.056 1.00 52.50 325 GLY A O 1
ATOM 5131 N N . MET A 1 338 ? -8.945 -6.201 74.745 1.00 43.78 326 MET A N 1
ATOM 5132 C CA . MET A 1 338 ? -9.657 -6.597 75.950 1.00 43.80 326 MET A CA 1
ATOM 5133 C C . MET A 1 338 ? -9.772 -5.421 76.913 1.00 41.45 326 MET A C 1
ATOM 5134 O O . MET A 1 338 ? -8.887 -4.567 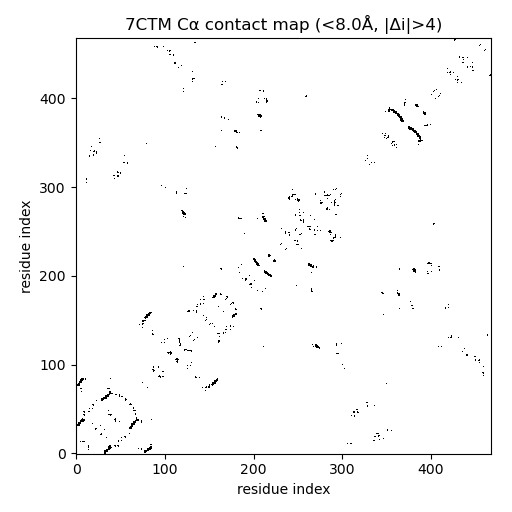76.999 1.00 40.07 326 MET A O 1
ATOM 5148 N N . LYS A 1 339 ? -10.878 -5.390 77.644 1.00 37.34 327 LYS A N 1
ATOM 5149 C CA . LYS A 1 339 ? -11.150 -4.342 78.618 1.00 35.92 327 LYS A CA 1
ATOM 5150 C C . LYS A 1 339 ? -10.906 -4.922 80.006 1.00 45.91 327 LYS A C 1
ATOM 5151 O O . LYS A 1 339 ? -11.658 -5.789 80.465 1.00 53.50 327 LYS A O 1
ATOM 5155 N N . LEU A 1 340 ? -9.838 -4.456 80.662 1.00 47.06 328 LEU A N 1
ATOM 5156 C CA . LEU A 1 340 ? -9.527 -4.922 82.009 1.00 39.43 328 LEU A CA 1
ATOM 5157 C C . LEU A 1 340 ? -10.634 -4.557 82.987 1.00 38.16 328 LEU A C 1
ATOM 5158 O O . LEU A 1 340 ? -10.950 -5.332 83.897 1.00 38.34 328 LEU A O 1
ATOM 5174 N N . THR A 1 341 ? -11.223 -3.370 82.828 1.00 39.84 329 THR A N 1
ATOM 5175 C CA . THR A 1 341 ? -12.282 -2.950 83.735 1.00 47.18 329 THR A CA 1
ATOM 5176 C C . THR A 1 341 ? -13.534 -3.803 83.588 1.00 56.04 329 THR A C 1
ATOM 5177 O O . THR A 1 341 ? -14.336 -3.872 84.525 1.00 61.55 329 THR A O 1
ATOM 5188 N N . GLU A 1 342 ? -13.713 -4.465 82.444 1.00 53.98 330 GLU A N 1
ATOM 5189 C CA . GLU A 1 342 ? -14.873 -5.321 82.234 1.00 50.15 330 GLU A CA 1
ATOM 5190 C C . GLU A 1 342 ? -14.617 -6.749 82.704 1.00 50.92 330 GLU A C 1
ATOM 5191 O O . GLU A 1 342 ? -15.446 -7.332 83.410 1.00 51.51 330 GLU A O 1
ATOM 5203 N N . GLU A 1 343 ? -13.472 -7.316 82.334 1.00 51.45 331 GLU A N 1
ATOM 5204 C CA . GLU A 1 343 ? -13.175 -8.713 82.612 1.00 52.47 331 GLU A CA 1
ATOM 5205 C C . GLU A 1 343 ? -12.582 -8.951 83.994 1.00 52.08 331 GLU A C 1
ATOM 5206 O O . GLU A 1 343 ? -12.539 -10.104 84.438 1.00 52.50 331 GLU A O 1
ATOM 5218 N N . HIS A 1 344 ? -12.127 -7.910 84.684 1.00 50.22 332 HIS A N 1
ATOM 5219 C CA . HIS A 1 344 ? -11.588 -8.080 86.028 1.00 50.39 332 HIS A CA 1
ATOM 5220 C C . HIS A 1 344 ? -11.911 -6.855 86.872 1.00 53.72 332 HIS A C 1
ATOM 5221 O O . HIS A 1 344 ? -10.998 -6.195 87.386 1.00 47.01 332 HIS A O 1
ATOM 5235 N N . PRO A 1 345 ? -13.194 -6.530 87.048 1.00 60.59 333 PRO A N 1
ATOM 5236 C CA . PRO A 1 345 ? -13.548 -5.333 87.828 1.00 60.50 333 PRO A CA 1
ATOM 5237 C C . PRO A 1 345 ? -13.062 -5.374 89.266 1.00 60.49 333 PRO A C 1
ATOM 5238 O O . PRO A 1 345 ? -12.894 -4.309 89.873 1.00 58.27 333 PRO A O 1
ATOM 5249 N N . GLU A 1 346 ? -12.834 -6.562 89.833 1.00 58.41 334 GLU A N 1
ATOM 5250 C CA . GLU A 1 346 ? -12.300 -6.636 91.189 1.00 56.95 334 GLU A CA 1
ATOM 5251 C C . GLU A 1 346 ? -10.879 -6.087 91.250 1.00 60.25 334 GLU A C 1
ATOM 5252 O O . GLU A 1 346 ? -10.501 -5.431 92.227 1.00 63.62 334 GLU A O 1
ATOM 5256 N N . ILE A 1 347 ? -10.080 -6.345 90.219 1.00 56.56 335 ILE A N 1
ATOM 5257 C CA . ILE A 1 347 ? -8.709 -5.854 90.202 1.00 48.47 335 ILE A CA 1
ATOM 5258 C C . ILE A 1 347 ? -8.620 -4.434 89.650 1.00 43.92 335 ILE A C 1
ATOM 5259 O O . ILE A 1 347 ? -7.736 -3.672 90.054 1.00 39.56 335 ILE A O 1
ATOM 5275 N N . PHE A 1 348 ? -9.528 -4.052 88.750 1.00 44.97 336 PHE A N 1
ATOM 5276 C CA . PHE A 1 348 ? -9.483 -2.761 88.063 1.00 41.86 336 PHE A CA 1
ATOM 5277 C C . PHE A 1 348 ? -10.814 -2.041 88.225 1.00 39.23 336 PHE A C 1
ATOM 5278 O O . PHE A 1 348 ? -11.575 -1.883 87.261 1.00 37.43 336 PHE A O 1
ATOM 5295 N N . PRO A 1 349 ? -11.118 -1.571 89.437 1.00 42.47 337 PRO A N 1
ATOM 5296 C CA . PRO A 1 349 ? -12.378 -0.853 89.655 1.00 41.41 337 PRO A CA 1
ATOM 5297 C C . PRO A 1 349 ? -12.446 0.425 88.836 1.00 39.83 337 PRO A C 1
ATOM 5298 O O . PRO A 1 349 ? -11.431 1.007 88.445 1.00 39.50 337 PRO A O 1
ATOM 5309 N N . LYS A 1 350 ? -13.675 0.873 88.604 1.00 41.87 338 LYS A N 1
ATOM 5310 C CA . LYS A 1 350 ? -13.949 2.069 87.821 1.00 43.27 338 LYS A CA 1
ATOM 5311 C C . LYS A 1 350 ? -15.009 2.884 88.545 1.00 49.44 338 LYS A C 1
ATOM 5312 O O . LYS A 1 350 ? -15.977 2.328 89.070 1.00 49.49 338 LYS A O 1
ATOM 5331 N N . GLY A 1 351 ? -14.820 4.200 88.576 1.00 50.28 339 GLY A N 1
ATOM 5332 C CA . GLY A 1 351 ? -15.736 5.070 89.284 1.00 50.96 339 GLY A CA 1
ATOM 5333 C C . GLY A 1 351 ? -15.393 5.215 90.754 1.00 64.47 339 GLY A C 1
ATOM 5334 O O . GLY A 1 351 ? -15.007 6.298 91.200 1.00 81.50 339 GLY A O 1
ATOM 5338 N N . LYS A 1 352 ? -15.516 4.128 91.512 1.00 60.09 340 LYS A N 1
ATOM 5339 C CA . LYS A 1 352 ? -15.287 4.184 92.949 1.00 56.07 340 LYS A CA 1
ATOM 5340 C C . LYS A 1 352 ? -13.802 4.317 93.270 1.00 59.00 340 LYS A C 1
ATOM 5341 O O . LYS A 1 352 ? -12.954 3.674 92.646 1.00 53.03 340 LYS A O 1
ATOM 5345 N N . LEU A 1 353 ? -13.490 5.160 94.253 1.00 56.50 341 LEU A N 1
ATOM 5346 C CA . LEU A 1 353 ? -12.148 5.201 94.812 1.00 38.64 341 LEU A CA 1
ATOM 5347 C C . LEU A 1 353 ? -11.969 4.042 95.787 1.00 35.41 341 LEU A C 1
ATOM 5348 O O . LEU A 1 353 ? -12.930 3.399 96.209 1.00 37.32 341 LEU A O 1
ATOM 5364 N N . SER A 1 354 ? -10.714 3.775 96.149 1.00 32.35 342 SER A N 1
ATOM 5365 C CA . SER A 1 354 ? -10.409 2.609 96.965 1.00 32.17 342 SER A CA 1
ATOM 5366 C C . SER A 1 354 ? -10.683 2.834 98.446 1.00 40.18 342 SER A C 1
ATOM 5367 O O . SER A 1 354 ? -10.802 1.858 99.195 1.00 47.05 342 SER A O 1
ATOM 5375 N N . GLY A 1 355 ? -10.769 4.089 98.883 1.00 38.38 343 GLY A N 1
ATOM 5376 C CA . GLY A 1 355 ? -10.948 4.403 100.281 1.00 45.96 343 GLY A CA 1
ATOM 5377 C C . GLY A 1 355 ? -9.669 4.492 101.088 1.00 43.12 343 GLY A C 1
ATOM 5378 O O . GLY A 1 355 ? -9.717 4.932 102.244 1.00 38.28 343 GLY A O 1
ATOM 5382 N N . GLU A 1 356 ? -8.532 4.081 100.527 1.00 32.74 344 GLU A N 1
ATOM 5383 C CA . GLU A 1 356 ? -7.258 4.240 101.207 1.00 28.04 344 GLU A CA 1
ATOM 5384 C C . GLU A 1 356 ? -6.887 5.720 101.302 1.00 20.86 344 GLU A C 1
ATOM 5385 O O . GLU A 1 356 ? -7.473 6.582 100.641 1.00 24.51 344 GLU A O 1
ATOM 5397 N N . GLN A 1 357 ? -5.883 6.006 102.132 1.00 18.45 345 GLN A N 1
ATOM 5398 C CA . GLN A 1 357 ? -5.573 7.373 102.533 1.00 16.88 345 GLN A CA 1
ATOM 5399 C C . GLN A 1 357 ? -4.485 8.034 101.693 1.00 17.89 345 GLN A C 1
ATOM 5400 O O . GLN A 1 357 ? -4.312 9.252 101.789 1.00 16.96 345 GLN A O 1
ATOM 5414 N N . HIS A 1 358 ? -3.774 7.278 100.857 1.00 17.33 346 HIS A N 1
ATOM 5415 C CA . HIS A 1 358 ? -2.575 7.806 100.205 1.00 17.28 346 HIS A CA 1
ATOM 5416 C C . HIS A 1 358 ? -2.896 8.938 99.240 1.00 20.01 346 HIS A C 1
ATOM 5417 O O . HIS A 1 358 ? -2.249 9.994 99.266 1.00 17.87 346 HIS A O 1
ATOM 5431 N N . ILE A 1 359 ? -3.873 8.741 98.363 1.00 18.49 347 ILE A N 1
ATOM 5432 C CA . ILE A 1 359 ? -4.147 9.731 97.326 1.00 19.24 347 ILE A CA 1
ATOM 5433 C C . ILE A 1 359 ? -4.913 10.914 97.918 1.00 19.93 347 ILE A C 1
ATOM 5434 O O . ILE A 1 359 ? -4.653 12.059 97.526 1.00 19.68 347 ILE A O 1
ATOM 5450 N N . PRO A 1 360 ? -5.854 10.704 98.848 1.00 19.76 348 PRO A N 1
ATOM 5451 C CA . PRO A 1 360 ? -6.419 11.862 99.567 1.00 22.05 348 PRO A CA 1
ATOM 5452 C C . PRO A 1 360 ? -5.357 12.731 100.216 1.00 18.94 348 PRO A C 1
ATOM 5453 O O . PRO A 1 360 ? -5.460 13.964 100.190 1.00 19.46 348 PRO A O 1
ATOM 5464 N N . PHE A 1 361 ? -4.336 12.110 100.812 1.00 18.01 349 PHE A N 1
ATOM 5465 C CA . PHE A 1 361 ? -3.228 12.871 101.381 1.00 17.34 349 PHE A CA 1
ATOM 5466 C C . PHE A 1 361 ? -2.523 13.696 100.309 1.00 17.79 349 PHE A C 1
ATOM 5467 O O . PHE A 1 361 ? -2.287 14.897 100.485 1.00 17.90 349 PHE A O 1
ATOM 5484 N N . ILE A 1 362 ? -2.171 13.064 99.191 1.00 18.10 350 ILE A N 1
ATOM 5485 C CA . ILE A 1 362 ? -1.498 13.784 98.111 1.00 18.55 350 ILE A CA 1
ATOM 5486 C C . ILE A 1 362 ? -2.363 14.941 97.621 1.00 20.93 350 ILE A C 1
ATOM 5487 O O . ILE A 1 362 ? -1.879 16.058 97.413 1.00 19.71 350 ILE A O 1
ATOM 5503 N N . ASN A 1 363 ? -3.658 14.685 97.417 1.00 19.87 351 ASN A N 1
ATOM 5504 C CA . ASN A 1 363 ? -4.534 15.745 96.929 1.00 21.48 351 ASN A CA 1
ATOM 5505 C C . ASN A 1 363 ? -4.678 16.859 97.956 1.00 20.54 351 ASN A C 1
ATOM 5506 O O . ASN A 1 363 ? -4.865 18.021 97.582 1.00 21.14 351 ASN A O 1
ATOM 5517 N N . ALA A 1 364 ? -4.587 16.531 99.247 1.00 19.75 352 ALA A N 1
ATOM 5518 C CA . ALA A 1 364 ? -4.636 17.563 100.275 1.00 23.50 352 ALA A CA 1
ATOM 5519 C C . ALA A 1 364 ? -3.413 18.465 100.188 1.00 24.57 352 ALA A C 1
ATOM 5520 O O . ALA A 1 364 ? -3.534 19.693 100.125 1.00 22.71 352 ALA A O 1
ATOM 5527 N N . ILE A 1 365 ? -2.223 17.865 100.161 1.00 21.41 353 ILE A N 1
ATOM 5528 C CA . ILE A 1 365 ? -0.989 18.639 100.076 1.00 21.96 353 ILE A CA 1
ATOM 5529 C C . ILE A 1 365 ? -0.940 19.425 98.769 1.00 25.00 353 ILE A C 1
ATOM 5530 O O . ILE A 1 365 ? -0.729 20.642 98.760 1.00 28.45 353 ILE A O 1
ATOM 5546 N N . ALA A 1 366 ? -1.143 18.742 97.645 1.00 24.68 354 ALA A N 1
ATOM 5547 C CA . ALA A 1 366 ? -0.892 19.366 96.353 1.00 28.41 354 ALA A CA 1
ATOM 5548 C C . ALA A 1 366 ? -2.019 20.288 95.904 1.00 31.84 354 ALA A C 1
ATOM 5549 O O . ALA A 1 366 ? -1.759 21.275 95.203 1.00 27.97 354 ALA A O 1
ATOM 5556 N N . ASN A 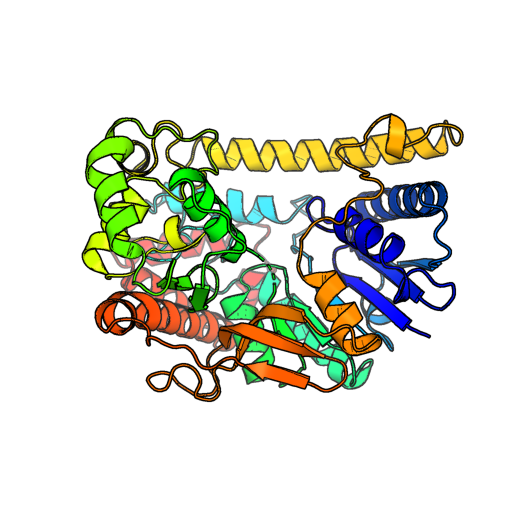1 367 ? -3.267 19.991 96.274 1.00 30.27 355 ASN A N 1
ATOM 5557 C CA . ASN A 1 367 ? -4.412 20.699 95.714 1.00 31.36 355 ASN A CA 1
ATOM 5558 C C . ASN A 1 367 ? -5.338 21.278 96.775 1.00 27.74 355 ASN A C 1
ATOM 5559 O O . ASN A 1 367 ? -6.413 21.788 96.434 1.00 25.18 355 ASN A O 1
ATOM 5570 N N . ASN A 1 368 ? -4.949 21.220 98.047 1.00 23.23 356 ASN A N 1
ATOM 5571 C CA . ASN A 1 368 ? -5.672 21.877 99.132 1.00 31.08 356 ASN A CA 1
ATOM 5572 C C . ASN A 1 368 ? -7.074 21.307 99.330 1.00 28.88 356 ASN A C 1
ATOM 5573 O O . ASN A 1 368 ? -7.969 21.994 99.832 1.00 30.22 356 ASN A O 1
ATOM 5584 N N . LYS A 1 369 ? -7.280 20.050 98.938 1.00 28.57 357 LYS A N 1
ATOM 5585 C CA . LYS A 1 369 ? -8.530 19.345 99.223 1.00 25.30 357 LYS A CA 1
ATOM 5586 C C . LYS A 1 369 ? -8.420 18.814 100.645 1.00 21.29 357 LYS A C 1
ATOM 5587 O O . LYS A 1 369 ? -8.006 17.679 100.886 1.00 21.71 357 LYS A O 1
ATOM 5606 N N . ARG A 1 370 ? -8.786 19.667 101.597 1.00 21.24 358 ARG A N 1
ATOM 5607 C CA . ARG A 1 370 ? -8.606 19.366 103.013 1.00 22.28 358 ARG A CA 1
ATOM 5608 C C . ARG A 1 370 ? -9.394 18.123 103.410 1.00 21.28 358 ARG A C 1
ATOM 5609 O O . ARG A 1 370 ? -10.534 17.927 102.980 1.00 21.18 358 ARG A O 1
ATOM 5630 N N . VAL A 1 371 ? -8.779 17.275 104.237 1.00 19.11 359 VAL A N 1
ATOM 5631 C CA . VAL A 1 371 ? -9.370 15.995 104.610 1.00 25.49 359 VAL A CA 1
ATOM 5632 C C . VAL A 1 371 ? -8.831 15.549 105.963 1.00 20.58 359 VAL A C 1
ATOM 5633 O O . VAL A 1 371 ? -7.683 15.824 106.325 1.00 17.41 359 VAL A O 1
ATOM 5646 N N . ARG A 1 372 ? -9.675 14.836 106.710 1.00 18.76 360 ARG A N 1
ATOM 5647 C CA . ARG A 1 372 ? -9.289 14.216 107.969 1.00 20.25 360 ARG A CA 1
ATOM 5648 C C . ARG A 1 372 ? -8.707 12.833 107.701 1.00 16.25 360 ARG A C 1
ATOM 5649 O O . ARG A 1 372 ? -9.359 11.989 107.081 1.00 17.99 360 ARG A O 1
ATOM 5670 N N . LEU A 1 373 ? -7.495 12.595 108.189 1.00 16.85 361 LEU A N 1
ATOM 5671 C CA . LEU A 1 373 ? -6.823 11.316 108.004 1.00 16.54 361 LEU A CA 1
ATOM 5672 C C . LEU A 1 373 ? -6.266 10.837 109.336 1.00 17.51 361 LEU A C 1
ATOM 5673 O O . LEU A 1 373 ? -6.195 11.587 110.311 1.00 14.35 361 LEU A O 1
ATOM 5689 N N . PHE A 1 374 ? -5.871 9.564 109.368 1.00 13.87 362 PHE A N 1
ATOM 5690 C CA . PHE A 1 374 ? -5.252 8.952 110.539 1.00 13.05 362 PHE A CA 1
ATOM 5691 C C . PHE A 1 374 ? -3.852 8.504 110.149 1.00 15.91 362 PHE A C 1
ATOM 5692 O O . PHE A 1 374 ? -3.682 7.499 109.444 1.00 12.93 362 PHE A O 1
ATOM 5709 N N . LEU A 1 375 ? -2.851 9.252 110.609 1.00 12.36 363 LEU A N 1
ATOM 5710 C CA . LEU A 1 375 ? -1.495 9.141 110.089 1.00 12.23 363 LEU A CA 1
ATOM 5711 C C . LEU A 1 375 ? -0.498 8.995 111.228 1.00 12.32 363 LEU A C 1
ATOM 5712 O O . LEU A 1 375 ? -0.748 9.413 112.362 1.00 13.75 363 LEU A O 1
ATOM 5728 N N . ASN A 1 376 ? 0.653 8.409 110.907 1.00 11.34 364 ASN A N 1
ATOM 5729 C CA . ASN A 1 376 ? 1.716 8.211 111.883 1.00 10.74 364 ASN A CA 1
ATOM 5730 C C . ASN A 1 376 ? 2.680 9.392 111.823 1.00 14.43 364 ASN A C 1
ATOM 5731 O O . ASN A 1 376 ? 3.474 9.517 110.879 1.00 11.02 364 ASN A O 1
ATOM 5742 N N . VAL A 1 377 ? 2.581 10.262 112.828 1.00 13.90 365 VAL A N 1
ATOM 5743 C CA . VAL A 1 377 ? 3.332 11.507 112.919 1.00 14.29 365 VAL A CA 1
ATOM 5744 C C . VAL A 1 377 ? 3.777 11.693 114.367 1.00 12.64 365 VAL A C 1
ATOM 5745 O O . VAL A 1 377 ? 3.223 11.094 115.295 1.00 11.54 365 VAL A O 1
ATOM 5758 N N . GLU A 1 378 ? 4.787 12.538 114.556 1.00 15.47 366 GLU A N 1
ATOM 5759 C CA . GLU A 1 378 ? 5.303 12.774 115.901 1.00 19.70 366 GLU A CA 1
ATOM 5760 C C . GLU A 1 378 ? 4.199 13.283 116.823 1.00 13.72 366 GLU A C 1
ATOM 5761 O O . GLU A 1 378 ? 3.352 14.087 116.433 1.00 14.78 366 GLU A O 1
ATOM 5773 N N . ASN A 1 379 ? 4.222 12.797 118.063 1.00 14.83 367 ASN A N 1
ATOM 5774 C CA . ASN A 1 379 ? 3.187 13.136 119.038 1.00 12.80 367 ASN A CA 1
ATOM 5775 C C . ASN A 1 379 ? 3.072 14.648 119.241 1.00 12.65 367 ASN A C 1
ATOM 5776 O O . ASN A 1 379 ? 1.981 15.220 119.134 1.00 12.45 367 ASN A O 1
ATOM 5787 N N . GLN A 1 380 ? 4.181 15.311 119.542 1.00 12.51 368 GLN A N 1
ATOM 5788 C CA . GLN A 1 380 ? 4.201 16.763 119.726 1.00 13.62 368 GLN A CA 1
ATOM 5789 C C . GLN A 1 380 ? 3.127 17.223 120.714 1.00 17.92 368 GLN A C 1
ATOM 5790 O O . GLN A 1 380 ? 2.439 18.224 120.498 1.00 17.11 368 GLN A O 1
ATOM 5804 N N . GLY A 1 381 ? 2.982 16.484 121.811 1.00 21.38 369 GLY A N 1
ATOM 5805 C CA . GLY A 1 381 ? 2.129 16.900 122.904 1.00 20.08 369 GLY A CA 1
ATOM 5806 C C . GLY A 1 381 ? 0.679 16.490 122.796 1.00 23.61 369 GLY A C 1
ATOM 5807 O O . GLY A 1 381 ? -0.085 16.736 123.740 1.00 19.67 369 GLY A O 1
ATOM 5811 N N . THR A 1 382 ? 0.274 15.866 121.687 1.00 17.42 370 THR A N 1
ATOM 5812 C CA . THR A 1 382 ? -1.122 15.465 121.521 1.00 17.49 370 THR A CA 1
ATOM 5813 C C . THR A 1 382 ? -1.557 14.516 122.632 1.00 19.07 370 THR A C 1
ATOM 5814 O O . THR A 1 382 ? -2.650 14.653 123.189 1.00 16.66 370 THR A O 1
ATOM 5825 N N . LEU A 1 383 ? -0.728 13.529 122.943 1.00 18.82 371 LEU A N 1
ATOM 5826 C CA . LEU A 1 383 ? -0.909 12.652 124.099 1.00 18.38 371 LEU A CA 1
ATOM 5827 C C . LEU A 1 383 ? 0.162 13.067 125.105 1.00 18.80 371 LEU A C 1
ATOM 5828 O O . LEU A 1 383 ? 1.316 12.648 125.002 1.00 17.75 371 LEU A O 1
ATOM 5844 N N . LYS A 1 384 ? -0.226 13.901 126.080 1.00 27.35 372 LYS A N 1
ATOM 5845 C CA . LYS A 1 384 ? 0.740 14.674 126.858 1.00 28.85 372 LYS A CA 1
ATOM 5846 C C . LYS A 1 384 ? 1.643 13.824 127.744 1.00 31.49 372 LYS A C 1
ATOM 5847 O O . LYS A 1 384 ? 2.716 14.296 128.137 1.00 39.73 372 LYS A O 1
ATOM 5851 N N . ASP A 1 385 ? 1.234 12.604 128.091 1.00 21.00 373 ASP A N 1
ATOM 5852 C CA . ASP A 1 385 ? 2.047 11.739 128.934 1.00 26.15 373 ASP A CA 1
ATOM 5853 C C . ASP A 1 385 ? 3.141 11.006 128.168 1.00 26.13 373 ASP A C 1
ATOM 5854 O O . ASP A 1 385 ? 3.834 10.171 128.757 1.00 22.39 373 ASP A O 1
ATOM 5863 N N . PHE A 1 386 ? 3.298 11.267 126.880 1.00 18.25 374 PHE A N 1
ATOM 5864 C CA . PHE A 1 386 ? 4.275 10.579 126.054 1.00 14.53 374 PHE A CA 1
ATOM 5865 C C . PHE A 1 386 ? 5.239 11.580 125.435 1.00 14.58 374 PHE A C 1
ATOM 5866 O O . PHE A 1 386 ? 4.908 12.761 125.279 1.00 16.45 374 PHE A O 1
ATOM 5883 N N . PRO A 1 387 ? 6.447 11.144 125.065 1.00 18.57 375 PRO A N 1
ATOM 5884 C CA . PRO A 1 387 ? 7.433 12.091 124.535 1.00 15.62 375 PRO A CA 1
ATOM 5885 C C . PRO A 1 387 ? 6.942 12.775 123.265 1.00 15.88 375 PRO A C 1
ATOM 5886 O O . PRO A 1 387 ? 6.147 12.219 122.503 1.00 14.83 375 PRO A O 1
ATOM 5897 N N . ASP A 1 388 ? 7.435 14.004 123.053 1.00 15.73 376 ASP A N 1
ATOM 5898 C CA . ASP A 1 388 ? 7.043 14.783 121.883 1.00 17.08 376 ASP A CA 1
ATOM 5899 C C . ASP A 1 388 ? 7.390 14.064 120.583 1.00 15.97 376 ASP A C 1
ATOM 5900 O O . ASP A 1 388 ? 6.655 14.167 119.594 1.00 15.93 376 ASP A O 1
ATOM 5909 N N . ASP A 1 389 ? 8.530 13.375 120.544 1.00 14.13 377 ASP A N 1
ATOM 5910 C CA . ASP A 1 389 ? 9.056 12.864 119.283 1.00 12.69 377 ASP A CA 1
ATOM 5911 C C . ASP A 1 389 ? 8.591 11.451 118.963 1.00 13.53 377 ASP A C 1
ATOM 5912 O O . ASP A 1 389 ? 8.916 10.946 117.883 1.00 14.19 377 ASP A O 1
ATOM 5921 N N . VAL A 1 390 ? 7.796 10.822 119.826 1.00 14.42 378 VAL A N 1
ATOM 5922 C CA . VAL A 1 390 ? 7.342 9.461 119.564 1.00 13.49 378 VAL A CA 1
ATOM 5923 C C . VAL A 1 390 ? 6.225 9.492 118.528 1.00 14.64 378 VAL A C 1
ATOM 5924 O O . VAL A 1 390 ? 5.255 10.251 118.641 1.00 13.93 378 VAL A O 1
ATOM 5937 N N . VAL A 1 391 ? 6.385 8.662 117.495 1.00 13.66 379 VAL A N 1
ATOM 5938 C CA . VAL A 1 391 ? 5.446 8.607 116.388 1.00 10.40 379 VAL A CA 1
ATOM 5939 C C . VAL A 1 391 ? 4.192 7.885 116.838 1.00 9.93 379 VAL A C 1
ATOM 5940 O O . VAL A 1 391 ? 4.242 6.715 117.245 1.00 11.90 379 VAL A O 1
ATOM 5953 N N . MET A 1 392 ? 3.053 8.562 116.714 1.00 12.53 380 MET A N 1
ATOM 5954 C CA . MET A 1 392 ? 1.744 8.058 117.073 1.00 13.01 380 MET A CA 1
ATOM 5955 C C . MET A 1 392 ? 0.862 8.027 115.840 1.00 12.02 380 MET A C 1
ATOM 5956 O O . MET A 1 392 ? 1.095 8.755 114.876 1.00 12.12 380 MET A O 1
ATOM 5970 N N . GLU A 1 393 ? -0.171 7.196 115.880 1.00 12.79 381 GLU A N 1
ATOM 5971 C CA . GLU A 1 393 ? -1.197 7.183 114.848 1.00 9.67 381 GLU A CA 1
ATOM 5972 C C . GLU A 1 393 ? -2.333 8.068 115.334 1.00 12.84 381 GLU A C 1
ATOM 5973 O O . GLU A 1 393 ? -3.023 7.725 116.297 1.00 12.68 381 GLU A O 1
ATOM 5985 N N . LEU A 1 394 ? -2.508 9.215 114.683 1.00 11.59 382 LEU A N 1
ATOM 5986 C CA . LEU A 1 394 ? -3.320 10.289 115.215 1.00 10.63 382 LEU A CA 1
ATOM 5987 C C . LEU A 1 394 ? -4.296 10.806 114.177 1.00 14.21 382 LEU A C 1
ATOM 5988 O O . LEU A 1 394 ? -3.992 10.837 112.978 1.00 13.71 382 LEU A O 1
ATOM 6004 N N . PRO A 1 395 ? -5.467 11.259 114.616 1.00 15.92 383 PRO A N 1
ATOM 6005 C CA . PRO A 1 395 ? -6.355 11.991 113.712 1.00 16.96 383 PRO A CA 1
ATOM 6006 C C . PRO A 1 395 ? -5.767 13.355 113.391 1.00 14.82 383 PRO A C 1
ATOM 6007 O O . PRO A 1 395 ? -5.457 14.140 114.291 1.00 17.07 383 PRO A O 1
ATOM 6018 N N . VAL A 1 396 ? -5.619 13.635 112.102 1.00 15.69 384 VAL A N 1
ATOM 6019 C CA . VAL A 1 396 ? -5.052 14.892 111.637 1.00 17.23 384 VAL A CA 1
ATOM 6020 C C . VAL A 1 396 ? -5.896 15.411 110.486 1.00 17.20 384 VAL A C 1
ATOM 6021 O O . VAL A 1 396 ? -6.560 14.645 109.785 1.00 20.55 384 VAL A O 1
ATOM 6034 N N . TRP A 1 397 ? -5.870 16.726 110.305 1.00 15.98 385 TRP A N 1
ATOM 6035 C CA . TRP A 1 397 ? -6.411 17.366 109.115 1.00 17.02 385 TRP A CA 1
ATOM 6036 C C . TRP A 1 397 ? -5.237 17.788 108.249 1.00 17.21 385 TRP A C 1
ATOM 6037 O O . TRP A 1 397 ? -4.277 18.385 108.748 1.00 17.81 385 TRP A O 1
ATOM 6058 N N . VAL A 1 398 ? -5.302 17.447 106.967 1.00 17.53 386 VAL A N 1
ATOM 6059 C CA . VAL A 1 398 ? -4.241 17.734 106.014 1.00 17.90 386 VAL A CA 1
ATOM 6060 C C . VAL A 1 398 ? -4.782 18.700 104.974 1.00 19.15 386 VAL A C 1
ATOM 6061 O O . VAL A 1 398 ? -5.916 18.551 104.504 1.00 19.64 386 VAL A O 1
ATOM 6074 N N . ASP A 1 399 ? -3.976 19.697 104.625 1.00 19.85 387 ASP A N 1
ATOM 6075 C CA . ASP A 1 399 ? -4.341 20.644 103.585 1.00 22.72 387 ASP A CA 1
ATOM 6076 C C . ASP A 1 399 ? -3.067 21.085 102.874 1.00 21.68 387 ASP A C 1
ATOM 6077 O O . ASP A 1 399 ? -2.003 20.485 103.052 1.00 23.86 387 ASP A O 1
ATOM 6086 N N . CYS A 1 400 ? -3.184 22.137 102.055 1.00 23.87 388 CYS A N 1
ATOM 6087 C CA . CYS A 1 400 ? -2.042 22.641 101.300 1.00 28.06 388 CYS A CA 1
ATOM 6088 C C . CYS A 1 400 ? -0.810 22.783 102.172 1.00 32.46 388 CYS A C 1
ATOM 6089 O O . CYS A 1 400 ? 0.319 22.557 101.724 1.00 35.99 388 CYS A O 1
ATOM 6096 N N . CYS A 1 401 ? -1.011 23.174 103.420 1.00 27.28 389 CYS A N 1
ATOM 6097 C CA . CYS A 1 401 ? 0.011 23.907 104.141 1.00 32.38 389 CYS A CA 1
ATOM 6098 C C . CYS A 1 401 ? 0.216 23.365 105.548 1.00 42.83 389 CYS A C 1
ATOM 6099 O O . CYS A 1 401 ? 0.537 24.123 106.465 1.00 41.47 389 CYS A O 1
ATOM 6106 N N . GLY A 1 402 ? 0.050 22.065 105.735 1.00 39.17 390 GLY A N 1
ATOM 6107 C CA . GLY A 1 402 ? 0.472 21.441 106.975 1.00 50.65 390 GLY A CA 1
ATOM 6108 C C . GLY A 1 402 ? -0.365 20.231 107.324 1.00 33.71 390 GLY A C 1
ATOM 6109 O O . GLY A 1 402 ? -1.369 19.912 106.685 1.00 20.69 390 GLY A O 1
ATOM 6113 N N . ILE A 1 403 ? 0.088 19.547 108.372 1.00 23.13 391 ILE A N 1
ATOM 6114 C CA . ILE A 1 403 ? -0.630 18.454 109.011 1.00 19.46 391 ILE A CA 1
ATOM 6115 C C . ILE A 1 403 ? -0.961 18.913 110.428 1.00 19.92 391 ILE A C 1
ATOM 6116 O O . ILE A 1 403 ? -0.055 19.235 111.207 1.00 23.34 391 ILE A O 1
ATOM 6132 N N . HIS A 1 404 ? -2.245 18.938 110.760 1.00 19.43 392 HIS A N 1
ATOM 6133 C CA . HIS A 1 404 ? -2.726 19.598 111.971 1.00 18.53 392 HIS A CA 1
ATOM 6134 C C . HIS A 1 404 ? -3.420 18.573 112.854 1.00 18.85 392 HIS A C 1
ATOM 6135 O O . HIS A 1 404 ? -4.488 18.059 112.507 1.00 16.18 392 HIS A O 1
ATOM 6149 N N . ARG A 1 405 ? -2.822 18.296 114.004 1.00 16.98 393 ARG A N 1
ATOM 6150 C CA . ARG A 1 405 ? -3.327 17.245 114.874 1.00 17.11 393 ARG A CA 1
ATOM 6151 C C . ARG A 1 405 ? -4.606 17.689 115.574 1.00 19.71 393 ARG A C 1
ATOM 6152 O O . ARG A 1 405 ? -4.711 18.813 116.065 1.00 16.13 393 ARG A O 1
ATOM 6173 N N . GLU A 1 406 ? -5.595 16.793 115.596 1.00 18.88 394 GLU A N 1
ATOM 6174 C CA . GLU A 1 406 ? -6.782 17.016 116.409 1.00 15.65 394 GLU A CA 1
ATOM 6175 C C . GLU A 1 406 ? -6.437 16.880 117.885 1.00 14.96 394 GLU A C 1
ATOM 6176 O O . GLU A 1 406 ? -5.572 16.088 118.276 1.00 13.99 394 GLU A O 1
ATOM 6188 N N . LYS A 1 407 ? -7.143 17.636 118.715 1.00 18.01 395 LYS A N 1
ATOM 6189 C CA . LYS A 1 407 ? -7.095 17.383 120.147 1.00 15.67 395 LYS A CA 1
ATOM 6190 C C . LYS A 1 407 ? -7.739 16.033 120.425 1.00 14.92 395 LYS A C 1
ATOM 6191 O O . LYS A 1 407 ? -8.856 15.765 119.977 1.00 15.32 395 LYS A O 1
ATOM 6210 N N . VAL A 1 408 ? -7.037 15.178 121.156 1.00 15.26 396 VAL A N 1
ATOM 6211 C CA . VAL A 1 408 ? -7.549 13.854 121.489 1.00 15.04 396 VAL A CA 1
ATOM 6212 C C . VAL A 1 408 ? -8.335 13.977 122.785 1.00 14.41 396 VAL A C 1
ATOM 6213 O O . VAL A 1 408 ? -7.764 14.245 123.848 1.00 17.87 396 VAL A O 1
ATOM 6226 N N . GLU A 1 409 ? -9.651 13.778 122.699 1.00 14.61 397 GLU A N 1
ATOM 6227 C CA . GLU A 1 409 ? -10.567 13.983 123.803 1.00 15.51 397 GLU A CA 1
ATOM 6228 C C . GLU A 1 409 ? -11.720 13.004 123.647 1.00 17.15 397 GLU A C 1
ATOM 6229 O O . GLU A 1 409 ? -12.354 12.987 122.582 1.00 16.07 397 GLU A O 1
ATOM 6241 N N . PRO A 1 410 ? -12.032 12.190 124.671 1.00 17.33 398 PRO A N 1
ATOM 6242 C CA . PRO A 1 410 ? -11.295 12.067 125.935 1.00 19.54 398 PRO A CA 1
ATOM 6243 C C . PRO A 1 410 ? -9.916 11.450 125.751 1.00 17.73 398 PRO A C 1
ATOM 6244 O O . PRO A 1 410 ? -9.624 10.812 124.741 1.00 13.12 398 PRO A O 1
ATOM 6255 N N . ASP A 1 411 ? -9.058 11.682 126.734 1.00 17.75 399 ASP A N 1
ATOM 6256 C CA . ASP A 1 411 ? -7.724 11.104 126.718 1.00 19.19 399 ASP A CA 1
ATOM 6257 C C . ASP A 1 411 ? -7.815 9.587 126.813 1.00 11.77 399 ASP A C 1
ATOM 6258 O O . ASP A 1 411 ? -8.794 9.029 127.324 1.00 12.19 399 ASP A O 1
ATOM 6267 N N . LEU A 1 412 ? -6.791 8.911 126.308 1.00 10.85 400 LEU A N 1
ATOM 6268 C CA . LEU A 1 412 ? -6.720 7.466 126.472 1.00 10.56 400 LEU A CA 1
ATOM 6269 C C . LEU A 1 412 ? -6.724 7.134 127.961 1.00 10.46 400 LEU A C 1
ATOM 6270 O O . LEU A 1 412 ? -6.277 7.931 128.790 1.00 11.20 400 LEU A O 1
ATOM 6286 N N . THR A 1 413 ? -7.240 5.957 128.307 1.00 12.68 401 THR A N 1
ATOM 6287 C CA . THR A 1 413 ? -7.376 5.629 129.720 1.00 12.21 401 THR A CA 1
ATOM 6288 C C . THR A 1 413 ? -6.015 5.336 130.344 1.00 14.15 401 THR A C 1
ATOM 6289 O O . THR A 1 413 ? -5.041 4.991 129.667 1.00 11.45 401 THR A O 1
ATOM 6300 N N . HIS A 1 414 ? -5.977 5.452 131.670 1.00 10.65 402 HIS A N 1
ATOM 6301 C CA . HIS A 1 414 ? -4.772 5.124 132.419 1.00 10.13 402 HIS A CA 1
ATOM 6302 C C . HIS A 1 414 ? -4.271 3.724 132.090 1.00 9.54 402 HIS A C 1
ATOM 6303 O O . HIS A 1 414 ? -3.067 3.520 131.896 1.00 11.45 402 HIS A O 1
ATOM 6317 N N . ARG A 1 415 ? -5.177 2.744 132.011 1.00 11.35 403 ARG A N 1
ATOM 6318 C CA . ARG A 1 415 ? -4.743 1.374 131.762 1.00 10.28 403 ARG A CA 1
ATOM 6319 C C . ARG A 1 415 ? -4.174 1.213 130.358 1.00 12.37 403 ARG A C 1
ATOM 6320 O O . ARG A 1 415 ? -3.221 0.4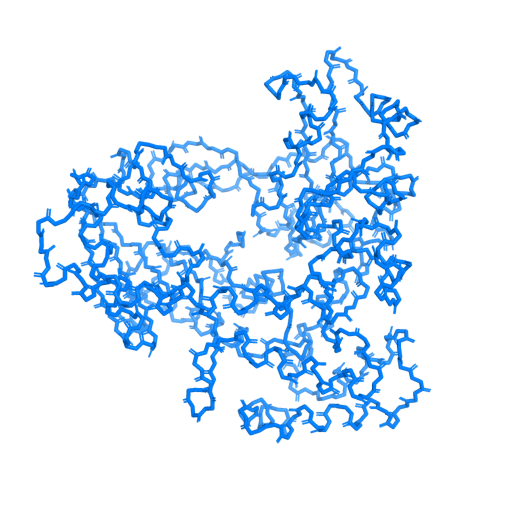57 130.154 1.00 10.12 403 ARG A O 1
ATOM 6341 N N . ILE A 1 416 ? -4.743 1.902 129.375 1.00 9.14 404 ILE A N 1
ATOM 6342 C CA . ILE A 1 416 ? -4.171 1.829 128.034 1.00 9.82 404 ILE A CA 1
ATOM 6343 C C . ILE A 1 416 ? -2.750 2.368 128.043 1.00 9.73 404 ILE A C 1
ATOM 6344 O O . ILE A 1 416 ? -1.859 1.830 127.374 1.00 12.55 404 ILE A O 1
ATOM 6360 N N . LYS A 1 417 ? -2.521 3.453 128.789 1.00 8.27 405 LYS A N 1
ATOM 6361 C CA . LYS A 1 417 ? -1.201 4.067 128.810 1.00 9.63 405 LYS A CA 1
ATOM 6362 C C . LYS A 1 417 ? -0.170 3.147 129.446 1.00 10.08 405 LYS A C 1
ATOM 6363 O O . LYS A 1 417 ? 0.892 2.910 128.869 1.00 10.19 405 LYS A O 1
ATOM 6382 N N . ILE A 1 418 ? -0.463 2.625 130.647 1.00 10.06 406 ILE A N 1
ATOM 6383 C CA . ILE A 1 418 ? 0.564 1.901 131.391 1.00 12.38 406 ILE A CA 1
ATOM 6384 C C . ILE A 1 418 ? 0.663 0.427 130.977 1.00 9.68 406 ILE A C 1
ATOM 6385 O O . ILE A 1 418 ? 1.742 -0.164 131.066 1.00 9.72 406 ILE A O 1
ATOM 6401 N N . PHE A 1 419 ? -0.425 -0.193 130.527 1.00 11.55 407 PHE A N 1
ATOM 6402 C CA . PHE A 1 419 ? -0.391 -1.605 130.176 1.00 11.70 407 PHE A CA 1
ATOM 6403 C C . PHE A 1 419 ? -0.230 -1.862 128.680 1.00 9.36 407 PHE A C 1
ATOM 6404 O O . PHE A 1 419 ? 0.165 -2.970 128.302 1.00 13.15 407 PHE A O 1
ATOM 6421 N N . TYR A 1 420 ? -0.527 -0.884 127.823 1.00 9.04 408 TYR A N 1
ATOM 6422 C CA . TYR A 1 420 ? -0.515 -1.132 126.388 1.00 8.06 408 TYR A CA 1
ATOM 6423 C C . TYR A 1 420 ? 0.405 -0.181 125.640 1.00 7.81 408 TYR A C 1
ATOM 6424 O O . TYR A 1 420 ? 1.392 -0.628 125.048 1.00 11.28 408 TYR A O 1
ATOM 6442 N N . LEU A 1 421 ? 0.133 1.124 125.652 1.00 9.87 409 LEU A N 1
ATOM 6443 C CA . LEU A 1 421 ? 0.922 2.026 124.822 1.00 9.52 409 LEU A CA 1
ATOM 6444 C C . LEU A 1 421 ? 2.384 2.065 125.262 1.00 8.76 409 LEU A C 1
ATOM 6445 O O . LEU A 1 421 ? 3.289 1.936 124.430 1.00 9.71 409 LEU A O 1
ATOM 6461 N N . TRP A 1 422 ? 2.642 2.264 126.557 1.00 8.55 410 TRP A N 1
ATOM 6462 C CA . TRP A 1 422 ? 4.036 2.335 126.998 1.00 8.47 410 TRP A CA 1
ATOM 6463 C C . TRP A 1 422 ? 4.808 1.050 126.711 1.00 10.40 410 TRP A C 1
ATOM 6464 O O . TRP A 1 422 ? 5.927 1.137 126.180 1.00 10.75 410 TRP A O 1
ATOM 6485 N N . PRO A 1 423 ? 4.310 -0.146 127.039 1.00 10.67 411 PRO A N 1
ATOM 6486 C CA . PRO A 1 423 ? 5.055 -1.357 126.651 1.00 12.24 411 PRO A CA 1
ATOM 6487 C C . PRO A 1 423 ? 5.312 -1.459 125.155 1.00 8.80 411 PRO A C 1
ATOM 6488 O O . PRO A 1 423 ? 6.388 -1.900 124.745 1.00 10.61 411 PRO A O 1
ATOM 6499 N N . ARG A 1 424 ? 4.348 -1.071 124.321 1.00 9.10 412 ARG A N 1
ATOM 6500 C CA . ARG A 1 424 ? 4.570 -1.171 122.879 1.00 8.09 412 ARG A CA 1
ATOM 6501 C C . ARG A 1 424 ? 5.585 -0.136 122.406 1.00 11.12 412 ARG A C 1
ATOM 6502 O O . ARG A 1 424 ? 6.405 -0.412 121.518 1.00 8.43 412 ARG A O 1
ATOM 6523 N N . ILE A 1 425 ? 5.540 1.063 122.989 1.00 9.08 413 ILE A N 1
ATOM 6524 C CA . ILE A 1 425 ? 6.519 2.096 122.677 1.00 11.84 413 ILE A CA 1
ATOM 6525 C C . ILE A 1 425 ? 7.909 1.655 123.114 1.00 12.23 413 ILE A C 1
ATOM 6526 O O . ILE A 1 425 ? 8.897 1.863 122.403 1.00 9.99 413 ILE A O 1
ATOM 6542 N N . LEU A 1 426 ? 8.010 1.022 124.280 1.00 10.75 414 LEU A N 1
ATOM 6543 C CA . LEU A 1 426 ? 9.310 0.511 124.706 1.00 10.10 414 LEU A CA 1
ATOM 6544 C C . LEU A 1 426 ? 9.833 -0.540 123.729 1.00 10.46 414 LEU A C 1
ATOM 6545 O O . LEU A 1 426 ? 11.033 -0.568 123.419 1.00 8.71 414 LEU A O 1
ATOM 6561 N N . ARG A 1 427 ? 8.946 -1.412 123.227 1.00 10.80 415 ARG A N 1
ATOM 6562 C CA . ARG A 1 427 ? 9.374 -2.406 122.246 1.00 11.02 415 ARG A CA 1
ATOM 6563 C C . ARG A 1 427 ? 9.921 -1.740 120.985 1.00 11.79 415 ARG A C 1
ATOM 6564 O O . ARG A 1 427 ? 10.934 -2.180 120.426 1.00 9.92 415 ARG A O 1
ATOM 6585 N N . MET A 1 428 ? 9.251 -0.692 120.515 1.00 6.86 416 MET A N 1
ATOM 6586 C CA . MET A 1 428 ? 9.785 0.082 119.395 1.00 7.17 416 MET A CA 1
ATOM 6587 C C . MET A 1 428 ? 11.193 0.580 119.700 1.00 7.73 416 MET A C 1
ATOM 6588 O O . MET A 1 428 ? 12.092 0.486 118.859 1.00 8.09 416 MET A O 1
ATOM 6602 N N . GLU A 1 429 ? 11.407 1.121 120.905 1.00 8.05 417 GLU A N 1
ATOM 6603 C CA . GLU A 1 429 ? 12.741 1.594 121.267 1.00 10.53 417 GLU A CA 1
ATOM 6604 C C . GLU A 1 429 ? 13.747 0.446 121.339 1.00 9.14 417 GLU A C 1
ATOM 6605 O O . GLU A 1 429 ? 14.906 0.598 120.935 1.00 15.21 417 GLU A O 1
ATOM 6617 N N . TRP A 1 430 ? 13.325 -0.712 121.856 1.00 8.21 418 TRP A N 1
ATOM 6618 C CA . TRP A 1 430 ? 14.202 -1.875 121.848 1.00 10.04 418 TRP A CA 1
ATOM 6619 C C . TRP A 1 430 ? 14.596 -2.229 120.420 1.00 7.47 418 TRP A C 1
ATOM 6620 O O . TRP A 1 430 ? 15.768 -2.487 120.127 1.00 10.33 418 TRP A O 1
ATOM 6641 N N . ASN A 1 431 ? 13.609 -2.269 119.519 1.00 10.21 419 ASN A N 1
ATOM 6642 C CA . ASN A 1 431 ? 13.865 -2.665 118.140 1.00 13.71 419 ASN A CA 1
ATOM 6643 C C . ASN A 1 431 ? 14.764 -1.662 117.426 1.00 9.07 419 ASN A C 1
ATOM 6644 O O . ASN A 1 431 ? 15.649 -2.052 116.657 1.00 11.13 419 ASN A O 1
ATOM 6655 N N . LEU A 1 432 ? 14.550 -0.360 117.660 1.00 10.35 420 LEU A N 1
ATOM 6656 C CA . LEU A 1 432 ? 15.433 0.643 117.073 1.00 10.58 420 LEU A CA 1
ATOM 6657 C C . LEU A 1 432 ? 16.849 0.522 117.619 1.00 14.39 420 LEU A C 1
ATOM 6658 O O . LEU A 1 432 ? 17.822 0.617 116.865 1.00 12.70 420 LEU A O 1
ATOM 6674 N N . GLU A 1 433 ? 16.985 0.330 118.937 1.00 10.74 421 GLU A N 1
ATOM 6675 C CA . GLU A 1 433 ? 18.313 0.155 119.520 1.00 8.75 421 GLU A CA 1
ATOM 6676 C C . GLU A 1 433 ? 18.997 -1.082 118.953 1.00 9.01 421 GLU A C 1
ATOM 6677 O O . GLU A 1 433 ? 20.206 -1.067 118.709 1.00 13.01 421 GLU A O 1
ATOM 6689 N N . ALA A 1 434 ? 18.238 -2.166 118.751 1.00 11.55 422 ALA A N 1
ATOM 6690 C CA . ALA A 1 434 ? 18.808 -3.375 118.162 1.00 12.83 422 ALA A CA 1
ATOM 6691 C C . ALA A 1 434 ? 19.349 -3.105 116.763 1.00 13.37 422 ALA A C 1
ATOM 6692 O O . ALA A 1 434 ? 20.372 -3.672 116.362 1.00 14.19 422 ALA A O 1
ATOM 6699 N N . TYR A 1 435 ? 18.672 -2.233 116.014 1.00 12.62 423 TYR A N 1
ATOM 6700 C CA . TYR A 1 435 ? 19.116 -1.913 114.663 1.00 11.46 423 TYR A CA 1
ATOM 6701 C C . TYR A 1 435 ? 20.337 -1.004 114.685 1.00 12.76 423 TYR A C 1
ATOM 6702 O O . TYR A 1 435 ? 21.360 -1.314 114.069 1.00 13.12 423 TYR A O 1
ATOM 6720 N N . ILE A 1 436 ? 20.255 0.127 115.391 1.00 15.08 424 ILE A N 1
ATOM 6721 C CA . ILE A 1 436 ? 21.315 1.123 115.260 1.00 17.74 424 ILE A CA 1
ATOM 6722 C C . ILE A 1 436 ? 22.590 0.657 115.954 1.00 18.20 424 ILE A C 1
ATOM 6723 O O . ILE A 1 436 ? 23.696 1.020 115.533 1.00 15.28 424 ILE A O 1
ATOM 6739 N N . SER A 1 437 ? 22.467 -0.169 116.999 1.00 15.07 425 SER A N 1
ATOM 6740 C CA . SER A 1 437 ? 23.637 -0.639 117.739 1.00 14.68 425 SER A CA 1
ATOM 6741 C C . SER A 1 437 ? 24.433 -1.703 116.987 1.00 15.27 425 SER A C 1
ATOM 6742 O O . SER A 1 437 ? 25.621 -1.884 117.275 1.00 14.94 425 SER A O 1
ATOM 6750 N N . ARG A 1 438 ? 23.812 -2.406 116.038 1.00 12.46 426 ARG A N 1
ATOM 6751 C CA . ARG A 1 438 ? 24.422 -3.566 115.382 1.00 13.06 426 ARG A CA 1
ATOM 6752 C C . ARG A 1 438 ? 24.874 -4.615 116.400 1.00 12.97 426 ARG A C 1
ATOM 6753 O O . ARG A 1 438 ? 25.809 -5.383 116.146 1.00 13.81 426 ARG A O 1
ATOM 6774 N N . ASP A 1 439 ? 24.194 -4.670 117.548 1.00 17.24 427 ASP A N 1
ATOM 6775 C CA . ASP A 1 439 ? 24.640 -5.441 118.708 1.00 17.82 427 ASP A CA 1
ATOM 6776 C C . ASP A 1 439 ? 23.663 -6.581 118.962 1.00 12.76 427 ASP A C 1
ATOM 6777 O O . ASP A 1 439 ? 22.539 -6.357 119.423 1.00 13.27 427 ASP A O 1
ATOM 6786 N N . ARG A 1 440 ? 24.106 -7.810 118.680 1.00 12.24 428 ARG A N 1
ATOM 6787 C CA . ARG A 1 440 ? 23.262 -8.984 118.887 1.00 14.68 428 ARG A CA 1
ATOM 6788 C C . ARG A 1 440 ? 22.769 -9.097 120.326 1.00 13.98 428 ARG A C 1
ATOM 6789 O O . ARG A 1 440 ? 21.714 -9.699 120.576 1.00 11.63 428 ARG A O 1
ATOM 6810 N N . LYS A 1 441 ? 23.517 -8.555 121.289 1.00 11.76 429 LYS A N 1
ATOM 6811 C CA . LYS A 1 441 ? 23.083 -8.623 122.679 1.00 13.43 429 LYS A CA 1
ATOM 6812 C C . LYS A 1 441 ? 21.763 -7.901 122.904 1.00 14.09 429 LYS A C 1
ATOM 6813 O O . LYS A 1 441 ? 21.043 -8.223 123.858 1.00 13.00 429 LYS A O 1
ATOM 6832 N N . VAL A 1 442 ? 21.428 -6.923 122.058 1.00 11.30 430 VAL A N 1
ATOM 6833 C CA . VAL A 1 442 ? 20.144 -6.248 122.215 1.00 10.16 430 VAL A CA 1
ATOM 6834 C C . VAL A 1 442 ? 19.016 -7.155 121.743 1.00 10.12 430 VAL A C 1
ATOM 6835 O O . VAL A 1 442 ? 17.956 -7.224 122.372 1.00 9.13 430 VAL A O 1
ATOM 6848 N N . LEU A 1 443 ? 19.224 -7.861 120.629 1.00 9.89 431 LEU A N 1
ATOM 6849 C CA . LEU A 1 443 ? 18.256 -8.865 120.205 1.00 9.29 431 LEU A CA 1
ATOM 6850 C C . LEU A 1 443 ? 18.058 -9.911 121.292 1.00 11.99 431 LEU A C 1
ATOM 6851 O O . LEU A 1 443 ? 16.929 -10.346 121.552 1.00 12.34 431 LEU A O 1
ATOM 6867 N N . GLU A 1 444 ? 19.149 -10.328 121.937 1.00 12.61 432 GLU A N 1
ATOM 6868 C CA . GLU A 1 444 ? 19.044 -11.293 123.026 1.00 12.05 432 GLU A CA 1
ATOM 6869 C C . GLU A 1 444 ? 18.207 -10.731 124.165 1.00 10.55 432 GLU A C 1
ATOM 6870 O O . GLU A 1 444 ? 17.349 -11.426 124.715 1.00 11.88 432 GLU A O 1
ATOM 6882 N N . GLU A 1 445 ? 18.424 -9.462 124.517 1.00 10.99 433 GLU A N 1
ATOM 6883 C CA . GLU A 1 445 ? 17.676 -8.877 125.622 1.00 9.57 433 GLU A CA 1
ATOM 6884 C C . GLU A 1 445 ? 16.182 -8.838 125.324 1.00 10.58 433 GLU A C 1
ATOM 6885 O O . GLU A 1 445 ? 15.362 -9.092 126.215 1.00 10.25 433 GLU A O 1
ATOM 6897 N N . ILE A 1 446 ? 15.811 -8.516 124.084 1.00 8.35 434 ILE A N 1
ATOM 6898 C CA . ILE A 1 446 ? 14.401 -8.555 123.689 1.00 7.53 434 ILE A CA 1
ATOM 6899 C C . ILE A 1 446 ? 13.814 -9.943 123.950 1.00 12.14 434 ILE A C 1
ATOM 6900 O O . ILE A 1 446 ? 12.724 -10.083 124.515 1.00 12.25 434 ILE A O 1
ATOM 6916 N N . LEU A 1 447 ? 14.538 -10.993 123.556 1.00 8.97 435 LEU A N 1
ATOM 6917 C CA . LEU A 1 447 ? 14.045 -12.344 123.803 1.00 10.29 435 LEU A CA 1
ATOM 6918 C C . LEU A 1 447 ? 14.132 -12.734 125.272 1.00 12.31 435 LEU A C 1
ATOM 6919 O O . LEU A 1 447 ? 13.379 -13.605 125.711 1.00 13.37 435 LEU A O 1
ATOM 6935 N N . ILE A 1 448 ? 15.020 -12.109 126.048 1.00 10.56 436 ILE A N 1
ATOM 6936 C CA . ILE A 1 448 ? 15.040 -12.362 127.484 1.00 9.03 436 ILE A CA 1
ATOM 6937 C C . ILE A 1 448 ? 13.777 -11.844 128.163 1.00 8.76 436 ILE A C 1
ATOM 6938 O O . ILE A 1 448 ? 13.418 -12.340 129.240 1.00 12.76 436 ILE A O 1
ATOM 6954 N N . ARG A 1 449 ? 13.074 -10.884 127.554 1.00 11.78 437 ARG A N 1
ATOM 6955 C CA . ARG A 1 449 ? 11.790 -10.391 128.046 1.00 14.54 437 ARG A CA 1
ATOM 6956 C C . ARG A 1 449 ? 10.594 -11.120 127.424 1.00 20.18 437 ARG A C 1
ATOM 6957 O O . ARG A 1 449 ? 9.447 -10.762 127.716 1.00 14.47 437 ARG A O 1
ATOM 6978 N N . ASP A 1 450 ? 10.869 -12.118 126.579 1.00 18.06 438 ASP A N 1
ATOM 6979 C CA . ASP A 1 450 ? 9.860 -12.896 125.856 1.00 17.84 438 ASP A CA 1
ATOM 6980 C C . ASP A 1 450 ? 9.345 -14.031 126.732 1.00 16.02 438 ASP A C 1
ATOM 6981 O O . ASP A 1 450 ? 10.153 -14.836 127.220 1.00 15.02 438 ASP A O 1
ATOM 6990 N N . PRO A 1 451 ? 8.037 -14.144 126.952 1.00 23.43 439 PRO A N 1
ATOM 6991 C CA . PRO A 1 451 ? 7.535 -15.209 127.838 1.00 29.64 439 PRO A CA 1
ATOM 6992 C C . PRO A 1 451 ? 7.880 -16.607 127.376 1.00 32.58 439 PRO A C 1
ATOM 6993 O O . PRO A 1 451 ? 7.917 -17.525 128.205 1.00 31.84 439 PRO A O 1
ATOM 7004 N N . ARG A 1 452 ? 8.132 -16.804 126.081 1.00 14.99 440 ARG A N 1
ATOM 7005 C CA . ARG A 1 452 ? 8.376 -18.134 125.551 1.00 14.08 440 ARG A CA 1
ATOM 7006 C C . ARG A 1 452 ? 9.792 -18.615 125.800 1.00 12.54 440 ARG A C 1
ATOM 7007 O O . ARG A 1 452 ? 10.066 -19.804 125.616 1.00 21.14 440 ARG A O 1
ATOM 7028 N N . THR A 1 453 ? 10.686 -17.731 126.216 1.00 15.50 441 THR A N 1
ATOM 7029 C CA . THR A 1 453 ? 12.060 -18.123 126.487 1.00 21.01 441 THR A CA 1
ATOM 7030 C C . THR A 1 453 ? 12.117 -18.967 127.749 1.00 17.86 441 THR A C 1
ATOM 7031 O O . THR A 1 453 ? 11.582 -18.581 128.792 1.00 17.53 441 THR A O 1
ATOM 7042 N N . LYS A 1 454 ? 12.755 -20.134 127.640 1.00 17.81 442 LYS A N 1
ATOM 7043 C CA . LYS A 1 454 ? 13.003 -21.003 128.780 1.00 16.04 442 LYS A CA 1
ATOM 7044 C C . LYS A 1 454 ? 14.425 -20.890 129.312 1.00 19.96 442 LYS A C 1
ATOM 7045 O O . LYS A 1 454 ? 14.648 -21.176 130.498 1.00 19.32 442 LYS A O 1
ATOM 7058 N N . SER A 1 455 ? 15.377 -20.467 128.479 1.00 20.52 443 SER A N 1
ATOM 7059 C CA . SER A 1 455 ? 16.783 -20.434 128.861 1.00 13.84 443 SER A CA 1
ATOM 7060 C C . SER A 1 455 ? 17.518 -19.453 127.962 1.00 13.13 443 SER A C 1
ATOM 7061 O O . SER A 1 455 ? 17.048 -19.099 126.876 1.00 14.43 443 SER A O 1
ATOM 7069 N N . TYR A 1 456 ? 18.681 -19.007 128.439 1.00 14.39 444 TYR A N 1
ATOM 7070 C CA . TYR A 1 456 ? 19.526 -18.146 127.620 1.00 12.98 444 TYR A CA 1
ATOM 7071 C C . TYR A 1 456 ? 20.094 -18.911 126.435 1.00 16.18 444 TYR A C 1
ATOM 7072 O O . TYR A 1 456 ? 20.226 -18.364 125.333 1.00 12.98 444 TYR A O 1
ATOM 7090 N N . GLU A 1 457 ? 20.440 -20.181 126.649 1.00 14.46 445 GLU A N 1
ATOM 7091 C CA . GLU A 1 457 ? 21.014 -20.990 125.580 1.00 15.07 445 GLU A CA 1
ATOM 7092 C C . GLU A 1 457 ? 20.041 -21.133 124.421 1.00 18.16 445 GLU A C 1
ATOM 7093 O O . GLU A 1 457 ? 20.445 -21.126 123.251 1.00 16.66 445 GLU A O 1
ATOM 7105 N N . GLN A 1 458 ? 18.751 -21.257 124.728 1.00 16.75 446 GLN A N 1
ATOM 7106 C CA . GLN A 1 458 ? 17.735 -21.291 123.681 1.00 16.86 446 GLN A CA 1
ATOM 7107 C C . GLN A 1 458 ? 17.764 -20.028 122.834 1.00 14.76 446 GLN A C 1
ATOM 7108 O O . GLN A 1 458 ? 17.596 -20.091 121.610 1.00 14.45 446 GLN A O 1
ATOM 7122 N N . ILE A 1 459 ? 17.915 -18.865 123.473 1.00 14.45 447 ILE A N 1
ATOM 7123 C CA . ILE A 1 459 ? 17.953 -17.607 122.735 1.00 12.62 447 ILE A CA 1
ATOM 7124 C C . ILE A 1 459 ? 19.106 -17.614 121.749 1.00 12.28 447 ILE A C 1
ATOM 7125 O O . ILE A 1 459 ? 18.942 -17.280 120.571 1.00 12.93 447 ILE A O 1
ATOM 7141 N N . VAL A 1 460 ? 20.302 -17.953 122.238 1.00 12.88 448 VAL A N 1
ATOM 7142 C CA . VAL A 1 460 ? 21.490 -17.974 121.391 1.00 19.11 448 VAL A CA 1
ATOM 7143 C C . VAL A 1 460 ? 21.270 -18.892 120.201 1.00 17.51 448 VAL A C 1
ATOM 7144 O O . VAL A 1 460 ? 21.548 -18.522 119.053 1.00 15.98 448 VAL A O 1
ATOM 7157 N N . GLN A 1 461 ? 20.709 -20.081 120.449 1.00 14.96 449 GLN A N 1
ATOM 7158 C CA . GLN A 1 461 ? 20.571 -21.083 119.397 1.00 16.75 449 GLN A CA 1
ATOM 7159 C C . GLN A 1 461 ? 19.567 -20.657 118.325 1.00 16.83 449 GLN A C 1
ATOM 7160 O O . GLN A 1 461 ? 19.768 -20.936 117.138 1.00 17.78 449 GLN A O 1
ATOM 7174 N N . VAL A 1 462 ? 18.481 -19.987 118.712 1.00 13.07 450 VAL A N 1
ATOM 7175 C CA . VAL A 1 462 ? 17.471 -19.622 117.721 1.00 14.79 450 VAL A CA 1
ATOM 7176 C C . VAL A 1 462 ? 17.964 -18.466 116.859 1.00 16.59 450 VAL A C 1
ATOM 7177 O O . VAL A 1 462 ? 17.766 -18.459 115.638 1.00 15.12 450 VAL A O 1
ATOM 7190 N N . LEU A 1 463 ? 18.623 -17.480 117.472 1.00 12.05 451 LEU A N 1
ATOM 7191 C CA . LEU A 1 463 ? 19.234 -16.409 116.690 1.00 13.26 451 LEU A CA 1
ATOM 7192 C C . LEU A 1 463 ? 20.344 -16.949 115.794 1.00 12.83 451 LEU A C 1
ATOM 7193 O O . LEU A 1 463 ? 20.454 -16.551 114.631 1.00 17.27 451 LEU A O 1
ATOM 7209 N N . ASP A 1 464 ? 21.161 -17.878 116.303 1.00 17.78 452 ASP A N 1
ATOM 7210 C CA . ASP A 1 464 ? 22.197 -18.492 115.469 1.00 17.61 452 ASP A CA 1
ATOM 7211 C C . ASP A 1 464 ? 21.605 -19.092 114.195 1.00 19.47 452 ASP A C 1
ATOM 7212 O O . ASP A 1 464 ? 22.080 -18.824 113.083 1.00 18.34 452 ASP A O 1
ATOM 7221 N N . GLU A 1 465 ? 20.575 -19.930 114.336 1.00 17.39 453 GLU A N 1
ATOM 7222 C CA . GLU A 1 465 ? 20.019 -20.587 113.158 1.00 20.15 453 GLU A CA 1
ATOM 7223 C C . GLU A 1 465 ? 19.366 -19.576 112.218 1.00 17.03 453 GLU A C 1
ATOM 7224 O O . GLU A 1 465 ? 19.484 -19.694 110.994 1.00 18.01 453 GLU A O 1
ATOM 7236 N N . ILE A 1 466 ? 18.682 -18.571 112.764 1.00 16.48 454 ILE A N 1
ATOM 7237 C CA . ILE A 1 466 ? 18.115 -17.521 111.918 1.00 14.68 454 ILE A CA 1
ATOM 7238 C C . ILE A 1 466 ? 19.222 -16.802 111.158 1.00 16.88 454 ILE A C 1
ATOM 7239 O O . ILE A 1 466 ? 19.147 -16.614 109.935 1.00 14.37 454 ILE A O 1
ATOM 7255 N N . PHE A 1 467 ? 20.276 -16.399 111.868 1.00 17.16 455 PHE A N 1
ATOM 7256 C CA . PHE A 1 467 ? 21.345 -15.640 111.231 1.00 17.67 455 PHE A CA 1
ATOM 7257 C C . PHE A 1 467 ? 22.065 -16.460 110.173 1.00 15.64 455 PHE A C 1
ATOM 7258 O O . PHE A 1 467 ? 22.609 -15.895 109.218 1.00 17.26 455 PHE A O 1
ATOM 7275 N N . ASN A 1 468 ? 22.086 -17.783 110.321 1.00 16.10 456 ASN A N 1
ATOM 7276 C CA . ASN A 1 468 ? 22.809 -18.665 109.419 1.00 17.34 456 ASN A CA 1
ATOM 7277 C C . ASN A 1 468 ? 21.992 -19.071 108.199 1.00 17.68 456 ASN A C 1
ATOM 7278 O O . ASN A 1 468 ? 22.520 -19.755 107.324 1.00 18.78 456 ASN A O 1
ATOM 7289 N N . LEU A 1 469 ? 20.732 -18.659 108.111 1.00 17.17 457 LEU A N 1
ATOM 7290 C CA . LEU A 1 469 ? 19.982 -18.890 106.885 1.00 19.72 457 LEU A CA 1
ATOM 7291 C C . LEU A 1 469 ? 20.691 -18.198 105.724 1.00 20.12 457 LEU A C 1
ATOM 7292 O O . LEU A 1 469 ? 21.168 -17.067 105.867 1.00 18.69 457 LEU A O 1
ATOM 7308 N N . PRO A 1 470 ? 20.787 -18.852 104.565 1.00 22.84 458 PRO A N 1
ATOM 7309 C CA . PRO A 1 470 ? 21.595 -18.273 103.477 1.00 25.56 458 PRO A CA 1
ATOM 7310 C C . PRO A 1 470 ? 21.184 -16.870 103.091 1.00 22.94 458 PRO A C 1
ATOM 7311 O O . PRO A 1 470 ? 22.041 -16.030 102.782 1.00 22.74 458 PRO A O 1
ATOM 7322 N N . PHE A 1 471 ? 19.883 -16.597 103.075 1.00 19.08 459 PHE A N 1
ATOM 7323 C CA . PHE A 1 471 ? 19.386 -15.302 102.646 1.00 22.67 459 PHE A CA 1
ATOM 7324 C C . PHE A 1 471 ? 19.552 -14.231 103.710 1.00 17.80 459 PHE A C 1
ATOM 7325 O O . PHE A 1 471 ? 19.152 -13.087 103.475 1.00 20.69 459 PHE A O 1
ATOM 7342 N N . ASN A 1 472 ? 20.133 -14.563 104.867 1.00 18.68 460 ASN A N 1
ATOM 7343 C CA . ASN A 1 472 ? 20.446 -13.584 105.900 1.00 16.46 460 ASN A CA 1
ATOM 7344 C C . ASN A 1 472 ? 21.943 -13.274 105.961 1.00 17.54 460 ASN A C 1
ATOM 7345 O O . ASN A 1 472 ? 22.436 -12.818 106.997 1.00 17.42 460 ASN A O 1
ATOM 7356 N N . GLU A 1 473 ? 22.673 -13.493 104.863 1.00 18.42 461 GLU A N 1
ATOM 7357 C CA . GLU A 1 473 ? 24.096 -13.156 104.826 1.00 19.32 461 GLU A CA 1
ATOM 7358 C C . GLU A 1 473 ? 24.337 -11.697 105.194 1.00 24.07 461 GLU A C 1
ATOM 7359 O O . GLU A 1 473 ? 25.210 -11.379 106.006 1.00 19.02 461 GLU A O 1
ATOM 7371 N N . GLU A 1 474 ? 23.585 -10.787 104.572 1.00 21.11 462 GLU A N 1
ATOM 7372 C CA . GLU A 1 474 ? 23.787 -9.364 104.829 1.00 19.74 462 GLU A CA 1
ATOM 7373 C C . GLU A 1 474 ? 23.468 -9.024 106.278 1.00 20.04 462 GLU A C 1
ATOM 7374 O O . GLU A 1 474 ? 24.205 -8.273 106.927 1.00 17.51 462 GLU A O 1
ATOM 7386 N N . LEU A 1 475 ? 22.383 -9.590 106.809 1.00 20.83 463 LEU A N 1
ATOM 7387 C CA . LEU A 1 475 ? 22.025 -9.369 108.206 1.00 21.00 463 LEU A CA 1
ATOM 7388 C C . LEU A 1 475 ? 23.109 -9.894 109.136 1.00 20.94 463 LEU A C 1
ATOM 7389 O O . LEU A 1 475 ? 23.474 -9.235 110.120 1.00 19.51 463 LEU A O 1
ATOM 7405 N N . ARG A 1 476 ? 23.630 -11.082 108.839 1.00 19.23 464 ARG A N 1
ATOM 7406 C CA . ARG A 1 476 ? 24.671 -11.684 109.664 1.00 19.25 464 ARG A CA 1
ATOM 7407 C C . ARG A 1 476 ? 25.918 -10.808 109.705 1.00 18.63 464 ARG A C 1
ATOM 7408 O O . ARG A 1 476 ? 26.488 -10.581 110.778 1.00 26.63 464 ARG A O 1
ATOM 7429 N N . ARG A 1 477 ? 26.342 -10.287 108.550 1.00 18.33 465 ARG A N 1
ATOM 7430 C CA . ARG A 1 477 ? 27.502 -9.405 108.513 1.00 22.82 465 ARG A CA 1
ATOM 7431 C C . ARG A 1 477 ? 27.230 -8.077 109.212 1.00 24.61 465 ARG A C 1
ATOM 7432 O O . ARG A 1 477 ? 28.146 -7.487 109.799 1.00 24.04 465 ARG A O 1
ATOM 7436 N N . TYR A 1 478 ? 25.995 -7.578 109.143 1.00 22.56 466 TYR A N 1
ATOM 7437 C CA . TYR A 1 478 ? 25.667 -6.332 109.829 1.00 24.89 466 TYR A CA 1
ATOM 7438 C C . TYR A 1 478 ? 25.904 -6.455 111.326 1.00 22.99 466 TYR A C 1
ATOM 7439 O O . TYR A 1 478 ? 26.455 -5.543 111.954 1.00 25.90 466 TYR A O 1
ATOM 7457 N N . TYR A 1 479 ? 25.536 -7.594 111.908 1.00 18.47 467 TYR A N 1
ATOM 7458 C CA . TYR A 1 479 ? 25.670 -7.821 113.341 1.00 22.18 467 TYR A CA 1
ATOM 7459 C C . TYR A 1 479 ? 27.003 -8.445 113.744 1.00 30.59 467 TYR A C 1
ATOM 7460 O O . TYR A 1 479 ? 27.264 -8.585 114.943 1.00 37.17 467 TYR A O 1
ATOM 7478 N N . LYS A 1 480 ? 27.858 -8.803 112.793 1.00 38.84 468 LYS A N 1
ATOM 7479 C CA . LYS A 1 480 ? 29.129 -9.441 113.129 1.00 41.81 468 LYS A CA 1
ATOM 7480 C C . LYS A 1 480 ? 30.003 -8.475 113.918 1.00 50.69 468 LYS A C 1
ATOM 7481 O O . LYS A 1 480 ? 30.178 -7.325 113.515 1.00 63.42 468 LYS A O 1
#

InterPro domains:
  IPR001088 Glycoside hydrolase, family 4 [PF02056] (2-193)
  IPR001088 Glycoside hydrolase, family 4 [PR00732] (2-17)
  IPR001088 Glycoside hydrolase, family 4 [PR00732] (151-168)
  IPR001088 Glycoside hydrolase, family 4 [PR00732] (176-187)
  IPR001088 Glycoside hydrolase, family 4 [PR00732] (201-213)
  IPR001088 Glycoside hydrolase, family 4 [PTHR32092] (1-468)
  IPR015955 Lactate dehydrogenase/glycoside hydrolase, family 4, C-terminal [SSF56327] (180-467)
  IPR022616 Glycosyl hydrolase, family 4, C-terminal [PF11975] (205-441)
  IPR036291 NAD(P)-binding domain superfamily [SSF51735] (1-186)
  IPR053487 Alpha-glycosidase [NF041089] (1-458)
  IPR053715 Glycosyl Hydrolase 4 Enzyme Superfamily [G3DSA:3.90.1820.10] (1-471)

Radius of gyration: 22.06 Å; Cα contacts (8 Å, |Δi|>4): 853; chains: 1; bounding box: 56×49×60 Å

Secondary structure (DSSP, 8-state):
-EEEEEETTT-TTTHHHHHHHHHT-TTT-STTEEEEEE-S-HHHHHHHHHHHHHHHHHTT---EEEEES-HHHHHTT-SEEEE------TTT-SSTHHHHHHHHHHHHHTT-TT-TT-BTTB-STTSSSTTTTHHHHHHHHHHHHHHHHH-TT-EEEE-SSPHHHHHHHHHHHH---EEE--GGGGHHHHHHHTT--GGGEEEEEEEETTEEEEEEEEETTEESHHHHHHHHHHTGGG---SSTT--TTSHHHHHHHHHHSS-EEGGGGTS--GGGTSSHHHHHHHH-TT--SSSTTHHHHHHHHHHHHHHHHHHHHHHHHH-TT--HHHH-TTTS--SS----SHHHHHHHHHH---EEEEEEEE-TTSSTTS-TTSEEEEEEEEETTEEEEPP--SPPPHHIIIIIIHHHHHHHHHHHHHHHH--HHHHHHHHHT-TT---HHHHHHHHHHHHTSGGGHHHHHHH-